Protein AF-A0AAJ8LEI7-F1 (afdb_monomer_lite)

Radius of gyration: 31.05 Å; chains: 1; bounding box: 81×74×88 Å

InterPro domains:
  IPR007484 Peptidase M28 [PF04389] (3-73)

Secondary structure (DSSP, 8-state):
-------SHHHHHHHTTSS----THHHHHHHH----------S-TTSTTSTT-SGGGSPTTHHHHHHHHHHHHHHHHHSTT-GGGS-PPP----EEEEEETTTEEEEEEHHHHHHHHHHHHHHHHHHHHHH--TTTHHHHHHHHHHHHHHHHHHHHHHHHHHHHHHHTT-TT-THHHHHHHHTT--HHHHHHHHHHHHHHHHHHHHHHHHHH---SS--TTHHHHHHHHHHHHHHTTTHHHHHHHHHHHHHHH-HHHHHHHHHHHHHHHHHHHT-TT----BTTBPEEEEEEEEEETTT--EEEEEEE-S-S--TTHHHHHHHHHSTTPPPEEE---TT--TTGGGTTGGGG-EEEEEE----HHHHH------EEEEEEEEEETTEEEEEEEEE-TTEEEEEEEEEEEEEEESSSSPPP-S-EEEEEE----SS--EEEEEEEEE--TT---EEEEEEEEEEEEETTTHHHH-TTSHHHHHHHHHHHHHHHHTTT-EEEEEEEEEEEEEE-

Foldseek 3Di:
DQLDFDDCVVVVCVVVCVDVDDDPVCCCCPVVVDDDDDDDDDDLCLCVPFPNPDPVRDDPCPVVNVVVVVVVVVCQCPDPNHPVVDDDDDDPDQKDWGDDPSHDIDIDGVVVVCVVVVVVVVVVVVVVVVLDDPVCVVVVVCCVVVVVVVVVVVVVVVVVLLVVCLVLLNNPLCCVCVVCVVVVHHPVNVVVLLVVQLVVLVVVQVVVCVVPVDDDDRPCCSNPVSSVVSCCVPVVPPVCVLCVVLVVCCVVVHVVVSVVVVVVVVVVVSCVSSPPPDFPFDLSNFFEKEWEQEQEPAPRFTKIKIKGLGRHPPPCPQVVLCVVFQPPWDKDFDQDDPPDQPCLLVPPSCNRIRMIMHTGDDDPQQSPDDDDDKDKDWDFDDDPPQKTKIKMKIFQAQWAFKKKKWWFQFQDKPDPDGDDRDGDIDIDGDHADNVGRMDIMITITRHDVPDWIKIKMKTFRNQFWPPDRCVPRPCPHPNNVSVVVVVVVVCVVRVNSHRYTYTHMYIYIDID

Organism: NCBI:txid1734106

Sequence (512 aa):
MVSPRGTVIASDVFQSGIIMSDTDFGQFERYLGVSGLDMALVGHSYFYHTRRDTLEHIERGSAQHFGSNIMAIVDYLLSPESPLLKREEWSPPDVVYLALYDRLFFKYSMDRADGVYTALAALAAGITLRNLGTKKWKPFVVALIGTPLGMIGGLATANILAAVLSAVGKGQLCWYMLLLQWLRVRSAYLFAFITGMLLIGAVLNEFGRAASGRKDGMALKSAYYLSAIGFMAFAVEGIPAALDIFTPLAGRMGKRKVILGLILFLAGALTVLAGPWYFPYDKMHPKRVGVQYNYNHTSGDHTAHIAFMDRGPVSDIAPSAHARYGNGSPLEHTSLTDYDSDWDVMYPVSSFFDTYRFPIAVDREARDFQWPNMGHYVQEVKWEYGMRDLKLRFDFRGLVWPVLAFEASVLQWSFNFPPPVEKMRHHIKVATAADEPIFDLNLTLRMEPGETLKIHWSAFDLNQMIPGTASRLGPDMPASKLLLDLDEWATEKWNGDLDMVMSGTVCGVINV

pLDDT: mean 75.58, std 18.66, range [34.81, 97.38]

Structure (mmCIF, N/CA/C/O backbone):
data_AF-A0AAJ8LEI7-F1
#
_entry.id   AF-A0AAJ8LEI7-F1
#
loop_
_atom_site.group_PDB
_atom_site.id
_atom_site.type_symbol
_atom_site.label_atom_id
_atom_site.label_alt_id
_atom_site.label_comp_id
_atom_site.label_asym_id
_atom_site.label_entity_id
_atom_site.label_seq_id
_atom_site.pdbx_PDB_ins_code
_atom_site.Cartn_x
_atom_site.Cartn_y
_atom_site.Cartn_z
_atom_site.occupancy
_atom_site.B_iso_or_equiv
_atom_site.auth_seq_id
_atom_site.auth_comp_id
_atom_site.auth_asym_id
_atom_site.auth_atom_id
_atom_site.pdbx_PDB_model_num
ATOM 1 N N . MET A 1 1 ? 3.117 -16.507 -34.312 1.00 43.47 1 MET A N 1
ATOM 2 C CA . MET A 1 1 ? 4.484 -15.973 -34.487 1.00 43.47 1 MET A CA 1
ATOM 3 C C . MET A 1 1 ? 4.933 -15.550 -33.099 1.00 43.47 1 MET A C 1
ATOM 5 O O . MET A 1 1 ? 4.299 -14.671 -32.535 1.00 43.47 1 MET A O 1
ATOM 9 N N . VAL A 1 2 ? 5.874 -16.276 -32.494 1.00 47.97 2 VAL A N 1
ATOM 10 C CA . VAL A 1 2 ? 6.404 -15.944 -31.161 1.00 47.97 2 VAL A CA 1
ATOM 11 C C . VAL A 1 2 ? 7.221 -14.659 -31.312 1.00 47.97 2 VAL A C 1
ATOM 13 O O . VAL A 1 2 ? 8.028 -14.572 -32.238 1.00 47.97 2 VAL A O 1
ATOM 16 N N . SER A 1 3 ? 7.002 -13.667 -30.450 1.00 59.34 3 SER A N 1
ATOM 17 C CA . SER A 1 3 ? 7.794 -12.429 -30.399 1.00 59.34 3 SER A CA 1
ATOM 18 C C . SER A 1 3 ? 8.668 -12.456 -29.143 1.00 59.34 3 SER A C 1
ATOM 20 O O . SER A 1 3 ? 8.339 -11.804 -28.151 1.00 59.34 3 SER A O 1
ATOM 22 N N . PRO A 1 4 ? 9.757 -13.252 -29.132 1.00 54.34 4 PRO A N 1
ATOM 23 C CA . PRO A 1 4 ? 10.575 -13.404 -27.943 1.00 54.34 4 PRO A CA 1
ATOM 24 C C . PRO A 1 4 ? 11.339 -12.106 -27.683 1.00 54.34 4 PRO A C 1
ATOM 26 O O . PRO A 1 4 ? 12.218 -11.697 -28.445 1.00 54.34 4 PRO A O 1
ATOM 29 N N . ARG A 1 5 ? 11.008 -11.466 -26.567 1.00 59.31 5 ARG A N 1
ATOM 30 C CA . ARG A 1 5 ? 11.760 -10.352 -26.008 1.00 59.31 5 ARG A CA 1
ATOM 31 C C . ARG A 1 5 ? 12.443 -10.847 -24.743 1.00 59.31 5 ARG A C 1
ATOM 33 O O . ARG A 1 5 ? 11.776 -11.091 -23.747 1.00 59.31 5 ARG A O 1
ATOM 40 N N . GLY A 1 6 ? 13.765 -10.957 -24.776 1.00 58.81 6 GLY A N 1
ATOM 41 C CA . GLY A 1 6 ? 14.565 -11.199 -23.577 1.00 58.81 6 GLY A CA 1
ATOM 42 C C . GLY A 1 6 ? 15.324 -9.941 -23.186 1.00 58.81 6 GLY A C 1
ATOM 43 O O . GLY A 1 6 ? 15.958 -9.300 -24.027 1.00 58.81 6 GLY A O 1
ATOM 44 N N . THR A 1 7 ? 15.260 -9.590 -21.906 1.00 59.31 7 THR A N 1
ATOM 45 C CA . THR A 1 7 ? 16.116 -8.572 -21.299 1.00 59.31 7 THR A CA 1
ATOM 46 C C . THR A 1 7 ? 16.419 -8.954 -19.854 1.00 59.31 7 THR A C 1
ATOM 48 O O . THR A 1 7 ? 15.506 -9.314 -19.120 1.00 59.31 7 THR A O 1
ATOM 51 N N . VAL A 1 8 ? 17.690 -8.853 -19.455 1.00 60.31 8 VAL A N 1
ATOM 52 C CA . VAL A 1 8 ? 18.134 -9.076 -18.065 1.00 60.31 8 VAL A CA 1
ATOM 53 C C . VAL A 1 8 ? 17.812 -7.902 -17.144 1.00 60.31 8 VAL A C 1
ATOM 55 O O . VAL A 1 8 ? 17.787 -8.068 -15.936 1.00 60.31 8 VAL A O 1
ATOM 58 N N . ILE A 1 9 ? 17.505 -6.723 -17.701 1.00 58.28 9 ILE A N 1
ATOM 59 C CA . ILE A 1 9 ? 17.441 -5.462 -16.945 1.00 58.28 9 ILE A CA 1
ATOM 60 C C . ILE A 1 9 ? 16.477 -5.548 -15.762 1.00 58.28 9 ILE A C 1
ATOM 62 O O . ILE A 1 9 ? 16.794 -5.047 -14.692 1.00 58.28 9 ILE A O 1
ATOM 66 N N . ALA A 1 10 ? 15.304 -6.159 -15.945 1.00 59.72 10 ALA A N 1
ATOM 67 C CA . ALA A 1 10 ? 14.361 -6.320 -14.843 1.00 59.72 10 ALA A CA 1
ATOM 68 C C . ALA A 1 10 ? 14.973 -7.198 -13.741 1.00 59.72 10 ALA A C 1
ATOM 70 O O . ALA A 1 10 ? 15.084 -6.742 -12.609 1.00 59.72 10 ALA A O 1
ATOM 71 N N . SER A 1 11 ? 15.452 -8.394 -14.097 1.00 61.41 11 SER A N 1
ATOM 72 C CA . SER A 1 11 ? 16.107 -9.326 -13.170 1.00 61.41 11 SER A CA 1
ATOM 73 C C . SER A 1 11 ? 17.266 -8.674 -12.414 1.00 61.41 11 SER A C 1
ATOM 75 O O . SER A 1 11 ? 17.302 -8.746 -11.193 1.00 61.41 11 SER A O 1
ATOM 77 N N . ASP A 1 12 ? 18.164 -7.973 -13.110 1.00 62.91 12 ASP A N 1
ATOM 78 C CA . ASP A 1 12 ? 19.326 -7.315 -12.501 1.00 62.91 12 ASP A CA 1
ATOM 79 C C . ASP A 1 12 ? 18.904 -6.204 -11.529 1.00 62.91 12 ASP A C 1
ATOM 81 O O . ASP A 1 12 ? 19.489 -6.043 -10.459 1.00 62.91 12 ASP A O 1
ATOM 85 N N . VAL A 1 13 ? 17.870 -5.428 -11.876 1.00 59.47 13 VAL A N 1
ATOM 86 C CA . VAL A 1 13 ? 17.357 -4.358 -11.010 1.00 59.47 13 VAL A CA 1
ATOM 87 C C . VAL A 1 13 ? 16.677 -4.934 -9.764 1.00 59.47 13 VAL A C 1
ATOM 89 O O . VAL A 1 13 ? 16.919 -4.417 -8.673 1.00 59.47 13 VAL A O 1
ATOM 92 N N . PHE A 1 14 ? 15.886 -6.004 -9.886 1.00 61.62 14 PHE A N 1
ATOM 93 C CA . PHE A 1 14 ? 15.307 -6.701 -8.730 1.00 61.62 14 PHE A CA 1
ATOM 94 C C . PHE A 1 14 ? 16.404 -7.323 -7.846 1.00 61.62 14 PHE A C 1
ATOM 96 O O . PHE A 1 14 ? 16.437 -7.068 -6.643 1.00 61.62 14 PHE A O 1
ATOM 103 N N . GLN A 1 15 ? 17.378 -8.023 -8.438 1.00 63.69 15 GLN A N 1
ATOM 104 C CA . GLN A 1 15 ? 18.504 -8.631 -7.714 1.00 63.69 15 GLN A CA 1
ATOM 105 C C . GLN A 1 15 ? 19.437 -7.604 -7.057 1.00 63.69 15 GLN A C 1
ATOM 107 O O . GLN A 1 15 ? 20.053 -7.899 -6.036 1.00 63.69 15 GLN A O 1
ATOM 112 N N . SER A 1 16 ? 19.533 -6.385 -7.600 1.00 64.31 16 SER A N 1
ATOM 113 C CA . SER A 1 16 ? 20.346 -5.315 -7.004 1.00 64.31 16 SER A CA 1
ATOM 114 C C . SER A 1 16 ? 19.847 -4.847 -5.631 1.00 64.31 16 SER A C 1
ATOM 116 O O . SER A 1 16 ? 20.582 -4.160 -4.921 1.00 64.31 16 SER A O 1
ATOM 118 N N . GLY A 1 17 ? 18.596 -5.159 -5.271 1.00 61.25 17 GLY A N 1
ATOM 119 C CA . GLY A 1 17 ? 17.947 -4.679 -4.049 1.00 61.25 17 GLY A CA 1
ATOM 120 C C . GLY A 1 17 ? 17.544 -3.200 -4.084 1.00 61.25 17 GLY A C 1
ATOM 121 O O . GLY A 1 17 ? 17.049 -2.683 -3.086 1.00 61.25 17 GLY A O 1
ATOM 122 N N . ILE A 1 18 ? 17.727 -2.502 -5.215 1.00 52.66 18 ILE A N 1
ATOM 123 C CA . ILE A 1 18 ? 17.279 -1.107 -5.382 1.00 52.66 18 ILE A CA 1
ATOM 124 C C . ILE A 1 18 ? 15.746 -1.024 -5.391 1.00 52.66 18 ILE A C 1
ATOM 126 O O . ILE A 1 18 ? 15.174 -0.062 -4.878 1.00 52.66 18 ILE A O 1
ATOM 130 N N . ILE A 1 19 ? 15.074 -2.023 -5.971 1.00 53.47 19 ILE A N 1
ATOM 131 C CA . ILE A 1 19 ? 13.620 -2.168 -5.894 1.00 53.47 19 ILE A CA 1
ATOM 132 C C . ILE A 1 19 ? 13.298 -3.073 -4.703 1.00 53.47 19 ILE A C 1
ATOM 134 O O . ILE A 1 19 ? 13.599 -4.259 -4.726 1.00 53.47 19 ILE A O 1
ATOM 138 N N . MET A 1 20 ? 12.644 -2.521 -3.680 1.00 58.47 20 MET A N 1
ATOM 139 C CA . MET A 1 20 ? 12.185 -3.262 -2.491 1.00 58.47 20 MET A CA 1
ATOM 140 C C . MET A 1 20 ? 10.848 -3.994 -2.730 1.00 58.47 20 MET A C 1
ATOM 142 O O . MET A 1 20 ? 10.007 -4.064 -1.839 1.00 58.47 20 MET A O 1
ATOM 146 N N . SER A 1 21 ? 10.619 -4.474 -3.952 1.00 66.38 21 SER A N 1
ATOM 147 C CA . SER A 1 21 ? 9.428 -5.240 -4.334 1.00 66.38 21 SER A CA 1
ATOM 148 C C . SER A 1 21 ? 9.821 -6.698 -4.515 1.00 66.38 21 SER A C 1
ATOM 150 O O . SER A 1 21 ? 10.918 -6.977 -4.991 1.00 66.38 21 SER A O 1
ATOM 152 N N . ASP A 1 22 ? 8.907 -7.599 -4.178 1.00 72.56 22 ASP A N 1
ATOM 153 C CA . ASP A 1 22 ? 9.102 -9.045 -4.263 1.00 72.56 22 ASP A CA 1
ATOM 154 C C . ASP A 1 22 ? 7.886 -9.695 -4.939 1.00 72.56 22 ASP A C 1
ATOM 156 O O . ASP A 1 22 ? 6.850 -9.046 -5.129 1.00 72.56 22 ASP A O 1
ATOM 160 N N . THR A 1 23 ? 8.015 -10.965 -5.300 1.00 82.69 23 THR A N 1
ATOM 161 C CA . THR A 1 23 ? 6.920 -11.817 -5.774 1.00 82.69 23 THR A CA 1
ATOM 162 C C . THR A 1 23 ? 6.905 -13.107 -4.961 1.00 82.69 23 THR A C 1
ATOM 164 O O . THR A 1 23 ? 7.838 -13.409 -4.214 1.00 82.69 23 THR A O 1
ATOM 167 N N . ASP A 1 24 ? 5.866 -13.922 -5.128 1.00 84.94 24 ASP A N 1
ATOM 168 C CA . ASP A 1 24 ? 5.820 -15.234 -4.476 1.00 84.94 24 ASP A CA 1
ATOM 169 C C . ASP A 1 24 ? 7.013 -16.122 -4.877 1.00 84.94 24 ASP A C 1
ATOM 171 O O . ASP A 1 24 ? 7.415 -17.005 -4.115 1.00 84.94 24 ASP A O 1
ATOM 175 N N . PHE A 1 25 ? 7.632 -15.867 -6.039 1.00 85.69 25 PHE A N 1
ATOM 176 C CA . PHE A 1 25 ? 8.803 -16.607 -6.500 1.00 85.69 25 PHE A CA 1
ATOM 177 C C . PHE A 1 25 ? 10.017 -16.441 -5.570 1.00 85.69 25 PHE A C 1
ATOM 179 O O . PHE A 1 25 ? 10.762 -17.406 -5.370 1.00 85.69 25 PHE A O 1
ATOM 186 N N . GLY A 1 26 ? 10.167 -15.282 -4.916 1.00 83.44 26 GLY A N 1
ATOM 187 C CA . GLY A 1 26 ? 11.248 -15.023 -3.962 1.00 83.44 26 GLY A CA 1
ATOM 188 C C . GLY A 1 26 ? 11.286 -16.029 -2.807 1.00 83.44 26 GLY A C 1
ATOM 189 O O . GLY A 1 26 ? 12.362 -16.369 -2.313 1.00 83.44 26 GLY A O 1
ATOM 190 N N . GLN A 1 27 ? 10.137 -16.602 -2.425 1.00 87.88 27 GLN A N 1
ATOM 191 C CA . GLN A 1 27 ? 10.081 -17.634 -1.386 1.00 87.88 27 GLN A CA 1
ATOM 192 C C . GLN A 1 27 ? 10.778 -18.933 -1.821 1.00 87.88 27 GLN A C 1
ATOM 194 O O . GLN A 1 27 ? 11.495 -19.561 -1.038 1.00 87.88 27 GLN A O 1
ATOM 199 N N . PHE A 1 28 ? 10.615 -19.319 -3.087 1.00 87.88 28 PHE A N 1
ATOM 200 C CA . PHE A 1 28 ? 11.223 -20.524 -3.654 1.00 87.88 28 PHE A CA 1
ATOM 201 C C . PHE A 1 28 ? 12.718 -20.331 -3.907 1.00 87.88 28 PHE A C 1
ATOM 203 O O . PHE A 1 28 ? 13.523 -21.198 -3.560 1.00 87.88 28 PHE A O 1
ATOM 210 N N . GLU A 1 29 ? 13.105 -19.184 -4.464 1.00 84.06 29 GLU A N 1
ATOM 211 C CA . GLU A 1 29 ? 14.511 -18.873 -4.720 1.00 84.06 29 GLU A CA 1
ATOM 212 C C . GLU A 1 29 ? 15.296 -18.779 -3.404 1.00 84.06 29 GLU A C 1
ATOM 214 O O . GLU A 1 29 ? 16.308 -19.459 -3.224 1.00 84.06 29 GLU A O 1
ATOM 219 N N . ARG A 1 30 ? 14.811 -17.978 -2.450 1.00 83.31 30 ARG A N 1
ATOM 220 C CA . ARG A 1 30 ? 15.582 -17.592 -1.263 1.00 83.31 30 ARG A CA 1
ATOM 221 C C . ARG A 1 30 ? 15.643 -18.673 -0.190 1.00 83.31 30 ARG A C 1
ATOM 223 O O . ARG A 1 30 ? 16.678 -18.814 0.458 1.00 83.31 30 ARG A O 1
ATOM 230 N N . TYR A 1 31 ? 14.552 -19.411 0.018 1.00 85.31 31 TYR A N 1
ATOM 231 C CA . TYR A 1 31 ? 14.465 -20.391 1.108 1.00 85.31 31 TYR A CA 1
ATOM 232 C C . TYR A 1 31 ? 14.609 -21.836 0.642 1.00 85.31 31 TYR A C 1
ATOM 234 O O . TYR A 1 31 ? 15.032 -22.679 1.432 1.00 85.31 31 TYR A O 1
ATOM 242 N N . LEU A 1 32 ? 14.287 -22.131 -0.620 1.00 85.69 32 LEU A N 1
ATOM 243 C CA . LEU A 1 32 ? 14.394 -23.484 -1.171 1.00 85.69 32 LEU A CA 1
ATOM 244 C C . LEU A 1 32 ? 15.550 -23.632 -2.169 1.00 85.69 32 LEU A C 1
ATOM 246 O O . LEU A 1 32 ? 15.871 -24.758 -2.547 1.00 85.69 32 LEU A O 1
ATOM 250 N N . GLY A 1 33 ? 16.187 -22.532 -2.589 1.00 80.31 33 GLY A N 1
ATOM 251 C CA . GLY A 1 33 ? 17.277 -22.560 -3.567 1.00 80.31 33 GLY A CA 1
ATOM 252 C C . GLY A 1 33 ? 16.822 -23.028 -4.952 1.00 80.31 33 GLY A C 1
ATOM 253 O O . GLY A 1 33 ? 17.611 -23.610 -5.695 1.00 80.31 33 GLY A O 1
ATOM 254 N N . VAL A 1 34 ? 15.541 -22.838 -5.284 1.00 82.50 34 VAL A N 1
ATOM 255 C CA . VAL A 1 34 ? 14.946 -23.331 -6.531 1.00 82.50 34 VAL A CA 1
ATOM 256 C C . VAL A 1 34 ? 15.072 -22.271 -7.621 1.00 82.50 34 VAL A C 1
ATOM 258 O O . VAL A 1 34 ? 14.586 -21.154 -7.475 1.00 82.50 34 VAL A O 1
ATOM 261 N N . SER A 1 35 ? 15.696 -22.632 -8.744 1.00 79.00 35 SER A N 1
ATOM 262 C CA . SER A 1 35 ? 15.690 -21.808 -9.958 1.00 79.00 35 SER A CA 1
ATOM 263 C C . SER A 1 35 ? 14.367 -21.950 -10.713 1.00 79.00 35 SER A C 1
ATOM 265 O O . SER A 1 35 ? 13.763 -23.023 -10.732 1.00 79.00 35 SER A O 1
ATOM 267 N N . GLY A 1 36 ? 13.927 -20.886 -11.381 1.00 79.75 36 GLY A N 1
ATOM 268 C CA . GLY A 1 36 ? 12.635 -20.857 -12.060 1.00 79.75 36 GLY A CA 1
ATOM 269 C C . GLY A 1 36 ? 12.454 -19.630 -12.947 1.00 79.75 36 GLY A C 1
ATOM 270 O O . GLY A 1 36 ? 13.370 -18.827 -13.118 1.00 79.75 36 GLY A O 1
ATOM 271 N N . LEU A 1 37 ? 11.268 -19.524 -13.545 1.00 81.62 37 LEU A N 1
ATOM 272 C CA . LEU A 1 37 ? 10.863 -18.395 -14.378 1.00 81.62 37 LEU A CA 1
ATOM 273 C C . LEU A 1 37 ? 9.733 -17.641 -13.677 1.00 81.62 37 LEU A C 1
ATOM 275 O O . LEU A 1 37 ? 8.615 -18.149 -13.606 1.00 81.62 37 LEU A O 1
ATOM 279 N N . ASP A 1 38 ? 10.022 -16.428 -13.210 1.00 80.56 38 ASP A N 1
ATOM 280 C CA . ASP A 1 38 ? 9.010 -15.487 -12.733 1.00 80.56 38 ASP A CA 1
ATOM 281 C C . ASP A 1 38 ? 8.517 -14.626 -13.904 1.00 80.56 38 ASP A C 1
ATOM 283 O O . ASP A 1 38 ? 9.300 -13.960 -14.589 1.00 80.56 38 ASP A O 1
ATOM 287 N N . MET A 1 39 ? 7.221 -14.698 -14.197 1.00 80.50 39 MET A N 1
ATOM 288 C CA . MET A 1 39 ? 6.637 -14.115 -15.402 1.00 80.50 39 MET A CA 1
ATOM 289 C C . MET A 1 39 ? 5.433 -13.253 -15.057 1.00 80.50 39 MET A C 1
ATOM 291 O O . MET A 1 39 ? 4.393 -13.755 -14.638 1.00 80.50 39 MET A O 1
ATOM 295 N N . ALA A 1 40 ? 5.540 -11.965 -15.368 1.00 78.88 40 ALA A N 1
ATOM 296 C CA . ALA A 1 40 ? 4.460 -11.001 -15.228 1.00 78.88 40 ALA A CA 1
ATOM 297 C C . ALA A 1 40 ? 4.205 -10.261 -16.546 1.00 78.88 40 ALA A C 1
ATOM 299 O O . ALA A 1 40 ? 5.122 -9.987 -17.329 1.00 78.88 40 ALA A O 1
ATOM 300 N N . LEU A 1 41 ? 2.946 -9.893 -16.785 1.00 76.44 41 LEU A N 1
ATOM 301 C CA . LEU A 1 41 ? 2.604 -8.904 -17.802 1.00 76.44 41 LEU A CA 1
ATOM 302 C C . LEU A 1 41 ? 2.836 -7.511 -17.217 1.00 76.44 41 LEU A C 1
ATOM 304 O O . LEU A 1 41 ? 2.221 -7.141 -16.224 1.00 76.44 41 LEU A O 1
ATOM 308 N N . VAL A 1 42 ? 3.716 -6.735 -17.849 1.00 71.81 42 VAL A N 1
ATOM 309 C CA . VAL A 1 42 ? 4.020 -5.366 -17.417 1.00 71.81 42 VAL A CA 1
ATOM 310 C C . VAL A 1 42 ? 3.516 -4.378 -18.462 1.00 71.81 42 VAL A C 1
ATOM 312 O O . VAL A 1 42 ? 4.066 -4.273 -19.560 1.00 71.81 42 VAL A O 1
ATOM 315 N N . GLY A 1 43 ? 2.488 -3.623 -18.092 1.00 71.56 43 GLY A N 1
ATOM 316 C CA . GLY A 1 43 ? 1.905 -2.525 -18.856 1.00 71.56 43 GLY A CA 1
ATOM 317 C C . GLY A 1 43 ? 1.143 -1.604 -17.907 1.00 71.56 43 GLY A C 1
ATOM 318 O O . GLY A 1 43 ? 0.726 -2.053 -16.848 1.00 71.56 43 GLY A O 1
ATOM 319 N N . HIS A 1 44 ? 1.020 -0.317 -18.251 1.00 70.38 44 HIS A N 1
ATOM 320 C CA . HIS A 1 44 ? 0.253 0.665 -17.465 1.00 70.38 44 HIS A CA 1
ATOM 321 C C . HIS A 1 44 ? 0.487 0.586 -15.941 1.00 70.38 44 HIS A C 1
ATOM 323 O O . HIS A 1 44 ? -0.454 0.649 -15.161 1.00 70.38 44 HIS A O 1
ATOM 329 N N . SER A 1 45 ? 1.744 0.460 -15.498 1.00 72.31 45 SER A N 1
ATOM 330 C CA . SER A 1 45 ? 2.090 0.181 -14.090 1.00 72.31 45 SER A CA 1
ATOM 331 C C . SER A 1 45 ? 1.602 1.233 -13.084 1.00 72.31 45 SER A C 1
ATOM 333 O O . SER A 1 45 ? 1.619 0.984 -11.888 1.00 72.31 45 SER A O 1
ATOM 335 N N . TYR A 1 46 ? 1.177 2.408 -13.546 1.00 71.44 46 TYR A N 1
ATOM 336 C CA . TYR A 1 46 ? 0.525 3.436 -12.730 1.00 71.44 46 TYR A CA 1
ATOM 337 C C . TYR A 1 46 ? -0.911 3.071 -12.319 1.00 71.44 46 TYR A C 1
ATOM 339 O O . TYR A 1 46 ? -1.402 3.609 -11.333 1.00 71.44 46 TYR A O 1
ATOM 347 N N . PHE A 1 47 ? -1.569 2.147 -13.027 1.00 76.88 47 PHE A N 1
ATOM 348 C CA . PHE A 1 47 ? -2.856 1.583 -12.617 1.00 76.88 47 PHE A CA 1
ATOM 349 C C . PHE A 1 47 ? -2.714 0.436 -11.616 1.00 76.88 47 PHE A C 1
ATOM 351 O O . PHE A 1 47 ? -3.690 0.108 -10.947 1.00 76.88 47 PHE A O 1
ATOM 358 N N . TYR A 1 48 ? -1.519 -0.140 -11.467 1.00 79.69 48 TYR A N 1
ATOM 359 C CA . TYR A 1 48 ? -1.270 -1.213 -10.508 1.00 79.69 48 TYR A CA 1
ATOM 360 C C . TYR A 1 48 ? -1.647 -0.786 -9.082 1.00 79.69 48 TYR A C 1
ATOM 362 O O . TYR A 1 48 ? -1.260 0.299 -8.632 1.00 79.69 48 TYR A O 1
ATOM 370 N N . HIS A 1 49 ? -2.386 -1.648 -8.376 1.00 82.00 49 HIS A N 1
ATOM 371 C CA . HIS A 1 49 ? -2.957 -1.377 -7.047 1.00 82.00 49 HIS A CA 1
ATOM 372 C C . HIS A 1 49 ? -3.888 -0.148 -6.992 1.00 82.00 49 HIS A C 1
ATOM 374 O O . HIS A 1 49 ? -3.990 0.501 -5.953 1.00 82.00 49 HIS A O 1
ATOM 380 N N . THR A 1 50 ? -4.570 0.174 -8.093 1.00 79.94 50 THR A N 1
ATOM 381 C CA . THR A 1 50 ? -5.602 1.223 -8.138 1.00 79.94 50 THR A CA 1
ATOM 382 C C . THR A 1 50 ? -6.922 0.649 -8.637 1.00 79.94 50 THR A C 1
ATOM 384 O O . THR A 1 50 ? -6.955 -0.409 -9.270 1.00 79.94 50 THR A O 1
ATOM 387 N N . ARG A 1 51 ? -8.020 1.389 -8.464 1.00 81.56 51 ARG A N 1
ATOM 388 C CA . ARG A 1 51 ? -9.336 1.019 -9.028 1.00 81.56 51 ARG A CA 1
ATOM 389 C C . ARG A 1 51 ? -9.362 0.932 -10.555 1.00 81.56 51 ARG A C 1
ATOM 391 O O . ARG A 1 51 ? -10.328 0.443 -11.132 1.00 81.56 51 ARG A O 1
ATOM 398 N N . ARG A 1 52 ? -8.323 1.449 -11.210 1.00 81.50 52 ARG A N 1
ATOM 399 C CA . ARG A 1 52 ? -8.184 1.500 -12.669 1.00 81.50 52 ARG A CA 1
ATOM 400 C C . ARG A 1 52 ? -7.506 0.258 -13.228 1.00 81.50 52 ARG A C 1
ATOM 402 O O . ARG A 1 52 ? -7.403 0.149 -14.447 1.00 81.50 52 ARG A O 1
ATOM 409 N N . ASP A 1 53 ? -7.066 -0.670 -12.381 1.00 86.19 53 ASP A N 1
ATOM 410 C CA . ASP A 1 53 ? -6.580 -1.978 -12.816 1.00 86.19 53 ASP A CA 1
ATOM 411 C C . ASP A 1 53 ? -7.756 -2.846 -13.301 1.00 86.19 53 ASP A C 1
ATOM 413 O O . ASP A 1 53 ? -8.277 -3.717 -12.606 1.00 86.19 53 ASP A O 1
ATOM 417 N N . THR A 1 54 ? -8.266 -2.506 -14.485 1.00 87.06 54 THR A N 1
ATOM 418 C CA . THR A 1 54 ? -9.475 -3.073 -15.081 1.00 87.06 54 THR A CA 1
ATOM 419 C C . THR A 1 54 ? -9.182 -3.654 -16.458 1.00 87.06 54 THR A C 1
ATOM 421 O O . THR A 1 54 ? -8.200 -3.313 -17.123 1.00 87.06 54 THR A O 1
ATOM 424 N N . LEU A 1 55 ? -10.089 -4.515 -16.928 1.00 88.00 55 LEU A N 1
ATOM 425 C CA . LEU A 1 55 ? -9.980 -5.176 -18.233 1.00 88.00 55 LEU A CA 1
ATOM 426 C C . LEU A 1 55 ? -9.875 -4.194 -19.412 1.00 88.00 55 LEU A C 1
ATOM 428 O O . LEU A 1 55 ? -9.312 -4.550 -20.443 1.00 88.00 55 LEU A O 1
ATOM 432 N N . GLU A 1 56 ? -10.395 -2.973 -19.270 1.00 88.19 56 GLU A N 1
ATOM 433 C CA . GLU A 1 56 ? -10.358 -1.937 -20.311 1.00 88.19 56 GLU A CA 1
ATOM 434 C C . GLU A 1 56 ? -8.933 -1.474 -20.640 1.00 88.19 56 GLU A C 1
ATOM 436 O O . GLU A 1 56 ? -8.658 -1.072 -21.771 1.00 88.19 56 GLU A O 1
ATOM 441 N N . HIS A 1 57 ? -8.016 -1.569 -19.674 1.00 84.44 57 HIS A N 1
ATOM 442 C CA . HIS A 1 57 ? -6.620 -1.156 -19.825 1.00 84.44 57 HIS A CA 1
ATOM 443 C C . HIS A 1 57 ? -5.684 -2.310 -20.210 1.00 84.44 57 HIS A C 1
ATOM 445 O O . HIS A 1 57 ? -4.480 -2.104 -20.382 1.00 84.44 57 HIS A O 1
ATOM 451 N N . ILE A 1 58 ? -6.217 -3.523 -20.383 1.00 86.50 58 ILE A N 1
ATOM 452 C CA . ILE A 1 58 ? -5.443 -4.667 -20.863 1.00 86.50 58 ILE A CA 1
ATOM 453 C C . ILE A 1 58 ? -5.319 -4.582 -22.385 1.00 86.50 58 ILE A C 1
ATOM 455 O O . ILE A 1 58 ? -6.309 -4.600 -23.118 1.00 86.50 58 ILE A O 1
ATOM 459 N N . GLU A 1 59 ? -4.083 -4.555 -22.891 1.00 86.12 59 GLU A N 1
ATOM 460 C CA . GLU A 1 59 ? -3.835 -4.569 -24.333 1.00 86.12 59 GLU A CA 1
ATOM 461 C C . GLU A 1 59 ? -4.414 -5.847 -24.966 1.00 86.12 59 GLU A C 1
ATOM 463 O O . GLU A 1 59 ? -4.103 -6.977 -24.563 1.00 86.12 59 GLU A O 1
ATOM 468 N N . ARG A 1 60 ? -5.261 -5.674 -25.989 1.00 89.81 60 ARG A N 1
ATOM 469 C CA . ARG A 1 60 ? -5.914 -6.787 -26.686 1.00 89.81 60 ARG A CA 1
ATOM 470 C C . ARG A 1 60 ? -4.869 -7.754 -27.243 1.00 89.81 60 ARG A C 1
ATOM 472 O O . ARG A 1 60 ? -3.988 -7.371 -28.000 1.00 89.81 60 ARG A O 1
ATOM 479 N N . GLY A 1 61 ? -5.027 -9.036 -26.921 1.00 89.25 61 GLY A N 1
ATOM 480 C CA . GLY A 1 61 ? -4.104 -10.090 -27.344 1.00 89.25 61 GLY A CA 1
ATOM 481 C C . GLY A 1 61 ? -3.000 -10.407 -26.334 1.00 89.25 61 GLY A C 1
ATOM 482 O O . GLY A 1 61 ? -2.336 -11.423 -26.513 1.00 89.25 61 GLY A O 1
ATOM 483 N N . SER A 1 62 ? -2.857 -9.640 -25.244 1.00 87.75 62 SER A N 1
ATOM 484 C CA . SER A 1 62 ? -1.863 -9.911 -24.189 1.00 87.75 62 SER A CA 1
ATOM 485 C C . SER A 1 62 ? -1.992 -11.316 -23.606 1.00 87.75 62 SER A C 1
ATOM 487 O O . SER A 1 62 ? -0.999 -12.032 -23.525 1.00 87.75 62 SER A O 1
ATOM 489 N N . ALA A 1 63 ? -3.215 -11.755 -23.287 1.00 88.88 63 ALA A N 1
ATOM 490 C CA . ALA A 1 63 ? -3.467 -13.102 -22.769 1.00 88.88 63 ALA A CA 1
ATOM 491 C C . ALA A 1 63 ? -3.090 -14.200 -23.781 1.00 88.88 63 ALA A C 1
ATOM 493 O O . ALA A 1 63 ? -2.434 -15.174 -23.422 1.00 88.88 63 ALA A O 1
ATOM 494 N N . GLN A 1 64 ? -3.438 -14.023 -25.063 1.00 91.06 64 GLN A N 1
ATOM 495 C CA . GLN A 1 64 ? -3.073 -14.972 -26.120 1.00 91.06 64 GLN A CA 1
ATOM 496 C C . GLN A 1 64 ? -1.556 -15.021 -26.325 1.00 91.06 64 GLN A C 1
ATOM 498 O O . GLN A 1 64 ? -0.992 -16.100 -26.499 1.00 91.06 64 GLN A O 1
ATOM 503 N N . HIS A 1 65 ? -0.892 -13.865 -26.311 1.00 85.00 65 HIS A N 1
ATOM 504 C CA . HIS A 1 65 ? 0.557 -13.767 -26.435 1.00 85.00 65 HIS A CA 1
ATOM 505 C C . HIS A 1 65 ? 1.259 -14.437 -25.248 1.00 85.00 65 HIS A C 1
ATOM 507 O O . HIS A 1 65 ? 2.138 -15.270 -25.459 1.00 85.00 65 HIS A O 1
ATOM 513 N N . PHE A 1 66 ? 0.820 -14.142 -24.020 1.00 87.38 66 PHE A N 1
ATOM 514 C CA . PHE A 1 66 ? 1.334 -14.770 -22.806 1.00 87.38 66 PHE A CA 1
ATOM 515 C C . PHE A 1 66 ? 1.152 -16.288 -22.867 1.00 87.38 66 PHE A C 1
ATOM 517 O O . PHE A 1 66 ? 2.136 -17.015 -22.802 1.00 87.38 66 PHE A O 1
ATOM 524 N N . GLY A 1 67 ? -0.065 -16.771 -23.134 1.00 90.62 67 GLY A N 1
ATOM 525 C CA . GLY A 1 67 ? -0.347 -18.202 -23.261 1.00 90.62 67 GLY A CA 1
ATOM 526 C C . GLY A 1 67 ? 0.462 -18.894 -24.363 1.00 90.62 67 GLY A C 1
ATOM 527 O O . GLY A 1 67 ? 0.938 -20.006 -24.164 1.00 90.62 67 GLY A O 1
ATOM 528 N N . SER A 1 68 ? 0.692 -18.228 -25.499 1.00 89.19 68 SER A N 1
ATOM 529 C CA . SER A 1 68 ? 1.527 -18.776 -26.580 1.00 89.19 68 SER A CA 1
ATOM 530 C C . SER A 1 68 ? 2.994 -18.912 -26.160 1.00 89.19 68 SER A C 1
ATOM 532 O O . SER A 1 68 ? 3.645 -19.884 -26.537 1.00 89.19 68 SER A O 1
ATOM 534 N N . ASN A 1 69 ? 3.510 -17.966 -25.365 1.00 85.44 69 ASN A N 1
ATOM 535 C CA . ASN A 1 69 ? 4.863 -18.044 -24.811 1.00 85.44 69 ASN A CA 1
ATOM 536 C C . ASN A 1 69 ? 4.973 -19.159 -23.766 1.00 85.44 69 ASN A C 1
ATOM 538 O O . ASN A 1 69 ? 5.918 -19.940 -23.827 1.00 85.44 69 ASN A O 1
ATOM 542 N N . ILE A 1 70 ? 3.995 -19.271 -22.859 1.00 90.25 70 ILE A N 1
ATOM 543 C CA . ILE A 1 70 ? 3.939 -20.359 -21.872 1.00 90.25 70 ILE A CA 1
ATOM 544 C C . ILE A 1 70 ? 3.916 -21.715 -22.571 1.00 90.25 70 ILE A C 1
ATOM 546 O O . ILE A 1 70 ? 4.708 -22.583 -22.222 1.00 90.25 70 ILE A O 1
ATOM 550 N N . MET A 1 71 ? 3.063 -21.885 -23.584 1.00 93.19 71 MET A N 1
ATOM 551 C CA . MET A 1 71 ? 2.968 -23.145 -24.320 1.00 93.19 71 MET A CA 1
ATOM 552 C C . MET A 1 71 ? 4.302 -23.514 -24.973 1.00 93.19 71 MET A C 1
ATOM 554 O O . MET A 1 71 ? 4.776 -24.627 -24.793 1.00 93.19 71 MET A O 1
ATOM 558 N N . ALA A 1 72 ? 4.962 -22.565 -25.643 1.00 89.44 72 ALA A N 1
ATOM 559 C CA . ALA A 1 72 ? 6.266 -22.815 -26.256 1.00 89.44 72 ALA A CA 1
ATOM 560 C C . ALA A 1 72 ? 7.351 -23.195 -25.227 1.00 89.44 72 ALA A C 1
ATOM 562 O O . ALA A 1 72 ? 8.205 -24.032 -25.518 1.00 89.44 72 ALA A O 1
ATOM 563 N N . ILE A 1 73 ? 7.322 -22.598 -24.028 1.00 88.94 73 ILE A N 1
ATOM 564 C CA . ILE A 1 73 ? 8.226 -22.959 -22.926 1.00 88.94 73 ILE A CA 1
ATOM 565 C C . ILE A 1 73 ? 7.925 -24.378 -22.440 1.00 88.94 73 ILE A C 1
ATOM 567 O O . ILE A 1 73 ? 8.847 -25.178 -22.311 1.00 88.94 73 ILE A O 1
ATOM 571 N N . VAL A 1 74 ? 6.656 -24.702 -22.195 1.00 92.81 74 VAL A N 1
ATOM 572 C CA . VAL A 1 74 ? 6.237 -26.032 -21.733 1.00 92.81 74 VAL A CA 1
ATOM 573 C C . VAL A 1 74 ? 6.603 -27.103 -22.760 1.00 92.81 74 VAL A C 1
ATOM 575 O O . VAL A 1 74 ? 7.230 -28.090 -22.388 1.00 92.81 74 VAL A O 1
ATOM 578 N N . ASP A 1 75 ? 6.315 -26.884 -24.044 1.00 94.12 75 ASP A N 1
ATOM 579 C CA . ASP A 1 75 ? 6.677 -27.805 -25.127 1.00 94.12 75 ASP A CA 1
ATOM 580 C C . ASP A 1 75 ? 8.192 -28.064 -25.161 1.00 94.12 75 ASP A C 1
ATOM 582 O O . ASP A 1 75 ? 8.627 -29.210 -25.270 1.00 94.12 75 ASP A O 1
ATOM 586 N N . TYR A 1 76 ? 9.012 -27.017 -25.004 1.00 91.06 76 TYR A N 1
ATOM 587 C CA . TYR A 1 76 ? 10.466 -27.161 -24.918 1.00 91.06 76 TYR A CA 1
ATOM 588 C C . TYR A 1 76 ? 10.905 -27.927 -23.661 1.00 91.06 76 TYR A C 1
ATOM 590 O O . TYR A 1 76 ? 11.739 -28.827 -23.748 1.00 91.06 76 TYR A O 1
ATOM 598 N N . LEU A 1 77 ? 10.332 -27.623 -22.495 1.00 90.94 77 LEU A N 1
ATOM 599 C CA . LEU A 1 77 ? 10.665 -28.302 -21.238 1.00 90.94 77 LEU A CA 1
ATOM 600 C C . LEU A 1 77 ? 10.197 -29.765 -21.195 1.00 90.94 77 LEU A C 1
ATOM 602 O O . LEU A 1 77 ? 10.747 -30.546 -20.418 1.00 90.94 77 LEU A O 1
ATOM 606 N N . LEU A 1 78 ? 9.221 -30.146 -22.021 1.00 93.06 78 LEU A N 1
ATOM 607 C CA . LEU A 1 78 ? 8.767 -31.529 -22.195 1.00 93.06 78 LEU A CA 1
ATOM 608 C C . LEU A 1 78 ? 9.484 -32.264 -23.341 1.00 93.06 78 LEU A C 1
ATOM 610 O O . LEU A 1 78 ? 9.341 -33.480 -23.470 1.00 93.06 78 LEU A O 1
ATOM 614 N N . SER A 1 79 ? 10.244 -31.550 -24.173 1.00 94.69 79 SER A N 1
ATOM 615 C CA . SER A 1 79 ? 10.984 -32.138 -25.291 1.00 94.69 79 SER A CA 1
ATOM 616 C C . SER A 1 79 ? 12.194 -32.968 -24.824 1.00 94.69 79 SER A C 1
ATOM 618 O O . SER A 1 79 ? 12.710 -32.751 -23.723 1.00 94.69 79 SER A O 1
ATOM 620 N N . PRO A 1 80 ? 12.707 -33.896 -25.654 1.00 92.50 80 PRO A N 1
ATOM 621 C CA . PRO A 1 80 ? 13.960 -34.606 -25.378 1.00 92.50 80 PRO A CA 1
ATOM 622 C C . PRO A 1 80 ? 15.175 -33.686 -25.168 1.00 92.50 80 PRO A C 1
ATOM 624 O O . PRO A 1 80 ? 16.147 -34.083 -24.528 1.00 92.50 80 PRO A O 1
ATOM 627 N N . GLU A 1 81 ? 15.130 -32.459 -25.690 1.00 88.38 81 GLU A N 1
ATOM 628 C CA . GLU A 1 81 ? 16.160 -31.431 -25.529 1.00 88.38 81 GLU A CA 1
ATOM 629 C C . GLU A 1 81 ? 16.082 -30.698 -24.178 1.00 88.38 81 GLU A C 1
ATOM 631 O O . GLU A 1 81 ? 16.931 -29.851 -23.888 1.00 88.38 81 GLU A O 1
ATOM 636 N N . SER A 1 82 ? 15.082 -31.013 -23.349 1.00 88.12 82 SER A N 1
ATOM 637 C CA . SER A 1 82 ? 14.834 -30.334 -22.084 1.00 88.12 82 SER A CA 1
ATOM 638 C C . SER A 1 82 ? 16.038 -30.394 -21.136 1.00 88.12 82 SER A C 1
ATOM 640 O O . SER A 1 82 ? 16.577 -31.478 -20.877 1.00 88.12 82 SER A O 1
ATOM 642 N N . PRO A 1 83 ? 16.425 -29.255 -20.530 1.00 78.50 83 PRO A N 1
ATOM 643 C CA . PRO A 1 83 ? 17.463 -29.242 -19.506 1.00 78.50 83 PRO A CA 1
ATOM 644 C C . PRO A 1 83 ? 17.027 -29.998 -18.243 1.00 78.50 83 PRO A C 1
ATOM 646 O O . PRO A 1 83 ? 17.880 -30.482 -17.512 1.00 78.50 83 PRO A O 1
ATOM 649 N N . LEU A 1 84 ? 15.717 -30.174 -18.008 1.00 82.12 84 LEU A N 1
ATOM 650 C CA . LEU A 1 84 ? 15.191 -30.854 -16.816 1.00 82.12 84 LEU A CA 1
ATOM 651 C C . LEU A 1 84 ? 15.520 -32.352 -16.777 1.00 82.12 84 LEU A C 1
ATOM 653 O O . LEU A 1 84 ? 15.484 -32.964 -15.713 1.00 82.12 84 LEU A O 1
ATOM 657 N N . LEU A 1 85 ? 15.852 -32.952 -17.924 1.00 81.94 85 LEU A N 1
ATOM 658 C CA . LEU A 1 85 ? 16.269 -34.354 -18.003 1.00 81.94 85 LEU A CA 1
ATOM 659 C C . LEU A 1 85 ? 17.698 -34.572 -17.486 1.00 81.94 85 LEU A C 1
ATOM 661 O O . LEU A 1 85 ? 18.116 -35.714 -17.290 1.00 81.94 85 LEU A O 1
ATOM 665 N N . LYS A 1 86 ? 18.456 -33.492 -17.268 1.00 80.44 86 LYS A N 1
ATOM 666 C CA . LYS A 1 86 ? 19.832 -33.525 -16.781 1.00 80.44 86 LYS A CA 1
ATOM 667 C C . LYS A 1 86 ? 19.899 -32.852 -15.418 1.00 80.44 86 LYS A C 1
ATOM 669 O O . LYS A 1 86 ? 19.428 -31.737 -15.230 1.00 80.44 86 LYS A O 1
ATOM 674 N N . ARG A 1 87 ? 20.524 -33.525 -14.454 1.00 72.12 87 ARG A N 1
ATOM 675 C CA . ARG A 1 87 ? 20.881 -32.901 -13.181 1.00 72.12 87 ARG A CA 1
ATOM 676 C C . ARG A 1 87 ? 22.224 -32.208 -13.358 1.00 72.12 87 ARG A C 1
ATOM 678 O O . ARG A 1 87 ? 23.263 -32.851 -13.240 1.00 72.12 87 ARG A O 1
ATOM 685 N N . GLU A 1 88 ? 22.183 -30.928 -13.688 1.00 71.62 88 GLU A N 1
ATOM 686 C CA . GLU A 1 88 ? 23.371 -30.079 -13.724 1.00 71.62 88 GLU A CA 1
ATOM 687 C C . GLU A 1 88 ? 23.555 -29.421 -12.350 1.00 71.62 88 GLU A C 1
ATOM 689 O O . GLU A 1 88 ? 22.582 -29.075 -11.675 1.00 71.62 88 GLU A O 1
ATOM 694 N N . GLU A 1 89 ? 24.803 -29.320 -11.892 1.00 76.00 89 GLU A N 1
ATOM 695 C CA . GLU A 1 89 ? 25.112 -28.484 -10.734 1.00 76.00 89 GLU A CA 1
ATOM 696 C C . GLU A 1 89 ? 24.882 -27.019 -11.102 1.00 76.00 89 GLU A C 1
ATOM 698 O O . GLU A 1 89 ? 25.038 -26.624 -12.258 1.00 76.00 89 GLU A O 1
ATOM 703 N N . TRP A 1 90 ? 24.498 -26.211 -10.117 1.00 73.00 90 TRP A N 1
ATOM 704 C CA . TRP A 1 90 ? 24.312 -24.786 -10.344 1.00 73.00 90 TRP A CA 1
ATOM 705 C C . TRP A 1 90 ? 25.619 -24.154 -10.841 1.00 73.00 90 TRP A C 1
ATOM 707 O O . TRP A 1 90 ? 26.670 -24.306 -10.216 1.00 73.00 90 TRP A O 1
ATOM 717 N N . SER A 1 91 ? 25.534 -23.406 -11.938 1.00 70.88 91 SER A N 1
ATOM 718 C CA . SER A 1 91 ? 26.607 -22.553 -12.437 1.00 70.88 91 SER A CA 1
ATOM 719 C C . SER A 1 91 ? 26.082 -21.132 -12.652 1.00 70.88 91 SER A C 1
ATOM 721 O O . SER A 1 91 ? 24.925 -20.967 -13.051 1.00 70.88 91 SER A O 1
ATOM 723 N N . PRO A 1 92 ? 26.909 -20.093 -12.437 1.00 69.50 92 PRO A N 1
ATOM 724 C CA . PRO A 1 92 ? 26.539 -18.726 -12.783 1.00 69.50 92 PRO A CA 1
ATOM 725 C C . PRO A 1 92 ? 26.118 -18.601 -14.259 1.00 69.50 92 PRO A C 1
ATOM 727 O O . PRO A 1 92 ? 26.616 -19.365 -15.090 1.00 69.50 92 PRO A O 1
ATOM 730 N N . PRO A 1 93 ? 25.248 -17.634 -14.609 1.00 70.31 93 PRO A N 1
ATOM 731 C CA . PRO A 1 93 ? 24.872 -17.392 -15.999 1.00 70.31 93 PRO A CA 1
ATOM 732 C C . PRO A 1 93 ? 26.104 -17.157 -16.883 1.00 70.31 93 PRO A C 1
ATOM 734 O O . PRO A 1 93 ? 26.898 -16.261 -16.613 1.00 70.31 93 PRO A O 1
ATOM 737 N N . ASP A 1 94 ? 26.235 -17.927 -17.962 1.00 74.44 94 ASP A N 1
ATOM 738 C CA . ASP A 1 94 ? 27.382 -17.917 -18.885 1.00 74.44 94 ASP A CA 1
ATOM 739 C C . ASP A 1 94 ? 26.998 -17.461 -20.306 1.00 74.44 94 ASP A C 1
ATOM 741 O O . ASP A 1 94 ? 27.775 -17.563 -21.261 1.00 74.44 94 ASP A O 1
ATOM 745 N N . VAL A 1 95 ? 25.785 -16.929 -20.461 1.00 75.75 95 VAL A N 1
ATOM 746 C CA . VAL A 1 95 ? 25.220 -16.492 -21.738 1.00 75.75 95 VAL A CA 1
ATOM 747 C C . VAL A 1 95 ? 24.888 -15.009 -21.729 1.00 75.75 95 VAL A C 1
ATOM 749 O O . VAL A 1 95 ? 24.294 -14.477 -20.795 1.00 75.75 95 VAL A O 1
ATOM 752 N N . VAL A 1 96 ? 25.202 -14.348 -22.838 1.00 73.62 96 VAL A N 1
ATOM 753 C CA . VAL A 1 96 ? 24.740 -13.000 -23.154 1.00 73.62 96 VAL A CA 1
ATOM 754 C C . VAL A 1 96 ? 23.622 -13.110 -24.178 1.00 73.62 96 VAL A C 1
ATOM 756 O O . VAL A 1 96 ? 23.755 -13.796 -25.197 1.00 73.62 96 VAL A O 1
ATOM 759 N N . TYR A 1 97 ? 22.513 -12.422 -23.922 1.00 72.12 97 TYR A N 1
ATOM 760 C CA . TYR A 1 97 ? 21.403 -12.348 -24.858 1.00 72.12 97 TYR A CA 1
ATOM 761 C C . TYR A 1 97 ? 20.837 -10.935 -24.957 1.00 72.12 97 TYR A C 1
ATOM 763 O O . TYR A 1 97 ? 20.851 -10.165 -23.997 1.00 72.12 97 TYR A O 1
ATOM 771 N N . LEU A 1 98 ? 20.334 -10.587 -26.139 1.00 65.81 98 LEU A N 1
ATOM 772 C CA . LEU A 1 98 ? 19.669 -9.312 -26.385 1.00 65.81 98 LEU A CA 1
ATOM 773 C C . LEU A 1 98 ? 18.636 -9.443 -27.503 1.00 65.81 98 LEU A C 1
ATOM 775 O O . LEU A 1 98 ? 18.838 -10.161 -28.484 1.00 65.81 98 LEU A O 1
ATOM 779 N N . ALA A 1 99 ? 17.545 -8.694 -27.372 1.00 64.25 99 ALA A N 1
ATOM 780 C CA . ALA A 1 99 ? 16.547 -8.529 -28.419 1.00 64.25 99 ALA A CA 1
ATOM 781 C C . ALA A 1 99 ? 16.702 -7.152 -29.086 1.00 64.25 99 ALA A C 1
ATOM 783 O O . ALA A 1 99 ? 16.695 -6.119 -28.411 1.00 64.25 99 ALA A O 1
ATOM 784 N N . LEU A 1 100 ? 16.816 -7.128 -30.416 1.00 60.72 100 LEU A N 1
ATOM 785 C CA . LEU A 1 100 ? 16.887 -5.914 -31.225 1.00 60.72 100 LEU A CA 1
ATOM 786 C C . LEU A 1 100 ? 15.566 -5.704 -31.983 1.00 60.72 100 LEU A C 1
ATOM 788 O O . LEU A 1 100 ? 15.106 -6.585 -32.716 1.00 60.72 100 LEU A O 1
ATOM 792 N N . TYR A 1 101 ? 14.961 -4.526 -31.791 1.00 60.00 101 TYR A N 1
ATOM 793 C CA . TYR A 1 101 ? 13.664 -4.119 -32.362 1.00 60.00 101 TYR A CA 1
ATOM 794 C C . TYR A 1 101 ? 12.507 -5.100 -32.113 1.00 60.00 101 TYR A C 1
ATOM 796 O O . TYR A 1 101 ? 11.571 -5.141 -32.908 1.00 60.00 101 TYR A O 1
ATOM 804 N N . ASP A 1 102 ? 12.591 -5.919 -31.060 1.00 58.97 102 ASP A N 1
ATOM 805 C CA . ASP A 1 102 ? 11.631 -6.994 -30.770 1.00 58.97 102 ASP A CA 1
ATOM 806 C C . ASP A 1 102 ? 11.422 -7.965 -31.965 1.00 58.97 102 ASP A C 1
ATOM 808 O O . ASP A 1 102 ? 10.373 -8.592 -32.107 1.00 58.97 102 ASP A O 1
ATOM 812 N N . ARG A 1 103 ? 12.429 -8.081 -32.852 1.00 61.00 103 ARG A N 1
ATOM 813 C CA . ARG A 1 103 ? 12.401 -8.927 -34.064 1.00 61.00 103 ARG A CA 1
ATOM 814 C C . ARG A 1 103 ? 13.591 -9.865 -34.189 1.00 61.00 103 ARG A C 1
ATOM 816 O O . ARG A 1 103 ? 13.444 -10.957 -34.727 1.00 61.00 103 ARG A O 1
ATOM 823 N N . LEU A 1 104 ? 14.768 -9.432 -33.743 1.00 64.88 104 LEU A N 1
ATOM 824 C CA . LEU A 1 104 ? 15.994 -10.221 -33.813 1.00 64.88 104 LEU A CA 1
ATOM 825 C C . LEU A 1 104 ? 16.448 -10.558 -32.399 1.00 64.88 104 LEU A C 1
ATOM 827 O O . LEU A 1 104 ? 16.672 -9.654 -31.598 1.00 64.88 104 LEU A O 1
ATOM 831 N N . PHE A 1 105 ? 16.592 -11.846 -32.102 1.00 70.44 105 PHE A N 1
ATOM 832 C CA . PHE A 1 105 ? 17.094 -12.326 -30.820 1.00 70.44 105 PHE A CA 1
ATOM 833 C C . PHE A 1 105 ? 18.508 -12.874 -31.003 1.00 70.44 105 PHE A C 1
ATOM 835 O O . PHE A 1 105 ? 18.716 -13.818 -31.765 1.00 70.44 105 PHE A O 1
ATOM 842 N N . PHE A 1 106 ? 19.480 -12.278 -30.319 1.00 72.44 106 PHE A N 1
ATOM 843 C CA . PHE A 1 106 ? 20.865 -12.737 -30.318 1.00 72.44 106 PHE A CA 1
ATOM 844 C C . PHE A 1 106 ? 21.169 -13.410 -28.984 1.00 72.44 106 PHE A C 1
ATOM 846 O O . PHE A 1 106 ? 20.822 -12.878 -27.932 1.00 72.44 106 PHE A O 1
ATOM 853 N N . LYS A 1 107 ? 21.844 -14.560 -29.037 1.00 79.38 107 LYS A N 1
ATOM 854 C CA . LYS A 1 107 ? 22.355 -15.301 -27.879 1.00 79.38 107 LYS A CA 1
ATOM 855 C C . LYS A 1 107 ? 23.759 -15.810 -28.197 1.00 79.38 107 LYS A C 1
ATOM 857 O O . LYS A 1 107 ? 23.968 -16.401 -29.256 1.00 79.38 107 LYS A O 1
ATOM 862 N N . TYR A 1 108 ? 24.710 -15.592 -27.299 1.00 79.62 108 TYR A N 1
ATOM 863 C CA . TYR A 1 108 ? 26.091 -16.074 -27.407 1.00 79.62 108 TYR A CA 1
ATOM 864 C C . TYR A 1 108 ? 26.696 -16.298 -26.012 1.00 79.62 108 TYR A C 1
ATOM 866 O O . TYR A 1 108 ? 26.138 -15.834 -25.025 1.00 79.62 108 TYR A O 1
ATOM 874 N N . SER A 1 109 ? 27.803 -17.041 -25.912 1.00 81.94 109 SER A N 1
ATOM 875 C CA . SER A 1 109 ? 28.478 -17.287 -24.627 1.00 81.94 109 SER A CA 1
ATOM 876 C C . SER A 1 109 ? 29.247 -16.057 -24.137 1.00 81.94 109 SER A C 1
ATOM 878 O O . SER A 1 109 ? 29.699 -15.243 -24.951 1.00 81.94 109 SER A O 1
ATOM 880 N N . MET A 1 110 ? 29.436 -15.943 -22.820 1.00 77.19 110 MET A N 1
ATOM 881 C CA . MET A 1 110 ? 30.254 -14.893 -22.205 1.00 77.19 110 MET A CA 1
ATOM 882 C C . MET A 1 110 ? 31.694 -14.901 -22.727 1.00 77.19 110 MET A C 1
ATOM 884 O O . MET A 1 110 ? 32.191 -13.838 -23.071 1.00 77.19 110 MET A O 1
ATOM 888 N N . ASP A 1 111 ? 32.310 -16.063 -22.964 1.00 78.31 111 ASP A N 1
ATOM 889 C CA . ASP A 1 111 ? 33.661 -16.134 -23.555 1.00 78.31 111 ASP A CA 1
ATOM 890 C C . ASP A 1 111 ? 33.767 -15.392 -24.899 1.00 78.31 111 ASP A C 1
ATOM 892 O O . ASP A 1 111 ? 34.741 -14.694 -25.194 1.00 78.31 111 ASP A O 1
ATOM 896 N N . ARG A 1 112 ? 32.737 -15.526 -25.749 1.00 78.81 112 ARG A N 1
ATOM 897 C CA . ARG A 1 112 ? 32.674 -14.794 -27.023 1.00 78.81 112 ARG A CA 1
ATOM 898 C C . ARG A 1 112 ? 32.418 -13.311 -26.786 1.00 78.81 112 ARG A C 1
ATOM 900 O O . ARG A 1 112 ? 32.959 -12.487 -27.522 1.00 78.81 112 ARG A O 1
ATOM 907 N N . ALA A 1 113 ? 31.599 -12.981 -25.789 1.00 74.31 113 ALA A N 1
ATOM 908 C CA . ALA A 1 113 ? 31.327 -11.607 -25.392 1.00 74.31 113 ALA A CA 1
ATOM 909 C C . ALA A 1 113 ? 32.613 -10.894 -24.966 1.00 74.31 113 ALA A C 1
ATOM 911 O O . ALA A 1 113 ? 32.905 -9.825 -25.493 1.00 74.31 113 ALA A O 1
ATOM 912 N N . ASP A 1 114 ? 33.419 -11.521 -24.111 1.00 73.50 114 ASP A N 1
ATOM 913 C CA . ASP A 1 114 ? 34.687 -10.984 -23.621 1.00 73.50 114 ASP A CA 1
ATOM 914 C C . ASP A 1 114 ? 35.661 -10.715 -24.761 1.00 73.50 114 ASP A C 1
ATOM 916 O O . ASP A 1 114 ? 36.264 -9.641 -24.827 1.00 73.50 114 ASP A O 1
ATOM 920 N N . GLY A 1 115 ? 35.762 -11.643 -25.717 1.00 77.25 115 GLY A N 1
ATOM 921 C CA . GLY A 1 115 ? 36.552 -11.441 -26.929 1.00 77.25 115 GLY A CA 1
ATOM 922 C C . GLY A 1 115 ? 36.080 -10.229 -27.741 1.00 77.25 115 GLY A C 1
ATOM 923 O O . GLY A 1 115 ? 36.892 -9.386 -28.131 1.00 77.25 115 GLY A O 1
ATOM 924 N N . VAL A 1 116 ? 34.767 -10.099 -27.961 1.00 70.38 116 VAL A N 1
ATOM 925 C CA . VAL A 1 116 ? 34.173 -8.971 -28.698 1.00 70.38 116 VAL A CA 1
ATOM 926 C C . VAL A 1 116 ? 34.367 -7.648 -27.950 1.00 70.38 116 VAL A C 1
ATOM 928 O O . VAL A 1 116 ? 34.804 -6.668 -28.554 1.00 70.38 116 VAL A O 1
ATOM 931 N N . TYR A 1 117 ? 34.094 -7.601 -26.647 1.00 71.69 117 TYR A N 1
ATOM 932 C CA . TYR A 1 117 ? 34.238 -6.399 -25.825 1.00 71.69 117 TYR A CA 1
ATOM 933 C C . TYR A 1 117 ? 35.695 -5.964 -25.713 1.00 71.69 117 TYR A C 1
ATOM 935 O O . TYR A 1 117 ? 35.991 -4.780 -25.874 1.00 71.69 117 TYR A O 1
ATOM 943 N N . THR A 1 118 ? 36.617 -6.912 -25.542 1.00 77.50 118 THR A N 1
ATOM 944 C CA . THR A 1 118 ? 38.059 -6.641 -25.530 1.00 77.50 118 THR A CA 1
ATOM 945 C C . THR A 1 118 ? 38.525 -6.100 -26.876 1.00 77.50 118 THR A C 1
ATOM 947 O O . THR A 1 118 ? 39.250 -5.108 -26.917 1.00 77.50 118 THR A O 1
ATOM 950 N N . ALA A 1 119 ? 38.075 -6.684 -27.991 1.00 72.12 119 ALA A N 1
ATOM 951 C CA . ALA A 1 119 ? 38.414 -6.199 -29.326 1.00 72.12 119 ALA A CA 1
ATOM 952 C C . ALA A 1 119 ? 37.874 -4.782 -29.582 1.00 72.12 119 ALA A C 1
ATOM 954 O O . ALA A 1 119 ? 38.599 -3.934 -30.104 1.00 72.12 119 ALA A O 1
ATOM 955 N N . LEU A 1 120 ? 36.632 -4.495 -29.178 1.00 61.97 120 LEU A N 1
ATOM 956 C CA . LEU A 1 120 ? 36.036 -3.160 -29.281 1.00 61.97 120 LEU A CA 1
ATOM 957 C C . LEU A 1 120 ? 36.771 -2.139 -28.405 1.00 61.97 120 LEU A C 1
ATOM 959 O O . LEU A 1 120 ? 37.067 -1.038 -28.873 1.00 61.97 120 LEU A O 1
ATOM 963 N N . ALA A 1 121 ? 37.116 -2.504 -27.169 1.00 63.44 121 ALA A N 1
ATOM 964 C CA . ALA A 1 121 ? 37.882 -1.657 -26.260 1.00 63.44 121 ALA A CA 1
ATOM 965 C C . ALA A 1 121 ? 39.295 -1.385 -26.797 1.00 63.44 121 ALA A C 1
ATOM 967 O O . ALA A 1 121 ? 39.736 -0.236 -26.817 1.00 63.44 121 ALA A O 1
ATOM 968 N N . ALA A 1 122 ? 39.984 -2.412 -27.302 1.00 72.56 122 ALA A N 1
ATOM 969 C CA . ALA A 1 122 ? 41.304 -2.288 -27.912 1.00 72.56 122 ALA A CA 1
ATOM 970 C C . ALA A 1 122 ? 41.268 -1.442 -29.191 1.00 72.56 122 ALA A C 1
ATOM 972 O O . ALA A 1 122 ? 42.151 -0.613 -29.405 1.00 72.56 122 ALA A O 1
ATOM 973 N N . LEU A 1 123 ? 40.231 -1.593 -30.020 1.00 65.06 123 LEU A N 1
ATOM 974 C CA . LEU A 1 123 ? 40.018 -0.765 -31.205 1.00 65.06 123 LEU A CA 1
ATOM 975 C C . LEU A 1 123 ? 39.781 0.700 -30.817 1.00 65.06 123 LEU A C 1
ATOM 977 O O . LEU A 1 123 ? 40.429 1.590 -31.367 1.00 65.06 123 LEU A O 1
ATOM 981 N N . ALA A 1 124 ? 38.902 0.960 -29.847 1.00 62.44 124 ALA A N 1
ATOM 982 C CA . ALA A 1 124 ? 38.635 2.305 -29.344 1.00 62.44 124 ALA A CA 1
ATOM 983 C C . ALA A 1 124 ? 39.899 2.943 -28.744 1.00 62.44 124 ALA A C 1
ATOM 985 O O . ALA A 1 124 ? 40.221 4.093 -29.058 1.00 62.44 124 ALA A O 1
ATOM 986 N N . ALA A 1 125 ? 40.659 2.189 -27.946 1.00 66.56 125 ALA A N 1
ATOM 987 C CA . ALA A 1 125 ? 41.935 2.618 -27.386 1.00 66.56 125 ALA A CA 1
ATOM 988 C C . ALA A 1 125 ? 42.973 2.883 -28.485 1.00 66.56 125 ALA A C 1
ATOM 990 O O . ALA A 1 125 ? 43.623 3.924 -28.472 1.00 66.56 125 ALA A O 1
ATOM 991 N N . GLY A 1 126 ? 43.086 2.003 -29.481 1.00 69.31 126 GLY A N 1
ATOM 992 C CA . GLY A 1 126 ? 44.002 2.148 -30.611 1.00 69.31 126 GLY A CA 1
ATOM 993 C C . GLY A 1 126 ? 43.689 3.372 -31.474 1.00 69.31 126 GLY A C 1
ATOM 994 O O . GLY A 1 126 ? 44.591 4.144 -31.799 1.00 69.31 126 GLY A O 1
ATOM 995 N N . ILE A 1 127 ? 42.411 3.609 -31.789 1.00 65.94 127 ILE A N 1
ATOM 996 C CA . ILE A 1 127 ? 41.952 4.815 -32.499 1.00 65.94 127 ILE A CA 1
ATOM 997 C C . ILE A 1 127 ? 42.252 6.069 -31.671 1.00 65.94 127 ILE A C 1
ATOM 999 O O . ILE A 1 127 ? 42.722 7.072 -32.215 1.00 65.94 127 ILE A O 1
ATOM 1003 N N . THR A 1 128 ? 42.013 6.012 -30.361 1.00 62.91 128 THR A N 1
ATOM 1004 C CA . THR A 1 128 ? 42.262 7.119 -29.432 1.00 62.91 128 THR A CA 1
ATOM 1005 C C . THR A 1 128 ? 43.752 7.451 -29.371 1.00 62.91 128 THR A C 1
ATOM 1007 O O . THR A 1 128 ? 44.136 8.581 -29.667 1.00 62.91 128 THR A O 1
ATOM 1010 N N . LEU A 1 129 ? 44.607 6.461 -29.101 1.00 69.75 129 LEU A N 1
ATOM 1011 C CA . LEU A 1 129 ? 46.064 6.601 -29.026 1.00 69.75 129 LEU A CA 1
ATOM 1012 C C . LEU A 1 129 ? 46.670 7.072 -30.352 1.00 69.75 129 LEU A C 1
ATOM 1014 O O . LEU A 1 129 ? 47.499 7.978 -30.355 1.00 69.75 129 LEU A O 1
ATOM 1018 N N . ARG A 1 130 ? 46.210 6.539 -31.491 1.00 70.12 130 ARG A N 1
ATOM 1019 C CA . ARG A 1 130 ? 46.644 6.988 -32.826 1.00 70.12 130 ARG A CA 1
ATOM 1020 C C . ARG A 1 130 ? 46.324 8.463 -33.077 1.00 70.12 130 ARG A C 1
ATOM 1022 O O . ARG A 1 130 ? 47.073 9.153 -33.766 1.00 70.12 130 ARG A O 1
ATOM 1029 N N . ASN A 1 131 ? 45.197 8.945 -32.560 1.00 63.34 131 ASN A N 1
ATOM 1030 C CA . ASN A 1 131 ? 44.745 10.323 -32.745 1.00 63.34 131 ASN A CA 1
ATOM 1031 C C . ASN A 1 131 ? 45.266 11.293 -31.668 1.00 63.34 131 ASN A C 1
ATOM 1033 O O . ASN A 1 131 ? 45.099 12.515 -31.805 1.00 63.34 131 ASN A O 1
ATOM 1037 N N . LEU A 1 132 ? 45.926 10.773 -30.632 1.00 64.38 132 LEU A N 1
ATOM 1038 C CA . LEU A 1 132 ? 46.527 11.532 -29.547 1.00 64.38 132 LEU A CA 1
ATOM 1039 C C . LEU A 1 132 ? 47.907 12.071 -29.954 1.00 64.38 132 LEU A C 1
ATOM 1041 O O . LEU A 1 132 ? 48.920 11.385 -29.918 1.00 64.38 132 LEU A O 1
ATOM 1045 N N . GLY A 1 133 ? 47.947 13.345 -30.346 1.00 67.31 133 GLY A N 1
ATOM 1046 C CA . GLY A 1 133 ? 49.194 14.096 -30.533 1.00 67.31 133 GLY A CA 1
ATOM 1047 C C . GLY A 1 133 ? 49.567 14.927 -29.300 1.00 67.31 133 GLY A C 1
ATOM 1048 O O . GLY A 1 133 ? 48.722 15.197 -28.444 1.00 67.31 133 GLY A O 1
ATOM 1049 N N . THR A 1 134 ? 50.799 15.445 -29.255 1.00 64.06 134 THR A N 1
ATOM 1050 C CA . THR A 1 134 ? 51.317 16.300 -28.159 1.00 64.06 134 THR A CA 1
ATOM 1051 C C . THR A 1 134 ? 50.430 17.514 -27.847 1.00 64.06 134 THR A C 1
ATOM 1053 O O . THR A 1 134 ? 50.314 17.926 -26.696 1.00 64.06 134 THR A O 1
ATOM 1056 N N . LYS A 1 135 ? 49.731 18.058 -28.853 1.00 61.53 135 LYS A N 1
ATOM 1057 C CA . LYS A 1 135 ? 48.791 19.186 -28.701 1.00 61.53 135 LYS A CA 1
ATOM 1058 C C . LYS A 1 135 ? 47.380 18.788 -28.231 1.00 61.53 135 LYS A C 1
ATOM 1060 O O . LYS A 1 135 ? 46.609 19.665 -27.858 1.00 61.53 135 LYS A O 1
ATOM 1065 N N . LYS A 1 136 ? 47.024 17.496 -28.250 1.00 61.66 136 LYS A N 1
ATOM 1066 C CA . LYS A 1 136 ? 45.671 16.982 -27.938 1.00 61.66 136 LYS A CA 1
ATOM 1067 C C . LYS A 1 136 ? 45.576 16.242 -26.594 1.00 61.66 136 LYS A C 1
ATOM 1069 O O . LYS A 1 136 ? 44.469 15.934 -26.165 1.00 61.66 136 LYS A O 1
ATOM 1074 N N . TRP A 1 137 ? 46.700 16.031 -25.901 1.00 68.06 137 TRP A N 1
ATOM 1075 C CA . TRP A 1 137 ? 46.744 15.371 -24.586 1.00 68.06 137 TRP A CA 1
ATOM 1076 C C . TRP A 1 137 ? 45.938 16.117 -23.509 1.00 68.06 137 TRP A C 1
ATOM 1078 O O . TRP A 1 137 ? 45.164 15.505 -22.785 1.00 68.06 137 TRP A O 1
ATOM 1088 N N . LYS A 1 138 ? 46.046 17.453 -23.435 1.00 64.88 138 LYS A N 1
ATOM 1089 C CA . LYS A 1 138 ? 45.308 18.253 -22.437 1.00 64.88 138 LYS A CA 1
ATOM 1090 C C . LYS A 1 138 ? 43.776 18.138 -22.597 1.00 64.88 138 LYS A C 1
ATOM 1092 O O . LYS A 1 138 ? 43.130 17.795 -21.613 1.00 64.88 138 LYS A O 1
ATOM 1097 N N . PRO A 1 139 ? 43.178 18.350 -23.792 1.00 60.59 139 PRO A N 1
ATOM 1098 C CA . PRO A 1 139 ? 41.752 18.087 -24.010 1.00 60.59 139 PRO A CA 1
ATOM 1099 C C . PRO A 1 139 ? 41.332 16.645 -23.718 1.00 60.59 139 PRO A C 1
ATOM 1101 O O . PRO A 1 139 ? 40.247 16.434 -23.190 1.00 60.59 139 PRO A O 1
ATOM 1104 N N . PHE A 1 140 ? 42.183 15.664 -24.034 1.00 60.97 140 PHE A N 1
ATOM 1105 C CA . PHE A 1 140 ? 41.907 14.258 -23.745 1.00 60.97 140 PHE A CA 1
ATOM 1106 C C . PHE A 1 140 ? 41.825 13.982 -22.240 1.00 60.97 140 PHE A C 1
ATOM 1108 O O . PHE A 1 140 ? 40.850 13.391 -21.799 1.00 60.97 140 PHE A O 1
ATOM 1115 N N . VAL A 1 141 ? 42.781 14.469 -21.441 1.00 66.25 141 VAL A N 1
ATOM 1116 C CA . VAL A 1 141 ? 42.745 14.339 -19.971 1.00 66.25 141 VAL A CA 1
ATOM 1117 C C . VAL A 1 141 ? 41.528 15.056 -19.383 1.00 66.25 141 VAL A C 1
ATOM 1119 O O . VAL A 1 141 ? 40.858 14.519 -18.505 1.00 66.25 141 VAL A O 1
ATOM 1122 N N . VAL A 1 142 ? 41.198 16.243 -19.901 1.00 61.84 142 VAL A N 1
ATOM 1123 C CA . VAL A 1 142 ? 39.994 16.977 -19.490 1.00 61.84 142 VAL A CA 1
ATOM 1124 C C . VAL A 1 142 ? 38.721 16.203 -19.836 1.00 61.84 142 VAL A C 1
ATOM 1126 O O . VAL A 1 142 ? 37.807 16.203 -19.027 1.00 61.84 142 VAL A O 1
ATOM 1129 N N . ALA A 1 143 ? 38.643 15.520 -20.980 1.00 53.56 143 ALA A N 1
ATOM 1130 C CA . ALA A 1 143 ? 37.496 14.675 -21.322 1.00 53.56 143 ALA A CA 1
ATOM 1131 C C . ALA A 1 143 ? 37.451 13.393 -20.474 1.00 53.56 143 ALA A C 1
ATOM 1133 O O . ALA A 1 143 ? 36.405 13.042 -19.943 1.00 53.56 143 ALA A O 1
ATOM 1134 N N . LEU A 1 144 ? 38.594 12.733 -20.279 1.00 57.38 144 LEU A N 1
ATOM 1135 C CA . LEU A 1 144 ? 38.714 11.495 -19.508 1.00 57.38 144 LEU A CA 1
ATOM 1136 C C . LEU A 1 144 ? 38.284 11.673 -18.046 1.00 57.38 144 LEU A C 1
ATOM 1138 O O . LEU A 1 144 ? 37.662 10.781 -17.485 1.00 57.38 144 LEU A O 1
ATOM 1142 N N . ILE A 1 145 ? 38.600 12.821 -17.442 1.00 55.03 145 ILE A N 1
ATOM 1143 C CA . ILE A 1 145 ? 38.215 13.157 -16.062 1.00 55.03 145 ILE A CA 1
ATOM 1144 C C . ILE A 1 145 ? 36.864 13.885 -16.035 1.00 55.03 145 ILE A C 1
ATOM 1146 O O . ILE A 1 145 ? 36.006 13.611 -15.199 1.00 55.03 145 ILE A O 1
ATOM 1150 N N . GLY A 1 146 ? 36.656 14.816 -16.964 1.00 47.50 146 GLY A N 1
ATOM 1151 C CA . GLY A 1 146 ? 35.475 15.670 -17.017 1.00 47.50 146 GLY A CA 1
ATOM 1152 C C . GLY A 1 146 ? 34.198 14.929 -17.393 1.00 47.50 146 GLY A C 1
ATOM 1153 O O . GLY A 1 146 ? 33.143 15.304 -16.899 1.00 47.50 146 GLY A O 1
ATOM 1154 N N . THR A 1 147 ? 34.261 13.870 -18.208 1.00 48.91 147 THR A N 1
ATOM 1155 C CA . THR A 1 147 ? 33.078 13.065 -18.547 1.00 48.91 147 THR A CA 1
ATOM 1156 C C . THR A 1 147 ? 32.552 12.294 -17.328 1.00 48.91 147 THR A C 1
ATOM 1158 O O . THR A 1 147 ? 31.382 12.492 -17.000 1.00 48.91 147 THR A O 1
ATOM 1161 N N . PRO A 1 148 ? 33.365 11.515 -16.582 1.00 47.75 148 PRO A N 1
ATOM 1162 C CA . PRO A 1 148 ? 32.925 10.911 -15.323 1.00 47.75 148 PRO A CA 1
ATOM 1163 C C . PRO A 1 148 ? 32.453 11.939 -14.290 1.00 47.75 148 PRO A C 1
ATOM 1165 O O . PRO A 1 148 ? 31.387 11.766 -13.706 1.00 47.75 148 PRO A O 1
ATOM 1168 N N . LEU A 1 149 ? 33.185 13.047 -14.098 1.00 50.31 149 LEU A N 1
ATOM 1169 C CA . LEU A 1 149 ? 32.762 14.112 -13.177 1.00 50.31 149 LEU A CA 1
ATOM 1170 C C . LEU A 1 149 ? 31.455 14.779 -13.614 1.00 50.31 149 LEU A C 1
ATOM 1172 O O . LEU A 1 149 ? 30.637 15.130 -12.771 1.00 50.31 149 LEU A O 1
ATOM 1176 N N . GLY A 1 150 ? 31.236 14.936 -14.918 1.00 47.12 150 GLY A N 1
ATOM 1177 C CA . GLY A 1 150 ? 29.988 15.436 -15.482 1.00 47.12 150 GLY A CA 1
ATOM 1178 C C . GLY A 1 150 ? 28.825 14.472 -15.262 1.00 47.12 150 GLY A C 1
ATOM 1179 O O . GLY A 1 150 ? 27.735 14.919 -14.924 1.00 47.12 150 GLY A O 1
ATOM 1180 N N . MET A 1 151 ? 29.053 13.159 -15.377 1.00 46.50 151 MET A N 1
ATOM 1181 C CA . MET A 1 151 ? 28.049 12.139 -15.047 1.00 46.50 151 MET A CA 1
ATOM 1182 C C . MET A 1 151 ? 27.698 12.169 -13.557 1.00 46.50 151 MET A C 1
ATOM 1184 O O . MET A 1 151 ? 26.520 12.212 -13.213 1.00 46.50 151 MET A O 1
ATOM 1188 N N . ILE A 1 152 ? 28.703 12.236 -12.677 1.00 50.66 152 ILE A N 1
ATOM 1189 C CA . ILE A 1 152 ? 28.507 12.375 -11.226 1.00 50.66 152 ILE A CA 1
ATOM 1190 C C . ILE A 1 152 ? 27.772 13.683 -10.904 1.00 50.66 152 ILE A C 1
ATOM 1192 O O . ILE A 1 152 ? 26.814 13.677 -10.138 1.00 50.66 152 ILE A O 1
ATOM 1196 N N . GLY A 1 153 ? 28.170 14.800 -11.515 1.00 49.34 153 GLY A N 1
ATOM 1197 C CA . GLY A 1 153 ? 27.522 16.099 -11.335 1.00 49.34 153 GLY A CA 1
ATOM 1198 C C . GLY A 1 153 ? 26.079 16.116 -11.841 1.00 49.34 153 GLY A C 1
ATOM 1199 O O . GLY A 1 153 ? 25.212 16.702 -11.195 1.00 49.34 153 GLY A O 1
ATOM 1200 N N . GLY A 1 154 ? 25.801 15.431 -12.953 1.00 47.31 154 GLY A N 1
ATOM 1201 C CA . GLY A 1 154 ? 24.453 15.233 -13.482 1.00 47.31 154 GLY A CA 1
ATOM 1202 C C . GLY A 1 154 ? 23.583 14.413 -12.532 1.00 47.31 154 GLY A C 1
ATOM 1203 O O . GLY A 1 154 ? 22.484 14.846 -12.194 1.00 47.31 154 GLY A O 1
ATOM 1204 N N . LEU A 1 155 ? 24.102 13.286 -12.032 1.00 47.78 155 LEU A N 1
ATOM 1205 C CA . LEU A 1 155 ? 23.431 12.467 -11.019 1.00 47.78 155 LEU A CA 1
ATOM 1206 C C . LEU A 1 155 ? 23.162 13.268 -9.741 1.00 47.78 155 LEU A C 1
ATOM 1208 O O . LEU A 1 155 ? 22.041 13.254 -9.237 1.00 47.78 155 LEU A O 1
ATOM 1212 N N . ALA A 1 156 ? 24.151 14.010 -9.241 1.00 49.91 156 ALA A N 1
ATOM 1213 C CA . ALA A 1 156 ? 23.999 14.845 -8.055 1.00 49.91 156 ALA A CA 1
ATOM 1214 C C . ALA A 1 156 ? 22.946 15.940 -8.269 1.00 49.91 156 ALA A C 1
ATOM 1216 O O . ALA A 1 156 ? 22.068 16.117 -7.432 1.00 49.91 156 ALA A O 1
ATOM 1217 N N . THR A 1 157 ? 22.977 16.633 -9.410 1.00 52.44 157 THR A N 1
ATOM 1218 C CA . THR A 1 157 ? 22.016 17.703 -9.724 1.00 52.44 157 THR A CA 1
ATOM 1219 C C . THR A 1 157 ? 20.596 17.158 -9.867 1.00 52.44 157 THR A C 1
ATOM 1221 O O . THR A 1 157 ? 19.665 17.759 -9.338 1.00 52.44 157 THR A O 1
ATOM 1224 N N . ALA A 1 158 ? 20.421 16.005 -10.520 1.00 52.09 158 ALA A N 1
ATOM 1225 C CA . ALA A 1 158 ? 19.122 15.347 -10.643 1.00 52.09 158 ALA A CA 1
ATOM 1226 C C . ALA A 1 158 ? 18.552 14.950 -9.271 1.00 52.09 158 ALA A C 1
ATOM 1228 O O . ALA A 1 158 ? 17.377 15.192 -9.005 1.00 52.09 158 ALA A O 1
ATOM 1229 N N . ASN A 1 159 ? 19.390 14.415 -8.377 1.00 53.97 159 ASN A N 1
ATOM 1230 C CA . ASN A 1 159 ? 18.976 14.051 -7.021 1.00 53.97 159 ASN A CA 1
ATOM 1231 C C . ASN A 1 159 ? 18.712 15.275 -6.133 1.00 53.97 159 ASN A C 1
ATOM 1233 O O . ASN A 1 159 ? 17.747 15.269 -5.377 1.00 53.97 159 ASN A O 1
ATOM 1237 N N . ILE A 1 160 ? 19.503 16.348 -6.247 1.00 61.94 160 ILE A N 1
ATOM 1238 C CA . ILE A 1 160 ? 19.245 17.616 -5.543 1.00 61.94 160 ILE A CA 1
ATOM 1239 C C . ILE A 1 160 ? 17.913 18.207 -6.006 1.00 61.94 160 ILE A C 1
ATOM 1241 O O . ILE A 1 160 ? 17.102 18.610 -5.178 1.00 61.94 160 ILE A O 1
ATOM 1245 N N . LEU A 1 161 ? 17.656 18.224 -7.316 1.00 59.06 161 LEU A N 1
ATOM 1246 C CA . LEU A 1 161 ? 16.383 18.684 -7.858 1.00 59.06 161 LEU A CA 1
ATOM 1247 C C . LEU A 1 161 ? 15.223 17.820 -7.351 1.00 59.06 161 LEU A C 1
ATOM 1249 O O . LEU A 1 161 ? 14.230 18.363 -6.876 1.00 59.06 161 LEU A O 1
ATOM 1253 N N . ALA A 1 162 ? 15.358 16.494 -7.393 1.00 56.00 162 ALA A N 1
ATOM 1254 C CA . ALA A 1 162 ? 14.354 15.579 -6.860 1.00 56.00 162 ALA A CA 1
ATOM 1255 C C . ALA A 1 162 ? 14.110 15.805 -5.359 1.00 56.00 162 ALA A C 1
ATOM 1257 O O . ALA A 1 162 ? 12.961 15.821 -4.927 1.00 56.00 162 ALA A O 1
ATOM 1258 N N . ALA A 1 163 ? 15.161 16.048 -4.572 1.00 61.00 163 ALA A N 1
ATOM 1259 C CA . ALA A 1 163 ? 15.056 16.354 -3.149 1.00 61.00 163 ALA A CA 1
ATOM 1260 C C . ALA A 1 163 ? 14.331 17.684 -2.900 1.00 61.00 163 ALA A C 1
ATOM 1262 O O . ALA A 1 163 ? 13.433 17.730 -2.064 1.00 61.00 163 ALA A O 1
ATOM 1263 N N . VAL A 1 164 ? 14.657 18.742 -3.654 1.00 65.81 164 VAL A N 1
ATOM 1264 C CA . VAL A 1 164 ? 13.968 20.042 -3.574 1.00 65.81 164 VAL A CA 1
ATOM 1265 C C . VAL A 1 164 ? 12.496 19.889 -3.941 1.00 65.81 164 VAL A C 1
ATOM 1267 O O . VAL A 1 164 ? 11.636 20.325 -3.181 1.00 65.81 164 VAL A O 1
ATOM 1270 N N . LEU A 1 165 ? 12.194 19.225 -5.061 1.00 62.59 165 LEU A N 1
ATOM 1271 C CA . LEU A 1 165 ? 10.821 18.971 -5.498 1.00 62.59 165 LEU A CA 1
ATOM 1272 C C . LEU A 1 165 ? 10.058 18.115 -4.480 1.00 62.59 165 LEU A C 1
ATOM 1274 O O . LEU A 1 165 ? 8.904 18.402 -4.186 1.00 62.59 165 LEU A O 1
ATOM 1278 N N . SER A 1 166 ? 10.697 17.107 -3.889 1.00 62.22 166 SER A N 1
ATOM 1279 C CA . SER A 1 166 ? 10.108 16.283 -2.830 1.00 62.22 166 SER A CA 1
ATOM 1280 C C . SER A 1 166 ? 9.827 17.092 -1.560 1.00 62.22 166 SER A C 1
ATOM 1282 O O . SER A 1 166 ? 8.749 16.954 -0.985 1.00 62.22 166 SER A O 1
ATOM 1284 N N . ALA A 1 167 ? 10.743 17.982 -1.162 1.00 67.69 167 ALA A N 1
ATOM 1285 C CA . ALA A 1 167 ? 10.585 18.851 0.004 1.00 67.69 167 ALA A CA 1
ATOM 1286 C C . ALA A 1 167 ? 9.434 19.858 -0.150 1.00 67.69 167 ALA A C 1
ATOM 1288 O O . ALA A 1 167 ? 8.799 20.206 0.840 1.00 67.69 167 ALA A O 1
ATOM 1289 N N . VAL A 1 168 ? 9.121 20.289 -1.377 1.00 66.44 168 VAL A N 1
ATOM 1290 C CA . VAL A 1 168 ? 7.968 21.168 -1.663 1.00 66.44 168 VAL A CA 1
ATOM 1291 C C . VAL A 1 168 ? 6.693 20.399 -2.038 1.00 66.44 168 VAL A C 1
ATOM 1293 O O . VAL A 1 168 ? 5.747 20.985 -2.561 1.00 66.44 168 VAL A O 1
ATOM 1296 N N . GLY A 1 169 ? 6.650 19.081 -1.807 1.00 61.69 169 GLY A N 1
ATOM 1297 C CA . GLY A 1 169 ? 5.465 18.259 -2.075 1.00 61.69 169 GLY A CA 1
ATOM 1298 C C . GLY A 1 169 ? 5.168 18.058 -3.566 1.00 61.69 169 GLY A C 1
ATOM 1299 O O . GLY A 1 169 ? 4.018 17.893 -3.949 1.00 61.69 169 GLY A O 1
ATOM 1300 N N . LYS A 1 170 ? 6.184 18.101 -4.432 1.00 63.59 170 LYS A N 1
ATOM 1301 C CA . LYS A 1 170 ? 6.092 17.897 -5.892 1.00 63.59 170 LYS A CA 1
ATOM 1302 C C . LYS A 1 170 ? 6.998 16.762 -6.389 1.00 63.59 170 LYS A C 1
ATOM 1304 O O . LYS A 1 170 ? 7.377 16.724 -7.557 1.00 63.59 170 LYS A O 1
ATOM 1309 N N . GLY A 1 171 ? 7.366 15.827 -5.511 1.00 56.41 171 GLY A N 1
ATOM 1310 C CA . GLY A 1 171 ? 8.317 14.746 -5.815 1.00 56.41 171 GLY A CA 1
ATOM 1311 C C . GLY A 1 171 ? 7.896 13.808 -6.957 1.00 56.41 171 GLY A C 1
ATOM 1312 O O . GLY A 1 171 ? 8.739 13.100 -7.493 1.00 56.41 171 GLY A O 1
ATOM 1313 N N . GLN A 1 172 ? 6.623 13.829 -7.361 1.00 54.25 172 GLN A N 1
ATOM 1314 C CA . GLN A 1 172 ? 6.056 12.975 -8.409 1.00 54.25 172 GLN A CA 1
ATOM 1315 C C . GLN A 1 172 ? 6.090 13.579 -9.823 1.00 54.25 172 GLN A C 1
ATOM 1317 O O . GLN A 1 172 ? 5.492 13.010 -10.729 1.00 54.25 172 GLN A O 1
ATOM 1322 N N . LEU A 1 173 ? 6.829 14.676 -10.053 1.00 50.91 173 LEU A N 1
ATOM 1323 C CA . LEU A 1 173 ? 7.020 15.333 -11.365 1.00 50.91 173 LEU A CA 1
ATOM 1324 C C . LEU A 1 173 ? 7.746 14.470 -12.443 1.00 50.91 173 LEU A C 1
ATOM 1326 O O . LEU A 1 173 ? 8.373 14.983 -13.372 1.00 50.91 173 LEU A O 1
ATOM 1330 N N . CYS A 1 174 ? 7.663 13.143 -12.350 1.00 49.75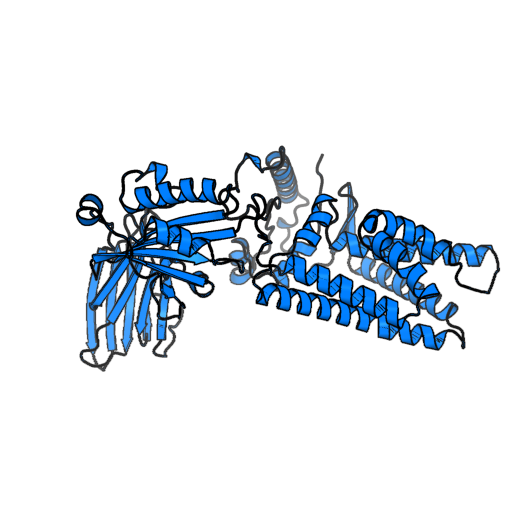 174 CYS A N 1
ATOM 1331 C CA . CYS A 1 174 ? 8.323 12.134 -13.175 1.00 49.75 174 CYS A CA 1
ATOM 1332 C C . CYS A 1 174 ? 7.788 12.036 -14.619 1.00 49.75 174 CYS A C 1
ATOM 1334 O O . CYS A 1 174 ? 8.295 11.226 -15.393 1.00 49.75 174 CYS A O 1
ATOM 1336 N N . TRP A 1 175 ? 6.812 12.853 -15.033 1.00 42.50 175 TRP A N 1
ATOM 1337 C CA . TRP A 1 175 ? 6.224 12.821 -16.387 1.00 42.50 175 TRP A CA 1
ATOM 1338 C C . TRP A 1 175 ? 7.225 13.051 -17.515 1.00 42.50 175 TRP A C 1
ATOM 1340 O O . TRP A 1 175 ? 6.981 12.615 -18.638 1.00 42.50 175 TRP A O 1
ATOM 1350 N N . TYR A 1 176 ? 8.376 13.670 -17.244 1.00 42.75 176 TYR A N 1
ATOM 1351 C CA . TYR A 1 176 ? 9.431 13.774 -18.252 1.00 42.75 176 TYR A CA 1
ATOM 1352 C C . TYR A 1 176 ? 9.939 12.389 -18.692 1.00 42.75 176 TYR A C 1
ATOM 1354 O O . TYR A 1 176 ? 10.292 12.229 -19.853 1.00 42.75 176 TYR A O 1
ATOM 1362 N N . MET A 1 177 ? 9.912 11.374 -17.817 1.00 41.75 177 MET A N 1
ATOM 1363 C CA . MET A 1 177 ? 10.199 9.978 -18.178 1.00 41.75 177 MET A CA 1
ATOM 1364 C C . MET A 1 177 ? 9.046 9.349 -18.982 1.00 41.75 177 MET A C 1
ATOM 1366 O O . MET A 1 177 ? 9.278 8.482 -19.823 1.00 41.75 177 MET A O 1
ATOM 1370 N N . LEU A 1 178 ? 7.808 9.814 -18.778 1.00 41.91 178 LEU A N 1
ATOM 1371 C CA . LEU A 1 178 ? 6.603 9.302 -19.437 1.00 41.91 178 LEU A CA 1
ATOM 1372 C C . LEU A 1 178 ? 6.391 9.867 -20.845 1.00 41.91 178 LEU A C 1
ATOM 1374 O O . LEU A 1 178 ? 5.928 9.130 -21.708 1.00 41.91 178 LEU A O 1
ATOM 1378 N N . LEU A 1 179 ? 6.804 11.108 -21.128 1.00 40.31 179 LEU A N 1
ATOM 1379 C CA . LEU A 1 179 ? 6.883 11.627 -22.502 1.00 40.31 179 LEU A CA 1
ATOM 1380 C C . LEU A 1 179 ? 7.791 10.727 -23.363 1.00 40.31 179 LEU A C 1
ATOM 1382 O O . LEU A 1 179 ? 7.453 10.375 -24.493 1.00 40.31 179 LEU A O 1
ATOM 1386 N N . LEU A 1 180 ? 8.916 10.283 -22.794 1.00 40.38 180 LEU A N 1
ATOM 1387 C CA . LEU A 1 180 ? 9.847 9.359 -23.449 1.00 40.38 180 LEU A CA 1
ATOM 1388 C C . LEU A 1 180 ? 9.240 7.960 -23.622 1.00 40.38 180 LEU A C 1
ATOM 1390 O O . LEU A 1 180 ? 9.456 7.309 -24.644 1.00 40.38 180 LEU A O 1
ATOM 1394 N N . GLN A 1 181 ? 8.425 7.520 -22.663 1.00 38.69 181 GLN A N 1
ATOM 1395 C CA . GLN A 1 181 ? 7.715 6.245 -22.718 1.00 38.69 181 GLN A CA 1
ATOM 1396 C C . GLN A 1 181 ? 6.532 6.252 -23.703 1.00 38.69 181 GLN A C 1
ATOM 1398 O O . GLN A 1 181 ? 6.320 5.250 -24.386 1.00 38.69 181 GLN A O 1
ATOM 1403 N N . TRP A 1 182 ? 5.819 7.374 -23.849 1.00 38.94 182 TRP A N 1
ATOM 1404 C CA . TRP A 1 182 ? 4.786 7.594 -24.871 1.00 38.94 182 TRP A CA 1
ATOM 1405 C C . TRP A 1 182 ? 5.378 7.529 -26.286 1.00 38.94 182 TRP A C 1
ATOM 1407 O O . TRP A 1 182 ? 4.808 6.898 -27.174 1.00 38.94 182 TRP A O 1
ATOM 1417 N N . LEU A 1 183 ? 6.604 8.035 -26.460 1.00 41.88 183 LEU A N 1
ATOM 1418 C CA . LEU A 1 183 ? 7.416 7.858 -27.671 1.00 41.88 183 LEU A CA 1
ATOM 1419 C C . LEU A 1 183 ? 8.028 6.445 -27.810 1.00 41.88 183 LEU A C 1
ATOM 1421 O O . LEU A 1 183 ? 8.822 6.198 -28.717 1.00 41.88 183 LEU A O 1
ATOM 1425 N N . ARG A 1 184 ? 7.658 5.499 -26.931 1.00 41.47 184 ARG A N 1
ATOM 1426 C CA . ARG A 1 184 ? 8.152 4.108 -26.850 1.00 41.47 184 ARG A CA 1
ATOM 1427 C C . ARG A 1 184 ? 9.657 3.970 -26.626 1.00 41.47 184 ARG A C 1
ATOM 1429 O O . ARG A 1 184 ? 10.239 2.921 -26.913 1.00 41.47 184 ARG A O 1
ATOM 1436 N N . VAL A 1 185 ? 10.301 4.983 -26.064 1.00 38.56 185 VAL A N 1
ATOM 1437 C CA . VAL A 1 185 ? 11.748 4.982 -25.856 1.00 38.56 185 VAL A CA 1
ATOM 1438 C C . VAL A 1 185 ? 12.040 4.658 -24.404 1.00 38.56 185 VAL A C 1
ATOM 1440 O O . VAL A 1 185 ? 11.995 5.508 -23.520 1.00 38.56 185 VAL A O 1
ATOM 1443 N N . ARG A 1 186 ? 12.321 3.376 -24.147 1.00 39.50 186 ARG A N 1
ATOM 1444 C CA . ARG A 1 186 ? 12.706 2.916 -22.806 1.00 39.50 186 ARG A CA 1
ATOM 1445 C C . ARG A 1 186 ? 14.111 3.434 -22.477 1.00 39.50 186 ARG A C 1
ATOM 1447 O O . ARG A 1 186 ? 14.982 3.452 -23.346 1.00 39.50 186 ARG A O 1
ATOM 1454 N N . SER A 1 187 ? 14.333 3.822 -21.225 1.00 38.41 187 SER A N 1
ATOM 1455 C CA . SER A 1 187 ? 15.531 4.532 -20.742 1.00 38.41 187 SER A CA 1
ATOM 1456 C C . SER A 1 187 ? 16.868 3.898 -21.160 1.00 38.41 187 SER A C 1
ATOM 1458 O O . SER A 1 187 ? 17.784 4.612 -21.560 1.00 38.41 187 SER A O 1
ATOM 1460 N N . ALA A 1 188 ? 16.979 2.567 -21.174 1.00 34.81 188 ALA A N 1
ATOM 1461 C CA . ALA A 1 188 ? 18.190 1.866 -21.617 1.00 34.81 188 ALA A CA 1
ATOM 1462 C C . ALA A 1 188 ? 18.444 1.958 -23.137 1.00 34.81 188 ALA A C 1
ATOM 1464 O O . ALA A 1 188 ? 19.596 2.051 -23.567 1.00 34.81 188 ALA A O 1
ATOM 1465 N N . TYR A 1 189 ? 17.389 1.999 -23.962 1.00 37.28 189 TYR A N 1
ATOM 1466 C CA . TYR A 1 189 ? 17.533 2.213 -25.405 1.00 37.28 189 TYR A CA 1
ATOM 1467 C C . TYR A 1 189 ? 18.022 3.617 -25.713 1.00 37.28 189 TYR A C 1
ATOM 1469 O O . TYR A 1 189 ? 18.728 3.788 -26.695 1.00 37.28 189 TYR A O 1
ATOM 1477 N N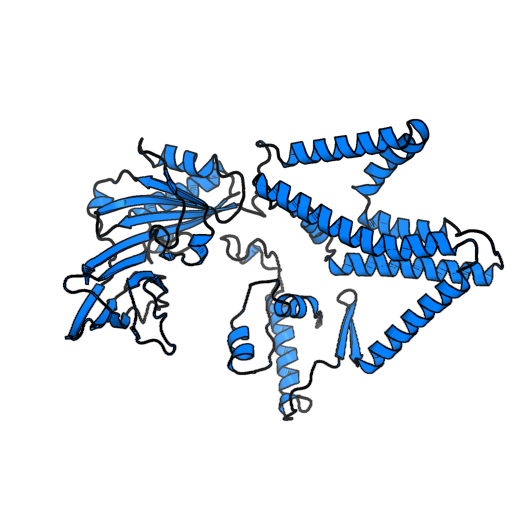 . LEU A 1 190 ? 17.700 4.601 -24.873 1.00 39.34 190 LEU A N 1
ATOM 1478 C CA . LEU A 1 190 ? 18.151 5.971 -25.060 1.00 39.34 190 LEU A CA 1
ATOM 1479 C C . LEU A 1 190 ? 19.676 6.069 -24.931 1.00 39.34 190 LEU A C 1
ATOM 1481 O O . LEU A 1 190 ? 20.339 6.576 -25.831 1.00 39.34 190 LEU A O 1
ATOM 1485 N N . PHE A 1 191 ? 20.252 5.498 -23.870 1.00 40.72 191 PHE A N 1
ATOM 1486 C CA . PHE A 1 191 ? 21.705 5.481 -23.681 1.00 40.72 191 PHE A CA 1
ATOM 1487 C C . PHE A 1 191 ? 22.425 4.606 -24.715 1.00 40.72 191 PHE A C 1
ATOM 1489 O O . PHE A 1 191 ? 23.466 5.015 -25.233 1.00 40.72 191 PHE A O 1
ATOM 1496 N N . ALA A 1 192 ? 21.866 3.446 -25.074 1.00 39.12 192 ALA A N 1
ATOM 1497 C CA . ALA A 1 192 ? 22.433 2.569 -26.100 1.00 39.12 192 ALA A CA 1
ATOM 1498 C C . ALA A 1 192 ? 22.357 3.184 -27.510 1.00 39.12 192 ALA A C 1
ATOM 1500 O O . ALA A 1 192 ? 23.318 3.100 -28.273 1.00 39.12 192 ALA A O 1
ATOM 1501 N N . PHE A 1 193 ? 21.254 3.858 -27.847 1.00 44.12 193 PHE A N 1
ATOM 1502 C CA . PHE A 1 193 ? 21.072 4.568 -29.113 1.00 44.12 193 PHE A CA 1
ATOM 1503 C C . PHE A 1 193 ? 21.993 5.787 -29.209 1.00 44.12 193 PHE A C 1
ATOM 1505 O O . PHE A 1 193 ? 22.675 5.950 -30.218 1.00 44.12 193 PHE A O 1
ATOM 1512 N N . ILE A 1 194 ? 22.093 6.595 -28.145 1.00 45.97 194 ILE A N 1
ATOM 1513 C CA . ILE A 1 194 ? 23.011 7.746 -28.077 1.00 45.97 194 ILE A CA 1
ATOM 1514 C C . ILE A 1 194 ? 24.462 7.279 -28.236 1.00 45.97 194 ILE A C 1
ATOM 1516 O O . ILE A 1 194 ? 25.195 7.803 -29.073 1.00 45.97 194 ILE A O 1
ATOM 1520 N N . THR A 1 195 ? 24.869 6.256 -27.483 1.00 44.78 195 THR A N 1
ATOM 1521 C CA . THR A 1 195 ? 26.235 5.714 -27.545 1.00 44.78 195 THR A CA 1
ATOM 1522 C C . THR A 1 195 ? 26.520 5.077 -28.908 1.00 44.78 195 THR A C 1
ATOM 1524 O O . THR A 1 195 ? 27.588 5.293 -29.478 1.00 44.78 195 THR A O 1
ATOM 1527 N N . GLY A 1 196 ? 25.552 4.358 -29.484 1.00 45.88 196 GLY A N 1
ATOM 1528 C CA . GLY A 1 196 ? 25.662 3.736 -30.804 1.00 45.88 196 GLY A CA 1
ATOM 1529 C C . GLY A 1 196 ? 25.772 4.750 -31.945 1.00 45.88 196 GLY A C 1
ATOM 1530 O O . GLY A 1 196 ? 26.608 4.585 -32.831 1.00 45.88 196 GLY A O 1
ATOM 1531 N N . MET A 1 197 ? 24.997 5.837 -31.910 1.00 48.12 197 MET A N 1
ATOM 1532 C CA . MET A 1 197 ? 25.074 6.900 -32.920 1.00 48.12 197 MET A CA 1
ATOM 1533 C C . MET A 1 197 ? 26.383 7.690 -32.824 1.00 48.12 197 MET A C 1
ATOM 1535 O O . MET A 1 197 ? 26.993 7.989 -33.853 1.00 48.12 197 MET A O 1
ATOM 1539 N N . LEU A 1 198 ? 26.865 7.961 -31.605 1.00 47.75 198 LEU A N 1
ATOM 1540 C CA . LEU A 1 198 ? 28.183 8.566 -31.384 1.00 47.75 198 LEU A CA 1
ATOM 1541 C C . LEU A 1 198 ? 29.311 7.668 -31.908 1.00 47.75 198 LEU A C 1
ATOM 1543 O O . LEU A 1 198 ? 30.240 8.159 -32.552 1.00 47.75 198 LEU A O 1
ATOM 1547 N N . LEU A 1 199 ? 29.208 6.354 -31.689 1.00 49.47 199 LEU A N 1
ATOM 1548 C CA . LEU A 1 199 ? 30.176 5.377 -32.179 1.00 49.47 199 LEU A CA 1
ATOM 1549 C C . LEU A 1 199 ? 30.177 5.304 -33.713 1.00 49.47 199 LEU A C 1
ATOM 1551 O O . LEU A 1 199 ? 31.241 5.371 -34.322 1.00 49.47 199 LEU A O 1
ATOM 1555 N N . ILE A 1 200 ? 29.005 5.241 -34.352 1.00 53.19 200 ILE A N 1
ATOM 1556 C CA . ILE A 1 200 ? 28.881 5.222 -35.819 1.00 53.19 200 ILE A CA 1
ATOM 1557 C C . ILE A 1 200 ? 29.422 6.522 -36.427 1.00 53.19 200 ILE A C 1
ATOM 1559 O O . ILE A 1 200 ? 30.192 6.479 -37.387 1.00 53.19 200 ILE A O 1
ATOM 1563 N N . GLY A 1 201 ? 29.085 7.677 -35.845 1.00 51.47 201 GLY A N 1
ATOM 1564 C CA . GLY A 1 201 ? 29.610 8.973 -36.273 1.00 51.47 201 GLY A CA 1
ATOM 1565 C C . GLY A 1 201 ? 31.134 9.061 -36.151 1.00 51.47 201 GLY A C 1
ATOM 1566 O O . GLY A 1 201 ? 31.799 9.556 -37.065 1.00 51.47 201 GLY A O 1
ATOM 1567 N N . ALA A 1 202 ? 31.704 8.530 -35.065 1.00 51.31 202 ALA A N 1
ATOM 1568 C CA . ALA A 1 202 ? 33.150 8.461 -34.868 1.00 51.31 202 ALA A CA 1
ATOM 1569 C C . ALA A 1 202 ? 33.829 7.524 -35.883 1.00 51.31 202 ALA A C 1
ATOM 1571 O O . ALA A 1 202 ? 34.830 7.904 -36.492 1.00 51.31 202 ALA A O 1
ATOM 1572 N N . VAL A 1 203 ? 33.259 6.339 -36.124 1.00 54.38 203 VAL A N 1
ATOM 1573 C CA . VAL A 1 203 ? 33.788 5.340 -37.065 1.00 54.38 203 VAL A CA 1
ATOM 1574 C C . VAL A 1 203 ? 33.745 5.854 -38.506 1.00 54.38 203 VAL A C 1
ATOM 1576 O O . VAL A 1 203 ? 34.763 5.821 -39.197 1.00 54.38 203 VAL A O 1
ATOM 1579 N N . LEU A 1 204 ? 32.611 6.395 -38.960 1.00 55.22 204 LEU A N 1
ATOM 1580 C CA . LEU A 1 204 ? 32.473 6.944 -40.314 1.00 55.22 204 LEU A CA 1
ATOM 1581 C C . LEU A 1 204 ? 33.396 8.146 -40.546 1.00 55.22 204 LEU A C 1
ATOM 1583 O O . LEU A 1 204 ? 33.948 8.308 -41.635 1.00 55.22 204 LEU A O 1
ATOM 1587 N N . ASN A 1 205 ? 33.610 8.971 -39.518 1.00 54.31 205 ASN A N 1
ATOM 1588 C CA . ASN A 1 205 ? 34.567 10.068 -39.581 1.00 54.31 205 ASN A CA 1
ATOM 1589 C C . ASN A 1 205 ? 36.013 9.564 -39.746 1.00 54.31 205 ASN A C 1
ATOM 1591 O O . ASN A 1 205 ? 36.755 10.110 -40.561 1.00 54.31 205 ASN A O 1
ATOM 1595 N N . GLU A 1 206 ? 36.416 8.511 -39.033 1.00 57.06 206 GLU A N 1
ATOM 1596 C CA . GLU A 1 206 ? 37.754 7.925 -39.186 1.00 57.06 206 GLU A CA 1
ATOM 1597 C C . GLU A 1 206 ? 37.940 7.225 -40.541 1.00 57.06 206 GLU A C 1
ATOM 1599 O O . GLU A 1 206 ? 38.988 7.396 -41.167 1.00 57.06 206 GLU A O 1
ATOM 1604 N N . PHE A 1 207 ? 36.920 6.529 -41.057 1.00 59.56 207 PHE A N 1
ATOM 1605 C CA . PHE A 1 207 ? 36.946 5.968 -42.416 1.00 59.56 207 PHE A CA 1
ATOM 1606 C C . PHE A 1 207 ? 37.073 7.058 -43.487 1.00 59.56 207 PHE A C 1
ATOM 1608 O O . PHE A 1 207 ? 37.906 6.947 -44.387 1.00 59.56 207 PHE A O 1
ATOM 1615 N N . GLY A 1 208 ? 36.313 8.150 -43.361 1.00 57.22 208 GLY A N 1
ATOM 1616 C CA . GLY A 1 208 ? 36.423 9.301 -44.258 1.00 57.22 208 GLY A CA 1
ATOM 1617 C C . GLY A 1 208 ? 37.816 9.940 -44.229 1.00 57.22 208 GLY A C 1
ATOM 1618 O O . GLY A 1 208 ? 38.359 10.281 -45.278 1.00 57.22 208 GLY A O 1
ATOM 1619 N N . ARG A 1 209 ? 38.442 10.038 -43.049 1.00 56.88 209 ARG A N 1
ATOM 1620 C CA . ARG A 1 209 ? 39.819 10.545 -42.898 1.00 56.88 209 ARG A CA 1
ATOM 1621 C C . ARG A 1 209 ? 40.860 9.607 -43.505 1.00 56.88 209 ARG A C 1
ATOM 1623 O O . ARG A 1 209 ? 41.804 10.085 -44.135 1.00 56.88 209 ARG A O 1
ATOM 1630 N N . ALA A 1 210 ? 40.690 8.296 -43.332 1.00 56.75 210 ALA A N 1
ATOM 1631 C CA . ALA A 1 210 ? 41.559 7.286 -43.928 1.00 56.75 210 ALA A CA 1
ATOM 1632 C C . ALA A 1 210 ? 41.488 7.311 -45.464 1.00 56.75 210 ALA A C 1
ATOM 1634 O O . ALA A 1 210 ? 42.522 7.201 -46.117 1.00 56.75 210 ALA A O 1
ATOM 1635 N N . ALA A 1 211 ? 40.298 7.535 -46.030 1.00 57.59 211 ALA A N 1
ATOM 1636 C CA . ALA A 1 211 ? 40.091 7.637 -47.472 1.00 57.59 211 ALA A CA 1
ATOM 1637 C C . ALA A 1 211 ? 40.559 8.978 -48.073 1.00 57.59 211 ALA A C 1
ATOM 1639 O O . ALA A 1 211 ? 41.015 9.009 -49.211 1.00 57.59 211 ALA A O 1
ATOM 1640 N N . SER A 1 212 ? 40.464 10.095 -47.336 1.00 58.12 212 SER A N 1
ATOM 1641 C CA . SER A 1 212 ? 40.719 11.440 -47.882 1.00 58.12 212 SER A CA 1
ATOM 1642 C C . SER A 1 212 ? 42.120 12.010 -47.603 1.00 58.12 212 SER A C 1
ATOM 1644 O O . SER A 1 212 ? 42.407 13.133 -48.019 1.00 58.12 212 SER A O 1
ATOM 1646 N N . GLY A 1 213 ? 42.964 11.321 -46.825 1.00 57.03 213 GLY A N 1
ATOM 1647 C CA . GLY A 1 213 ? 44.363 11.702 -46.558 1.00 57.03 213 GLY A CA 1
ATOM 1648 C C . GLY A 1 213 ? 44.599 13.018 -45.787 1.00 57.03 213 GLY A C 1
ATOM 1649 O O . GLY A 1 213 ? 45.747 13.430 -45.621 1.00 57.03 213 GLY A O 1
ATOM 1650 N N . ARG A 1 214 ? 43.554 13.701 -45.292 1.00 53.59 214 ARG A N 1
ATOM 1651 C CA . ARG A 1 214 ? 43.668 14.996 -44.586 1.00 53.59 214 ARG A CA 1
ATOM 1652 C C . ARG A 1 214 ? 44.006 14.812 -43.100 1.00 53.59 214 ARG A C 1
ATOM 1654 O O . ARG A 1 214 ? 43.363 14.031 -42.400 1.00 53.59 214 ARG A O 1
ATOM 1661 N N . LYS A 1 215 ? 44.996 15.571 -42.604 1.00 52.88 215 LYS A N 1
ATOM 1662 C CA . LYS A 1 215 ? 45.515 15.476 -41.222 1.00 52.88 215 LYS A CA 1
ATOM 1663 C C . LYS A 1 215 ? 44.964 16.509 -40.226 1.00 52.88 215 LYS A C 1
ATOM 1665 O O . LYS A 1 215 ? 45.132 16.290 -39.027 1.00 52.88 215 LYS A O 1
ATOM 1670 N N . ASP A 1 216 ? 44.254 17.550 -40.668 1.00 43.06 216 ASP A N 1
ATOM 1671 C CA . ASP A 1 216 ? 43.812 18.636 -39.779 1.00 43.06 216 ASP A CA 1
ATOM 1672 C C . ASP A 1 216 ? 42.298 18.691 -39.528 1.00 43.06 216 ASP A C 1
ATOM 1674 O O . ASP A 1 216 ? 41.494 18.687 -40.457 1.00 43.06 216 ASP A O 1
ATOM 1678 N N . GLY A 1 217 ? 41.961 18.816 -38.235 1.00 49.34 217 GLY A N 1
ATOM 1679 C CA . GLY A 1 217 ? 40.640 19.159 -37.692 1.00 49.34 217 GLY A CA 1
ATOM 1680 C C . GLY A 1 217 ? 39.620 18.015 -37.648 1.00 49.34 217 GLY A C 1
ATOM 1681 O O . GLY A 1 217 ? 39.451 17.282 -38.615 1.00 49.34 217 GLY A O 1
ATOM 1682 N N . MET A 1 218 ? 38.890 17.871 -36.531 1.00 41.47 218 MET A N 1
ATOM 1683 C CA . MET A 1 218 ? 37.620 17.128 -36.555 1.00 41.47 218 MET A CA 1
ATOM 1684 C C . MET A 1 218 ? 36.727 17.790 -37.605 1.00 41.47 218 MET A C 1
ATOM 1686 O O . MET A 1 218 ? 36.432 18.981 -37.487 1.00 41.47 218 MET A O 1
ATOM 1690 N N . ALA A 1 219 ? 36.289 17.042 -38.617 1.00 44.19 219 ALA A N 1
ATOM 1691 C CA . ALA A 1 219 ? 35.240 17.522 -39.496 1.00 44.19 219 ALA A CA 1
ATOM 1692 C C . ALA A 1 219 ? 33.959 17.609 -38.657 1.00 44.19 219 ALA A C 1
ATOM 1694 O O . ALA A 1 219 ? 33.250 16.625 -38.470 1.00 44.19 219 ALA A O 1
ATOM 1695 N N . LEU A 1 220 ? 33.662 18.813 -38.164 1.00 43.53 220 LEU A N 1
ATOM 1696 C CA . LEU A 1 220 ? 32.466 19.204 -37.402 1.00 43.53 220 LEU A CA 1
ATOM 1697 C C . LEU A 1 220 ? 31.137 18.826 -38.100 1.00 43.53 220 LEU A C 1
ATOM 1699 O O . LEU A 1 220 ? 30.067 19.107 -37.588 1.00 43.53 220 LEU A O 1
ATOM 1703 N N . LYS A 1 221 ? 31.186 18.229 -39.296 1.00 43.69 221 LYS A N 1
ATOM 1704 C CA . LYS A 1 221 ? 30.031 17.891 -40.118 1.00 43.69 221 LYS A CA 1
ATOM 1705 C C . LYS A 1 221 ? 29.625 16.419 -39.990 1.00 43.69 221 LYS A C 1
ATOM 1707 O O . LYS A 1 221 ? 28.449 16.143 -39.847 1.00 43.69 221 LYS A O 1
ATOM 1712 N N . SER A 1 222 ? 30.549 15.464 -39.972 1.00 44.81 222 SER A N 1
ATOM 1713 C CA . SER A 1 222 ? 30.210 14.027 -39.927 1.00 44.81 222 SER A CA 1
ATOM 1714 C C . SER A 1 222 ? 29.929 13.534 -38.504 1.00 44.81 222 SER A C 1
ATOM 1716 O O . SER A 1 222 ? 28.898 12.916 -38.264 1.00 44.81 222 SER A O 1
ATOM 1718 N N . ALA A 1 223 ? 30.796 13.874 -37.545 1.00 43.69 223 ALA A N 1
ATOM 1719 C CA . ALA A 1 223 ? 30.638 13.487 -36.138 1.00 43.69 223 ALA A CA 1
ATOM 1720 C C . ALA A 1 223 ? 29.514 14.253 -35.420 1.00 43.69 223 ALA A C 1
ATOM 1722 O O . ALA A 1 223 ? 29.011 13.789 -34.403 1.00 43.69 223 ALA A O 1
ATOM 1723 N N . TYR A 1 224 ? 29.125 15.419 -35.945 1.00 45.91 224 TYR A N 1
ATOM 1724 C CA . TYR A 1 224 ? 28.110 16.280 -35.344 1.00 45.91 224 TYR A CA 1
ATOM 1725 C C . TYR A 1 224 ? 26.803 16.320 -36.133 1.00 45.91 224 TYR A C 1
ATOM 1727 O O . TYR A 1 224 ? 25.794 16.317 -35.462 1.00 45.91 224 TYR A O 1
ATOM 1735 N N . TYR A 1 225 ? 26.737 16.288 -37.478 1.00 43.28 225 TYR A N 1
ATOM 1736 C CA . TYR A 1 225 ? 25.423 16.298 -38.159 1.00 43.28 225 TYR A CA 1
ATOM 1737 C C . TYR A 1 225 ? 24.696 14.957 -38.095 1.00 43.28 225 TYR A C 1
ATOM 1739 O O . TYR A 1 225 ? 23.490 14.963 -37.898 1.00 43.28 225 TYR A O 1
ATOM 1747 N N . LEU A 1 226 ? 25.382 13.813 -38.208 1.00 45.94 226 LEU A N 1
ATOM 1748 C CA . LEU A 1 226 ? 24.715 12.510 -38.051 1.00 45.94 226 LEU A CA 1
ATOM 1749 C C . LEU A 1 226 ? 24.273 12.285 -36.602 1.00 45.94 226 LEU A C 1
ATOM 1751 O O . LEU A 1 226 ? 23.133 11.897 -36.354 1.00 45.94 226 LEU A O 1
ATOM 1755 N N . SER A 1 227 ? 25.143 12.632 -35.651 1.00 41.44 227 SER A N 1
ATOM 1756 C CA . SER A 1 227 ? 24.794 12.678 -34.233 1.00 41.44 227 SER A CA 1
ATOM 1757 C C . SER A 1 227 ? 23.674 13.690 -33.988 1.00 41.44 227 SER A C 1
ATOM 1759 O O . SER A 1 227 ? 22.747 13.368 -33.268 1.00 41.44 227 SER A O 1
ATOM 1761 N N . ALA A 1 228 ? 23.683 14.863 -34.635 1.00 39.94 228 ALA A N 1
ATOM 1762 C CA . ALA A 1 228 ? 22.639 15.887 -34.538 1.00 39.94 228 ALA A CA 1
ATOM 1763 C C . ALA A 1 228 ? 21.326 15.489 -35.211 1.00 39.94 228 ALA A C 1
ATOM 1765 O O . ALA A 1 228 ? 20.309 16.028 -34.819 1.00 39.94 228 ALA A O 1
ATOM 1766 N N . ILE A 1 229 ? 21.306 14.570 -36.178 1.00 47.12 229 ILE A N 1
ATOM 1767 C CA . ILE A 1 229 ? 20.071 14.012 -36.754 1.00 47.12 229 ILE A CA 1
ATOM 1768 C C . ILE A 1 229 ? 19.465 12.982 -35.788 1.00 47.12 229 ILE A C 1
ATOM 1770 O O . ILE A 1 229 ? 18.259 13.006 -35.552 1.00 47.12 229 ILE A O 1
ATOM 1774 N N . GLY A 1 230 ? 20.300 12.149 -35.151 1.00 43.91 230 GLY A N 1
ATOM 1775 C CA . GLY A 1 230 ? 19.881 11.254 -34.062 1.00 43.91 230 GLY A CA 1
ATOM 1776 C C . GLY A 1 230 ? 19.465 12.001 -32.786 1.00 43.91 230 GLY A C 1
ATOM 1777 O O . GLY A 1 230 ? 18.474 11.640 -32.159 1.00 43.91 230 GLY A O 1
ATOM 1778 N N . PHE A 1 231 ? 20.167 13.088 -32.446 1.00 43.91 231 PHE A N 1
ATOM 1779 C CA . PHE A 1 231 ? 19.763 14.050 -31.422 1.00 43.91 231 PHE A CA 1
ATOM 1780 C C . PHE A 1 231 ? 18.512 14.808 -31.863 1.00 43.91 231 PHE A C 1
ATOM 1782 O O . PHE A 1 231 ? 17.627 14.928 -31.043 1.00 43.91 231 PHE A O 1
ATOM 1789 N N . MET A 1 232 ? 18.367 15.277 -33.109 1.00 38.75 232 MET A N 1
ATOM 1790 C CA . MET A 1 232 ? 17.167 15.993 -33.578 1.00 38.75 232 MET A CA 1
ATOM 1791 C C . MET A 1 232 ? 15.926 15.117 -33.434 1.00 38.75 232 MET A C 1
ATOM 1793 O O . MET A 1 232 ? 14.939 15.586 -32.898 1.00 38.75 232 MET A O 1
ATOM 1797 N N . ALA A 1 233 ? 15.979 13.828 -33.767 1.00 42.88 233 ALA A N 1
ATOM 1798 C CA . ALA A 1 233 ? 14.829 12.939 -33.580 1.00 42.88 233 ALA A CA 1
ATOM 1799 C C . ALA A 1 233 ? 14.347 12.817 -32.113 1.00 42.88 233 ALA A C 1
ATOM 1801 O O . ALA A 1 233 ? 13.207 12.421 -31.890 1.00 42.88 233 ALA A O 1
ATOM 1802 N N . PHE A 1 234 ? 15.181 13.166 -31.124 1.00 40.62 234 PHE A N 1
ATOM 1803 C CA . PHE A 1 234 ? 14.870 13.039 -29.692 1.00 40.62 234 PHE A CA 1
ATOM 1804 C C . PHE A 1 234 ? 14.816 14.362 -28.921 1.00 40.62 234 PHE A C 1
ATOM 1806 O O . PHE A 1 234 ? 14.125 14.512 -27.921 1.00 40.62 234 PHE A O 1
ATOM 1813 N N . ALA A 1 235 ? 15.587 15.328 -29.387 1.00 42.84 235 ALA A N 1
ATOM 1814 C CA . ALA A 1 235 ? 15.753 16.640 -28.812 1.00 42.84 235 ALA A CA 1
ATOM 1815 C C . ALA A 1 235 ? 14.789 17.650 -29.430 1.00 42.84 235 ALA A C 1
ATOM 1817 O O . ALA A 1 235 ? 14.728 18.739 -28.883 1.00 42.84 235 ALA A O 1
ATOM 1818 N N . VAL A 1 236 ? 14.060 17.319 -30.510 1.00 41.22 236 VAL A N 1
ATOM 1819 C CA . VAL A 1 236 ? 13.286 18.251 -31.361 1.00 41.22 236 VAL A CA 1
ATOM 1820 C C . VAL A 1 236 ? 12.333 19.211 -30.643 1.00 41.22 236 VAL A C 1
ATOM 1822 O O . VAL A 1 236 ? 11.955 20.193 -31.266 1.00 41.22 236 VAL A O 1
ATOM 1825 N N . GLU A 1 237 ? 12.045 19.068 -29.347 1.00 39.31 237 GLU A N 1
ATOM 1826 C CA . GLU A 1 237 ? 11.326 20.124 -28.616 1.00 39.31 237 GLU A CA 1
ATOM 1827 C C . GLU A 1 237 ? 12.112 20.863 -27.518 1.00 39.31 237 GLU A C 1
ATOM 1829 O O . GLU A 1 237 ? 11.996 22.081 -27.416 1.00 39.31 237 GLU A O 1
ATOM 1834 N N . GLY A 1 238 ? 12.949 20.213 -26.705 1.00 37.72 238 GLY A N 1
ATOM 1835 C CA . GLY A 1 238 ? 13.507 20.879 -25.511 1.00 37.72 238 GLY A CA 1
ATOM 1836 C C . GLY A 1 238 ? 14.842 21.603 -25.718 1.00 37.72 238 GLY A C 1
ATOM 1837 O O . GLY A 1 238 ? 15.064 22.708 -25.222 1.00 37.72 238 GLY A O 1
ATOM 1838 N N . ILE A 1 239 ? 15.770 20.969 -26.432 1.00 38.66 239 ILE A N 1
ATOM 1839 C CA . ILE A 1 239 ? 17.179 21.393 -26.466 1.00 38.66 239 ILE A CA 1
ATOM 1840 C C . ILE A 1 239 ? 17.496 22.309 -27.665 1.00 38.66 239 ILE A C 1
ATOM 1842 O O . ILE A 1 239 ? 18.228 23.268 -27.450 1.00 38.66 239 ILE A O 1
ATOM 1846 N N . PRO A 1 240 ? 16.947 22.125 -28.884 1.00 38.06 240 PRO A N 1
ATOM 1847 C CA . PRO A 1 240 ? 17.040 23.084 -29.980 1.00 38.06 240 PRO A CA 1
ATOM 1848 C C . PRO A 1 240 ? 16.337 24.393 -29.643 1.00 38.06 240 PRO A C 1
ATOM 1850 O O . PRO A 1 240 ? 16.919 25.428 -29.890 1.00 38.06 240 PRO A O 1
ATOM 1853 N N . ALA A 1 241 ? 15.184 24.393 -28.963 1.00 38.19 241 ALA A N 1
ATOM 1854 C CA . ALA A 1 241 ? 14.559 25.641 -28.510 1.00 38.19 241 ALA A CA 1
ATOM 1855 C C . ALA A 1 241 ? 15.469 26.419 -27.537 1.00 38.19 241 ALA A C 1
ATOM 1857 O O . ALA A 1 241 ? 15.667 27.624 -27.684 1.00 38.19 241 ALA A O 1
ATOM 1858 N N . ALA A 1 242 ? 16.105 25.728 -26.583 1.00 37.59 242 ALA A N 1
ATOM 1859 C CA . ALA A 1 242 ? 17.080 26.346 -25.688 1.00 37.59 242 ALA A CA 1
ATOM 1860 C C . ALA A 1 242 ? 18.369 26.768 -26.427 1.00 37.59 242 ALA A C 1
ATOM 1862 O O . ALA A 1 242 ? 18.861 27.877 -26.240 1.00 37.59 242 ALA A O 1
ATOM 1863 N N . LEU A 1 243 ? 18.930 25.931 -27.299 1.00 39.75 243 LEU A N 1
ATOM 1864 C CA . LEU A 1 243 ? 20.162 26.243 -28.026 1.00 39.75 243 LEU A CA 1
ATOM 1865 C C . LEU A 1 243 ? 19.947 27.304 -29.121 1.00 39.75 243 LEU A C 1
ATOM 1867 O O . LEU A 1 243 ? 20.823 28.149 -29.285 1.00 39.75 243 LEU A O 1
ATOM 1871 N N . ASP A 1 244 ? 18.805 27.352 -29.799 1.00 41.69 244 ASP A N 1
ATOM 1872 C CA . ASP A 1 244 ? 18.461 28.365 -30.809 1.00 41.69 244 ASP A CA 1
ATOM 1873 C C . ASP A 1 244 ? 18.200 29.732 -30.174 1.00 41.69 244 ASP A C 1
ATOM 1875 O O . ASP A 1 244 ? 18.543 30.760 -30.759 1.00 41.69 244 ASP A O 1
ATOM 1879 N N . ILE A 1 245 ? 17.679 29.768 -28.944 1.00 45.25 245 ILE A N 1
ATOM 1880 C CA . ILE A 1 245 ? 17.538 31.010 -28.177 1.00 45.25 245 ILE A CA 1
ATOM 1881 C C . ILE A 1 245 ? 18.899 31.433 -27.602 1.00 45.25 245 ILE A C 1
ATOM 1883 O O . ILE A 1 245 ? 19.338 32.568 -27.799 1.00 45.25 245 ILE A O 1
ATOM 1887 N N . PHE A 1 246 ? 19.613 30.538 -26.913 1.00 44.16 246 PHE A N 1
ATOM 1888 C CA . PHE A 1 246 ? 20.756 30.915 -26.074 1.00 44.16 246 PHE A CA 1
ATOM 1889 C C . PHE A 1 246 ? 22.117 30.915 -26.792 1.00 44.16 246 PHE A C 1
ATOM 1891 O O . PHE A 1 246 ? 23.007 31.669 -26.387 1.00 44.16 246 PHE A O 1
ATOM 1898 N N . THR A 1 247 ? 22.302 30.160 -27.881 1.00 46.03 247 THR A N 1
ATOM 1899 C CA . THR A 1 247 ? 23.575 30.133 -28.637 1.00 46.03 247 THR A CA 1
ATOM 1900 C C . THR A 1 247 ? 23.847 31.453 -29.378 1.00 46.03 247 THR A C 1
ATOM 1902 O O . THR A 1 247 ? 24.963 31.976 -29.256 1.00 46.03 247 THR A O 1
ATOM 1905 N N . PRO A 1 248 ? 22.866 32.090 -30.056 1.00 46.66 248 PRO A N 1
ATOM 1906 C CA . PRO A 1 248 ? 23.051 33.428 -30.624 1.00 46.66 248 PRO A CA 1
ATOM 1907 C C . PRO A 1 248 ? 23.250 34.506 -29.546 1.00 46.66 248 PRO A C 1
ATOM 1909 O O . PRO A 1 248 ? 24.064 35.417 -29.722 1.00 46.66 248 PRO A O 1
ATOM 1912 N N . LEU A 1 249 ? 22.556 34.390 -28.405 1.00 42.81 249 LEU A N 1
ATOM 1913 C CA . LEU A 1 249 ? 22.700 35.302 -27.262 1.00 42.81 249 LEU A CA 1
ATOM 1914 C C . LEU A 1 249 ? 24.091 35.189 -26.614 1.00 42.81 249 LEU A C 1
ATOM 1916 O O . LEU A 1 249 ? 24.643 36.200 -26.182 1.00 42.81 249 LEU A O 1
ATOM 1920 N N . ALA A 1 250 ? 24.713 34.005 -26.598 1.00 47.25 250 ALA A N 1
ATOM 1921 C CA . ALA A 1 250 ? 26.029 33.795 -25.980 1.00 47.25 250 ALA A CA 1
ATOM 1922 C C . ALA A 1 250 ? 27.150 34.477 -26.766 1.00 47.25 250 ALA A C 1
ATOM 1924 O O . ALA A 1 250 ? 28.083 35.020 -26.167 1.00 47.25 250 ALA A O 1
ATOM 1925 N N . GLY A 1 251 ? 27.021 34.493 -28.096 1.00 48.38 251 GLY A N 1
ATOM 1926 C CA . GLY A 1 251 ? 27.912 35.224 -28.993 1.00 48.38 251 GLY A CA 1
ATOM 1927 C C . GLY A 1 251 ? 27.723 36.745 -28.951 1.00 48.38 251 GLY A C 1
ATOM 1928 O O . GLY A 1 251 ? 28.695 37.469 -29.136 1.00 48.38 251 GLY A O 1
ATOM 1929 N N . ARG A 1 252 ? 26.504 37.243 -28.678 1.00 55.25 252 ARG A N 1
ATOM 1930 C CA . ARG A 1 252 ? 26.169 38.684 -28.728 1.00 55.25 252 ARG A CA 1
ATOM 1931 C C . ARG A 1 252 ? 26.183 39.403 -27.372 1.00 55.25 252 ARG A C 1
ATOM 1933 O O . ARG A 1 252 ? 26.492 40.586 -27.319 1.00 55.25 252 ARG A O 1
ATOM 1940 N N . MET A 1 253 ? 25.854 38.718 -26.275 1.00 53.53 253 MET A N 1
ATOM 1941 C CA . MET A 1 253 ? 25.667 39.313 -24.936 1.00 53.53 253 MET A CA 1
ATOM 1942 C C . MET A 1 253 ? 26.735 38.893 -23.913 1.00 53.53 253 MET A C 1
ATOM 1944 O O . MET A 1 253 ? 26.772 39.429 -22.803 1.00 53.53 253 MET A O 1
ATOM 1948 N N . GLY A 1 254 ? 27.624 37.967 -24.286 1.00 55.66 254 GLY A N 1
ATOM 1949 C CA . GLY A 1 254 ? 28.693 37.444 -23.439 1.00 55.66 254 GLY A CA 1
ATOM 1950 C C . GLY A 1 254 ? 28.240 36.300 -22.522 1.00 55.66 254 GLY A C 1
ATOM 1951 O O . GLY A 1 254 ? 27.135 36.299 -21.978 1.00 55.66 254 GLY A O 1
ATOM 1952 N N . LYS A 1 255 ? 29.138 35.325 -22.309 1.00 53.94 255 LYS A N 1
ATOM 1953 C CA . LYS A 1 255 ? 28.870 34.056 -21.597 1.00 53.94 255 LYS A CA 1
ATOM 1954 C C . LYS A 1 255 ? 28.195 34.235 -20.229 1.00 53.94 255 LYS A C 1
ATOM 1956 O O . LYS A 1 255 ? 27.302 33.470 -19.892 1.00 53.94 255 LYS A O 1
ATOM 1961 N N . ARG A 1 256 ? 28.569 35.269 -19.461 1.00 56.25 256 ARG A N 1
ATOM 1962 C CA . ARG A 1 256 ? 27.988 35.551 -18.132 1.00 56.25 256 ARG A CA 1
ATOM 1963 C C . ARG A 1 256 ? 26.495 35.898 -18.187 1.00 56.25 256 ARG A C 1
ATOM 1965 O O . ARG A 1 256 ? 25.753 35.449 -17.323 1.00 56.25 256 ARG A O 1
ATOM 1972 N N . LYS A 1 257 ? 26.045 36.653 -19.197 1.00 59.09 257 LYS A N 1
ATOM 1973 C CA . LYS A 1 257 ? 24.632 37.052 -19.323 1.00 59.09 257 LYS A CA 1
ATOM 1974 C C . LYS A 1 257 ? 23.748 35.891 -19.775 1.00 59.09 257 LYS A C 1
ATOM 1976 O O . LYS A 1 257 ? 22.614 35.794 -19.329 1.00 59.09 257 LYS A O 1
ATOM 1981 N N . VAL A 1 258 ? 24.280 34.985 -20.597 1.00 54.66 258 VAL A N 1
ATOM 1982 C CA . VAL A 1 258 ? 23.562 33.761 -20.988 1.00 54.66 258 VAL A CA 1
ATOM 1983 C C . VAL A 1 258 ? 23.472 32.759 -19.852 1.00 54.66 258 VAL A C 1
ATOM 1985 O O . VAL A 1 258 ? 22.403 32.203 -19.638 1.00 54.66 258 VAL A O 1
ATOM 1988 N N . ILE A 1 259 ? 24.545 32.578 -19.077 1.00 55.78 259 ILE A N 1
ATOM 1989 C CA . ILE A 1 259 ? 24.490 31.756 -17.861 1.00 55.78 259 ILE A CA 1
ATOM 1990 C C . ILE A 1 259 ? 23.440 32.316 -16.895 1.00 55.78 259 ILE A C 1
ATOM 1992 O O . ILE A 1 259 ? 22.616 31.561 -16.394 1.00 55.78 259 ILE A O 1
ATOM 1996 N N . LEU A 1 260 ? 23.410 33.637 -16.688 1.00 65.62 260 LEU A N 1
ATOM 1997 C CA . LEU A 1 260 ? 22.388 34.275 -15.857 1.00 65.62 260 LEU A CA 1
ATOM 1998 C C . LEU A 1 260 ? 20.970 34.063 -16.415 1.00 65.62 260 LEU A C 1
ATOM 2000 O O . LEU A 1 260 ? 20.068 33.733 -15.656 1.00 65.62 260 LEU A O 1
ATOM 2004 N N . GLY A 1 261 ? 20.774 34.200 -17.729 1.00 63.09 261 GLY A N 1
ATOM 2005 C CA . GLY A 1 261 ? 19.485 33.943 -18.380 1.00 63.09 261 GLY A CA 1
ATOM 2006 C C . GLY A 1 261 ? 19.015 32.494 -18.236 1.00 63.09 261 GLY A C 1
ATOM 2007 O O . GLY A 1 261 ? 17.844 32.263 -17.956 1.00 63.09 261 GLY A O 1
ATOM 2008 N N . LEU A 1 262 ? 19.927 31.525 -18.348 1.00 55.09 262 LEU A N 1
ATOM 2009 C CA . LEU A 1 262 ? 19.636 30.110 -18.107 1.00 55.09 262 LEU A CA 1
ATOM 2010 C C . LEU A 1 262 ? 19.255 29.855 -16.649 1.00 55.09 262 LEU A C 1
ATOM 2012 O O . LEU A 1 262 ? 18.270 29.170 -16.400 1.00 55.09 262 LEU A O 1
ATOM 2016 N N . ILE A 1 263 ? 19.990 30.437 -15.696 1.00 60.94 263 ILE A N 1
ATOM 2017 C CA . ILE A 1 263 ? 19.667 30.339 -14.266 1.00 60.94 263 ILE A CA 1
ATOM 2018 C C . ILE A 1 263 ? 18.278 30.923 -13.991 1.00 60.94 263 ILE A C 1
ATOM 2020 O O . ILE A 1 263 ? 17.492 30.295 -13.293 1.00 60.94 263 ILE A O 1
ATOM 2024 N N . LEU A 1 264 ? 17.949 32.085 -14.564 1.00 68.81 264 LEU A N 1
ATOM 2025 C CA . LEU A 1 264 ? 16.639 32.721 -14.396 1.00 68.81 264 LEU A CA 1
ATOM 2026 C C . LEU A 1 264 ? 15.510 31.919 -15.054 1.00 68.81 264 LEU A C 1
ATOM 2028 O O . LEU A 1 264 ? 14.434 31.808 -14.476 1.00 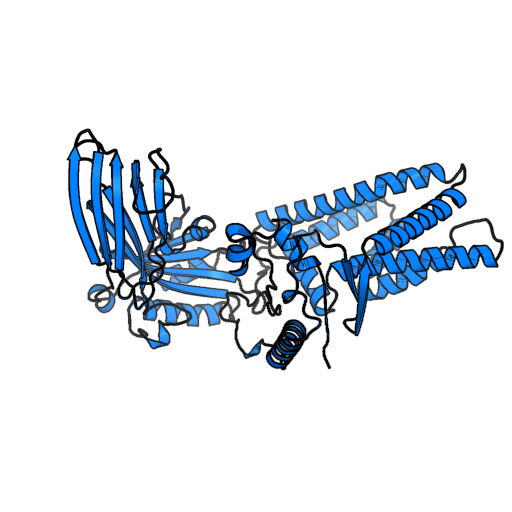68.81 264 LEU A O 1
ATOM 2032 N N . PHE A 1 265 ? 15.749 31.327 -16.226 1.00 64.25 265 PHE A N 1
ATOM 2033 C CA . PHE A 1 265 ? 14.783 30.452 -16.891 1.00 64.25 265 PHE A CA 1
ATOM 2034 C C . PHE A 1 265 ? 14.525 29.178 -16.081 1.00 64.25 265 PHE A C 1
ATOM 2036 O O . PHE A 1 265 ? 13.372 28.845 -15.820 1.00 64.25 265 PHE A O 1
ATOM 2043 N N . LEU A 1 266 ? 15.588 28.506 -15.622 1.00 55.84 266 LEU A N 1
ATOM 2044 C CA . LEU A 1 266 ? 15.490 27.357 -14.719 1.00 55.84 266 LEU A CA 1
ATOM 2045 C C . LEU A 1 266 ? 14.765 27.737 -13.423 1.00 55.84 266 LEU A C 1
ATOM 2047 O O . LEU A 1 266 ? 13.848 27.032 -13.022 1.00 55.84 266 LEU A O 1
ATOM 2051 N N . ALA A 1 267 ? 15.107 28.868 -12.804 1.00 65.81 267 ALA A N 1
ATOM 2052 C CA . ALA A 1 267 ? 14.432 29.361 -11.605 1.00 65.81 267 ALA A CA 1
ATOM 2053 C C . ALA A 1 267 ? 12.939 29.648 -11.849 1.00 65.81 267 ALA A C 1
ATOM 2055 O O . ALA A 1 267 ? 12.104 29.311 -11.011 1.00 65.81 267 ALA A O 1
ATOM 2056 N N . GLY A 1 268 ? 12.588 30.222 -13.002 1.00 69.44 268 GLY A N 1
ATOM 2057 C CA . GLY A 1 268 ? 11.204 30.469 -13.406 1.00 69.44 268 GLY A CA 1
ATOM 2058 C C . GLY A 1 268 ? 10.419 29.178 -13.634 1.00 69.44 268 GLY A C 1
ATOM 2059 O O . GLY A 1 268 ? 9.336 29.022 -13.076 1.00 69.44 268 GLY A O 1
ATOM 2060 N N . ALA A 1 269 ? 10.984 28.219 -14.373 1.00 58.53 269 ALA A N 1
ATOM 2061 C CA . ALA A 1 269 ? 10.380 26.901 -14.568 1.00 58.53 269 ALA A CA 1
ATOM 2062 C C . ALA A 1 269 ? 10.180 26.172 -13.229 1.00 58.53 269 ALA A C 1
ATOM 2064 O O . ALA A 1 269 ? 9.100 25.646 -12.968 1.00 58.53 269 ALA A O 1
ATOM 2065 N N . LEU A 1 270 ? 11.180 26.215 -12.342 1.00 62.09 270 LEU A N 1
ATOM 2066 C CA . LEU A 1 270 ? 11.075 25.662 -10.992 1.00 62.09 270 LEU A CA 1
ATOM 2067 C C . LEU A 1 270 ? 9.991 26.356 -10.170 1.00 62.09 270 LEU A C 1
ATOM 2069 O O . LEU A 1 270 ? 9.250 25.678 -9.475 1.00 62.09 270 LEU A O 1
ATOM 2073 N N . THR A 1 271 ? 9.849 27.676 -10.280 1.00 68.50 271 THR A N 1
ATOM 2074 C CA . THR A 1 271 ? 8.811 28.436 -9.566 1.00 68.50 271 THR A CA 1
ATOM 2075 C C . THR A 1 271 ? 7.411 28.075 -10.058 1.00 68.50 271 THR A C 1
ATOM 2077 O O . THR A 1 271 ? 6.500 27.929 -9.250 1.00 68.50 271 THR A O 1
ATOM 2080 N N . VAL A 1 272 ? 7.229 27.879 -11.367 1.00 66.75 272 VAL A N 1
ATOM 2081 C CA . VAL A 1 272 ? 5.946 27.435 -11.934 1.00 66.75 272 VAL A CA 1
ATOM 2082 C C . VAL A 1 272 ? 5.595 26.021 -11.467 1.00 66.75 272 VAL A C 1
ATOM 2084 O O . VAL A 1 272 ? 4.470 25.797 -11.028 1.00 66.75 272 VAL A O 1
ATOM 2087 N N . LEU A 1 273 ? 6.552 25.087 -11.511 1.00 58.56 273 LEU A N 1
ATOM 2088 C CA . LEU A 1 273 ? 6.345 23.688 -11.106 1.00 58.56 273 LEU A CA 1
ATOM 2089 C C . LEU A 1 273 ? 6.197 23.517 -9.584 1.00 58.56 273 LEU A C 1
ATOM 2091 O O . LEU A 1 273 ? 5.452 22.651 -9.125 1.00 58.56 273 LEU A O 1
ATOM 2095 N N . ALA A 1 274 ? 6.876 24.353 -8.797 1.00 64.00 274 ALA A N 1
ATOM 2096 C CA . ALA A 1 274 ? 6.748 24.408 -7.341 1.00 64.00 274 ALA A CA 1
ATOM 2097 C C . ALA A 1 274 ? 5.546 25.247 -6.877 1.00 64.00 274 ALA A C 1
ATOM 2099 O O . ALA A 1 274 ? 5.255 25.293 -5.683 1.00 64.00 274 ALA A O 1
ATOM 2100 N N . GLY A 1 275 ? 4.840 25.903 -7.802 1.00 66.75 275 GLY A N 1
ATOM 2101 C CA . GLY A 1 275 ? 3.724 26.779 -7.487 1.00 66.75 275 GLY A CA 1
ATOM 2102 C C . GLY A 1 275 ? 2.569 26.042 -6.790 1.00 66.75 275 GLY A C 1
ATOM 2103 O O . GLY A 1 275 ? 2.254 24.894 -7.138 1.00 66.75 275 GLY A O 1
ATOM 2104 N N . PRO A 1 276 ? 1.883 26.687 -5.827 1.00 65.94 276 PRO A N 1
ATOM 2105 C CA . PRO A 1 276 ? 0.735 26.097 -5.136 1.00 65.94 276 PRO A CA 1
ATOM 2106 C C . PRO A 1 276 ? -0.464 25.850 -6.067 1.00 65.94 276 PRO A C 1
ATOM 2108 O O . PRO A 1 276 ? -1.271 24.973 -5.791 1.00 65.94 276 PRO A O 1
ATOM 2111 N N . TRP A 1 277 ? -0.553 26.568 -7.191 1.00 68.06 277 TRP A N 1
ATOM 2112 C CA . TRP A 1 277 ? -1.605 26.415 -8.208 1.00 68.06 277 TRP A CA 1
ATOM 2113 C C . TRP A 1 277 ? -1.477 25.148 -9.062 1.00 68.06 277 TRP A C 1
ATOM 2115 O O . TRP A 1 277 ? -2.428 24.765 -9.736 1.00 68.06 277 TRP A O 1
ATOM 2125 N N . TYR A 1 278 ? -0.303 24.518 -9.095 1.00 69.12 278 TYR A N 1
ATOM 2126 C CA . TYR A 1 278 ? -0.063 23.363 -9.950 1.00 69.12 278 TYR A CA 1
ATOM 2127 C C . TYR A 1 278 ? -0.452 22.077 -9.215 1.00 69.12 278 TYR A C 1
ATOM 2129 O O . TYR A 1 278 ? 0.273 21.638 -8.321 1.00 69.12 278 TYR A O 1
ATOM 2137 N N . PHE A 1 279 ? -1.582 21.465 -9.563 1.00 74.19 279 PHE A N 1
ATOM 2138 C CA . PHE A 1 279 ? -1.941 20.138 -9.064 1.00 74.19 279 PHE A CA 1
ATOM 2139 C C . PHE A 1 279 ? -1.280 19.084 -9.963 1.00 74.19 279 PHE A C 1
ATOM 2141 O O . PHE A 1 279 ? -1.576 19.047 -11.154 1.00 74.19 279 PHE A O 1
ATOM 2148 N N . PRO A 1 280 ? -0.328 18.289 -9.443 1.00 71.19 280 PRO A N 1
ATOM 2149 C CA . PRO A 1 280 ? 0.450 17.385 -10.280 1.00 71.19 280 PRO A CA 1
ATOM 2150 C C . PRO A 1 280 ? -0.336 16.116 -10.655 1.00 71.19 280 PRO A C 1
ATOM 2152 O O . PRO A 1 280 ? 0.057 15.417 -11.574 1.00 71.19 280 PRO A O 1
ATOM 2155 N N . TYR A 1 281 ? -1.431 15.803 -9.965 1.00 77.62 281 TYR A N 1
ATOM 2156 C CA . TYR A 1 281 ? -2.182 14.570 -10.193 1.00 77.62 281 TYR A CA 1
ATOM 2157 C C . TYR A 1 281 ? -3.237 14.738 -11.278 1.00 77.62 281 TYR A C 1
ATOM 2159 O O . TYR A 1 281 ? -3.789 15.823 -11.457 1.00 77.62 281 TYR A O 1
ATOM 2167 N N . ASP A 1 282 ? -3.519 13.641 -11.968 1.00 76.94 282 ASP A N 1
ATOM 2168 C CA . ASP A 1 282 ? -4.555 13.557 -12.988 1.00 76.94 282 ASP A CA 1
ATOM 2169 C C . ASP A 1 282 ? -5.180 12.156 -12.995 1.00 76.94 282 ASP A C 1
ATOM 2171 O O . ASP A 1 282 ? -4.764 11.258 -12.259 1.00 76.94 282 ASP A O 1
ATOM 2175 N N . LYS A 1 283 ? -6.157 11.927 -13.874 1.00 76.38 283 LYS A N 1
ATOM 2176 C CA . LYS A 1 283 ? -6.757 10.601 -14.037 1.00 76.38 283 LYS A CA 1
ATOM 2177 C C . LYS A 1 283 ? -5.719 9.510 -14.338 1.00 76.38 283 LYS A C 1
ATOM 2179 O O . LYS A 1 283 ? -5.895 8.376 -13.925 1.00 76.38 283 LYS A O 1
ATOM 2184 N N . MET A 1 284 ? -4.662 9.768 -15.088 1.00 71.69 284 MET A N 1
ATOM 2185 C CA . MET A 1 284 ? -3.685 8.717 -15.401 1.00 71.69 284 MET A CA 1
ATOM 2186 C C . MET A 1 284 ? -2.727 8.456 -14.227 1.00 71.69 284 MET A C 1
ATOM 2188 O O . MET A 1 284 ? -2.183 7.360 -14.114 1.00 71.69 284 MET A O 1
ATOM 2192 N N . HIS A 1 285 ? -2.571 9.436 -13.336 1.00 76.62 285 HIS A N 1
ATOM 2193 C CA . HIS A 1 285 ? -1.651 9.444 -12.202 1.00 76.62 285 HIS A CA 1
ATOM 2194 C C . HIS A 1 285 ? -2.371 9.977 -10.958 1.00 76.62 285 HIS A C 1
ATOM 2196 O O . HIS A 1 285 ? -2.082 11.088 -10.496 1.00 76.62 285 HIS A O 1
ATOM 2202 N N . PRO A 1 286 ? -3.350 9.221 -10.436 1.00 81.12 286 PRO A N 1
ATOM 2203 C CA . PRO A 1 286 ? -4.194 9.722 -9.369 1.00 81.12 286 PRO A CA 1
ATOM 2204 C C . PRO A 1 286 ? -3.423 9.824 -8.052 1.00 81.12 286 PRO A C 1
ATOM 2206 O O . PRO A 1 286 ? -2.481 9.069 -7.795 1.00 81.12 286 PRO A O 1
ATOM 2209 N N . LYS A 1 287 ? -3.850 10.743 -7.185 1.00 85.56 287 LYS A N 1
ATOM 2210 C CA . LYS A 1 287 ? -3.335 10.833 -5.817 1.00 85.56 287 LYS A CA 1
ATOM 2211 C C . LYS A 1 287 ? -3.931 9.723 -4.964 1.00 85.56 287 LYS A C 1
ATOM 2213 O O . LYS A 1 287 ? -5.153 9.638 -4.859 1.00 85.56 287 LYS A O 1
ATOM 2218 N N . ARG A 1 288 ? -3.089 8.937 -4.289 1.00 87.69 288 ARG A N 1
ATOM 2219 C CA . ARG A 1 288 ? -3.556 7.876 -3.387 1.00 87.69 288 ARG A CA 1
ATOM 2220 C C . ARG A 1 288 ? -4.009 8.454 -2.054 1.00 87.69 288 ARG A C 1
ATOM 2222 O O . ARG A 1 288 ? -3.238 9.140 -1.372 1.00 87.69 288 ARG A O 1
ATOM 2229 N N . VAL A 1 289 ? -5.252 8.160 -1.686 1.00 91.88 289 VAL A N 1
ATOM 2230 C CA . VAL A 1 289 ? -5.872 8.605 -0.435 1.00 91.88 289 VAL A CA 1
ATOM 2231 C C . VAL A 1 289 ? -6.476 7.400 0.278 1.00 91.88 289 VAL A C 1
ATOM 2233 O O . VAL A 1 289 ? -7.328 6.705 -0.268 1.00 91.88 289 VAL A O 1
ATOM 2236 N N . GLY A 1 290 ? -6.029 7.147 1.504 1.00 93.44 290 GLY A N 1
ATOM 2237 C CA . GLY A 1 290 ? -6.651 6.184 2.405 1.00 93.44 290 GLY A CA 1
ATOM 2238 C C . GLY A 1 290 ? -7.731 6.868 3.236 1.00 93.44 290 GLY A C 1
ATOM 2239 O O . GLY A 1 290 ? -7.476 7.948 3.763 1.00 93.44 290 GLY A O 1
ATOM 2240 N N . VAL A 1 291 ? -8.907 6.262 3.401 1.00 96.00 291 VAL A N 1
ATOM 2241 C CA . VAL A 1 291 ? -9.924 6.757 4.346 1.00 96.00 291 VAL A CA 1
ATOM 2242 C C . VAL A 1 291 ? -10.437 5.626 5.225 1.00 96.00 291 VAL A C 1
ATOM 2244 O O . VAL A 1 291 ? -10.796 4.566 4.726 1.00 96.00 291 VAL A O 1
ATOM 2247 N N . GLN A 1 292 ? -10.514 5.843 6.533 1.00 96.44 292 GLN A N 1
ATOM 2248 C CA . GLN A 1 292 ? -11.197 4.919 7.433 1.00 96.44 292 GLN A CA 1
ATOM 2249 C C . GLN A 1 292 ? -12.379 5.595 8.097 1.00 96.44 292 GLN A C 1
ATOM 2251 O O . GLN A 1 292 ? -12.254 6.688 8.647 1.00 96.44 292 GLN A O 1
ATOM 2256 N N . TYR A 1 293 ? -13.508 4.900 8.100 1.00 97.31 293 TYR A N 1
ATOM 2257 C CA . TYR A 1 293 ? -14.507 5.087 9.136 1.00 97.31 293 TYR A CA 1
ATOM 2258 C C . TYR A 1 293 ? -14.137 4.128 10.261 1.00 97.31 293 TYR A C 1
ATOM 2260 O O . TYR A 1 293 ? -14.277 2.921 10.092 1.00 97.31 293 TYR A O 1
ATOM 2268 N N . ASN A 1 294 ? -13.658 4.636 11.387 1.00 97.12 294 ASN A N 1
ATOM 2269 C CA . ASN A 1 294 ? -13.211 3.810 12.497 1.00 97.12 294 ASN A CA 1
ATOM 2270 C C . ASN A 1 294 ? -14.220 3.835 13.653 1.00 97.12 294 ASN A C 1
ATOM 2272 O O . ASN A 1 294 ? -14.522 4.907 14.186 1.00 97.12 294 ASN A O 1
ATOM 2276 N N . TYR A 1 295 ? -14.701 2.654 14.046 1.00 97.38 295 TYR A N 1
ATOM 2277 C CA . TYR A 1 295 ? -15.495 2.439 15.254 1.00 97.38 295 TYR A CA 1
ATOM 2278 C C . TYR A 1 295 ? -14.652 1.766 16.341 1.00 97.38 295 TYR A C 1
ATOM 2280 O O . TYR A 1 295 ? -14.109 0.678 16.136 1.00 97.38 295 TYR A O 1
ATOM 2288 N N . ASN A 1 296 ? -14.563 2.396 17.512 1.00 96.75 296 ASN A N 1
ATOM 2289 C CA . ASN A 1 296 ? -13.792 1.876 18.637 1.00 96.75 296 ASN A CA 1
ATOM 2290 C C . ASN A 1 296 ? -14.705 1.172 19.652 1.00 96.75 296 ASN A C 1
ATOM 2292 O O . ASN A 1 296 ? -15.457 1.824 20.370 1.00 96.75 296 ASN A O 1
ATOM 2296 N N . HIS A 1 297 ? -14.594 -0.152 19.778 1.00 96.44 297 HIS A N 1
ATOM 2297 C CA . HIS A 1 297 ? -15.368 -0.970 20.724 1.00 96.44 297 HIS A CA 1
ATOM 2298 C C . HIS A 1 297 ? -15.088 -0.648 22.199 1.00 96.44 297 HIS A C 1
ATOM 2300 O O . HIS A 1 297 ? -15.906 -0.967 23.059 1.00 96.44 297 HIS A O 1
ATOM 2306 N N . THR A 1 298 ? -13.944 -0.041 22.523 1.00 95.19 298 THR A N 1
ATOM 2307 C CA . THR A 1 298 ? -13.582 0.308 23.905 1.00 95.19 298 THR A CA 1
ATOM 2308 C C . THR A 1 298 ? -14.184 1.639 24.343 1.00 95.19 298 THR A C 1
ATOM 2310 O O . THR A 1 298 ? -14.637 1.738 25.482 1.00 95.19 298 THR A O 1
ATOM 2313 N N . SER A 1 299 ? -14.186 2.659 23.479 1.00 94.56 299 SER A N 1
ATOM 2314 C CA . SER A 1 299 ? -14.738 3.981 23.816 1.00 94.56 299 SER A CA 1
ATOM 2315 C C . SER A 1 299 ? -16.161 4.214 23.300 1.00 94.56 299 SER A C 1
ATOM 2317 O O . SER A 1 299 ? -16.877 5.047 23.848 1.00 94.56 299 SER A O 1
ATOM 2319 N N . GLY A 1 300 ? -16.589 3.468 22.281 1.00 94.25 300 GLY A N 1
ATOM 2320 C CA . GLY A 1 300 ? -17.831 3.699 21.544 1.00 94.25 300 GLY A CA 1
ATOM 2321 C C . GLY A 1 300 ? -17.748 4.852 20.537 1.00 94.25 300 GLY A C 1
ATOM 2322 O O . GLY A 1 300 ? -18.778 5.265 20.007 1.00 94.25 300 GLY A O 1
ATOM 2323 N N . ASP A 1 301 ? -16.552 5.391 20.281 1.00 94.62 301 ASP A N 1
ATOM 2324 C CA . ASP A 1 301 ? -16.370 6.544 19.399 1.00 94.62 301 ASP A CA 1
ATOM 2325 C C . ASP A 1 301 ? -16.369 6.158 17.918 1.00 94.62 301 ASP A C 1
ATOM 2327 O O . ASP A 1 301 ? -15.867 5.105 17.517 1.00 94.62 301 ASP A O 1
ATOM 2331 N N . HIS A 1 302 ? -16.863 7.085 17.097 1.00 96.06 302 HIS A N 1
ATOM 2332 C CA . HIS A 1 302 ? -16.837 7.011 15.642 1.00 96.06 302 HIS A CA 1
ATOM 2333 C C . HIS A 1 302 ? -15.960 8.138 15.096 1.00 96.06 302 HIS A C 1
ATOM 2335 O O . HIS A 1 302 ? -16.210 9.322 15.342 1.00 96.06 302 HIS A O 1
ATOM 2341 N N . THR A 1 303 ? -14.919 7.780 14.351 1.00 96.50 303 THR A N 1
ATOM 2342 C CA . THR A 1 303 ? -13.904 8.727 13.872 1.00 96.50 303 THR A CA 1
ATOM 2343 C C . THR A 1 303 ? -13.605 8.501 12.398 1.00 96.50 303 THR A C 1
ATOM 2345 O O . THR A 1 303 ? -13.512 7.365 11.944 1.00 96.50 303 THR A O 1
ATOM 2348 N N . ALA A 1 304 ? -13.461 9.582 11.640 1.00 96.94 304 ALA A N 1
ATOM 2349 C CA . ALA A 1 304 ? -12.972 9.539 10.273 1.00 96.94 304 ALA A CA 1
ATOM 2350 C C . ALA A 1 304 ? -11.465 9.745 10.306 1.00 96.94 304 ALA A C 1
ATOM 2352 O O . ALA A 1 304 ? -10.988 10.678 10.951 1.00 96.94 304 ALA A O 1
ATOM 2353 N N . HIS A 1 305 ? -10.733 8.914 9.576 1.00 96.38 305 HIS A N 1
ATOM 2354 C CA . HIS A 1 305 ? -9.296 9.052 9.380 1.00 96.38 305 HIS A CA 1
ATOM 2355 C C . HIS A 1 305 ? -9.008 9.189 7.896 1.00 96.38 305 HIS A C 1
ATOM 2357 O O . HIS A 1 305 ? -9.582 8.467 7.087 1.00 96.38 305 HIS A O 1
ATOM 2363 N N . ILE A 1 306 ? -8.108 10.093 7.535 1.00 95.50 306 ILE A N 1
ATOM 2364 C CA . ILE A 1 306 ? -7.665 10.328 6.162 1.00 95.50 306 ILE A CA 1
ATOM 2365 C C . ILE A 1 306 ? -6.146 10.224 6.147 1.00 95.50 306 ILE A C 1
ATOM 2367 O O . ILE A 1 306 ? -5.477 10.889 6.932 1.00 95.50 306 ILE A O 1
ATOM 2371 N N . ALA A 1 307 ? -5.608 9.403 5.254 1.00 93.62 307 ALA A N 1
ATOM 2372 C CA . ALA A 1 307 ? -4.184 9.142 5.121 1.00 93.62 307 ALA A CA 1
ATOM 2373 C C . ALA A 1 307 ? -3.695 9.400 3.697 1.00 93.62 307 ALA A C 1
ATOM 2375 O O . ALA A 1 307 ? -4.379 9.101 2.715 1.00 93.62 307 ALA A O 1
ATOM 2376 N N . PHE A 1 308 ? -2.467 9.893 3.582 1.00 90.25 308 PHE A N 1
ATOM 2377 C CA . PHE A 1 308 ? -1.787 10.111 2.314 1.00 90.25 308 PHE A CA 1
ATOM 2378 C C . PHE A 1 308 ? -0.463 9.348 2.298 1.00 90.25 308 PHE A C 1
ATOM 2380 O O . PHE A 1 308 ? 0.395 9.562 3.150 1.00 90.25 308 PHE A O 1
ATOM 2387 N N . MET A 1 309 ? -0.292 8.476 1.301 1.00 77.31 309 MET A N 1
ATOM 2388 C CA . MET A 1 309 ? 0.987 7.800 1.027 1.00 77.31 309 MET A CA 1
ATOM 2389 C C . MET A 1 309 ? 1.905 8.654 0.148 1.00 77.31 309 MET A C 1
ATOM 2391 O O . MET A 1 309 ? 3.128 8.618 0.265 1.00 77.31 309 MET A O 1
ATOM 2395 N N . ASP A 1 310 ? 1.306 9.430 -0.755 1.00 74.94 310 ASP A N 1
ATOM 2396 C CA . ASP A 1 310 ? 2.030 10.227 -1.735 1.00 74.94 310 ASP A CA 1
ATOM 2397 C C . ASP A 1 310 ? 2.278 11.650 -1.227 1.00 74.94 310 ASP A C 1
ATOM 2399 O O . ASP A 1 310 ? 1.342 12.363 -0.841 1.00 74.94 310 ASP A O 1
ATOM 2403 N N . ARG A 1 311 ? 3.530 12.112 -1.329 1.00 66.69 311 ARG A N 1
ATOM 2404 C CA . ARG A 1 311 ? 3.885 13.521 -1.100 1.00 66.69 311 ARG A CA 1
ATOM 2405 C C . ARG A 1 311 ? 3.261 14.392 -2.185 1.00 66.69 311 ARG A C 1
ATOM 2407 O O . ARG A 1 311 ? 3.415 14.112 -3.368 1.00 66.69 311 ARG A O 1
ATOM 2414 N N . GLY A 1 312 ? 2.580 15.456 -1.784 1.00 66.56 312 GLY A N 1
ATOM 2415 C CA . GLY A 1 312 ? 1.706 16.214 -2.674 1.00 66.56 312 GLY A CA 1
ATOM 2416 C C . GLY A 1 312 ? 1.028 17.365 -1.945 1.00 66.56 312 GLY A C 1
ATOM 2417 O O . GLY A 1 312 ? 1.004 17.355 -0.715 1.00 66.56 312 GLY A O 1
ATOM 2418 N N . PRO A 1 313 ? 0.403 18.321 -2.648 1.00 67.62 313 PRO A N 1
ATOM 2419 C CA . PRO A 1 313 ? -0.597 19.169 -2.014 1.00 67.62 313 PRO A CA 1
ATOM 2420 C C . PRO A 1 313 ? -1.725 18.291 -1.438 1.00 67.62 313 PRO A C 1
ATOM 2422 O O . PRO A 1 313 ? -2.459 17.639 -2.177 1.00 67.62 313 PRO A O 1
ATOM 2425 N N . VAL A 1 314 ? -1.828 18.256 -0.108 1.00 72.75 314 VAL A N 1
ATOM 2426 C CA . VAL A 1 314 ? -2.888 17.572 0.666 1.00 72.75 314 VAL A CA 1
ATOM 2427 C C . VAL A 1 314 ? -3.865 18.562 1.308 1.00 72.75 314 VAL A C 1
ATOM 2429 O O . VAL A 1 314 ? -4.922 18.174 1.796 1.00 72.75 314 VAL A O 1
ATOM 2432 N N . SER A 1 315 ? -3.529 19.856 1.268 1.00 72.56 315 SER A N 1
ATOM 2433 C CA . SER A 1 315 ? -4.146 20.914 2.072 1.00 72.56 315 SER A CA 1
ATOM 2434 C C . SER A 1 315 ? -5.623 21.174 1.788 1.00 72.56 315 SER A C 1
ATOM 2436 O O . SER A 1 315 ? -6.265 21.816 2.605 1.00 72.56 315 SER A O 1
ATOM 2438 N N . ASP A 1 316 ? -6.166 20.722 0.656 1.00 87.12 316 ASP A N 1
ATOM 2439 C CA . ASP A 1 316 ? -7.599 20.866 0.357 1.00 87.12 316 ASP A CA 1
ATOM 2440 C C . ASP A 1 316 ? -8.395 19.580 0.622 1.00 87.12 316 ASP A C 1
ATOM 2442 O O . ASP A 1 316 ? -9.604 19.644 0.811 1.00 87.12 316 ASP A O 1
ATOM 2446 N N . ILE A 1 317 ? -7.753 18.407 0.676 1.00 91.44 317 ILE A N 1
ATOM 2447 C CA . ILE A 1 317 ? -8.466 17.119 0.689 1.00 91.44 317 ILE A CA 1
ATOM 2448 C C . ILE A 1 317 ? -9.073 16.848 2.067 1.00 91.44 317 ILE A C 1
ATOM 2450 O O . ILE A 1 317 ? -10.296 16.776 2.195 1.00 91.44 317 ILE A O 1
ATOM 2454 N N . ALA A 1 318 ? -8.236 16.748 3.106 1.00 93.25 318 ALA A N 1
ATOM 2455 C CA . ALA A 1 318 ? -8.719 16.485 4.460 1.00 93.25 318 ALA A CA 1
ATOM 2456 C C . ALA A 1 318 ? -9.628 17.615 4.988 1.00 93.25 318 ALA A C 1
ATOM 2458 O O . ALA A 1 318 ? -10.706 17.298 5.496 1.00 93.25 318 ALA A O 1
ATOM 2459 N N . PRO A 1 319 ? -9.306 18.914 4.795 1.00 93.75 319 PRO A N 1
ATOM 2460 C CA . PRO A 1 319 ? -10.209 19.998 5.186 1.00 93.75 319 PRO A CA 1
ATOM 2461 C C . PRO A 1 319 ? -11.545 20.004 4.441 1.00 93.75 319 PRO A C 1
ATOM 2463 O O . PRO A 1 319 ? -12.568 20.299 5.050 1.00 93.75 319 PRO A O 1
ATOM 2466 N N . SER A 1 320 ? -11.579 19.644 3.154 1.00 94.56 320 SER A N 1
ATOM 2467 C CA . SER A 1 320 ? -12.848 19.565 2.417 1.00 94.56 320 SER A CA 1
ATOM 2468 C C . SER A 1 320 ? -13.734 18.423 2.901 1.00 94.56 320 SER A C 1
ATOM 2470 O O . SER A 1 320 ? -14.944 18.604 3.022 1.00 94.56 320 SER A O 1
ATOM 2472 N N . ALA A 1 321 ? -13.148 17.259 3.196 1.00 94.44 321 ALA A N 1
ATOM 2473 C CA . ALA A 1 321 ? -13.887 16.148 3.786 1.00 94.44 321 ALA A CA 1
ATOM 2474 C C . ALA A 1 321 ? -14.386 16.514 5.196 1.00 94.44 321 ALA A C 1
ATOM 2476 O O . ALA A 1 321 ? -15.555 16.314 5.515 1.00 94.44 321 ALA A O 1
ATOM 2477 N N . HIS A 1 322 ? -13.540 17.137 6.017 1.00 95.75 322 HIS A N 1
ATOM 2478 C CA . HIS A 1 322 ? -13.913 17.621 7.348 1.00 95.75 322 HIS A CA 1
ATOM 2479 C C . HIS A 1 322 ? -15.038 18.661 7.313 1.00 95.75 322 HIS A C 1
ATOM 2481 O O . HIS A 1 322 ? -15.987 18.558 8.085 1.00 95.75 322 HIS A O 1
ATOM 2487 N N . ALA A 1 323 ? -15.002 19.612 6.378 1.00 94.56 323 ALA A N 1
ATOM 2488 C CA . ALA A 1 323 ? -16.067 20.600 6.214 1.00 94.56 323 ALA A CA 1
ATOM 2489 C C . ALA A 1 323 ? -17.431 19.954 5.912 1.00 94.56 323 ALA A C 1
ATOM 2491 O O . ALA A 1 323 ? -18.466 20.507 6.283 1.00 94.56 323 ALA A O 1
ATOM 2492 N N . ARG A 1 324 ? -17.435 18.785 5.257 1.00 93.19 324 ARG A N 1
ATOM 2493 C CA . ARG A 1 324 ? -18.648 18.032 4.922 1.00 93.19 324 ARG A CA 1
ATOM 2494 C C . ARG A 1 324 ? -19.108 17.108 6.054 1.00 93.19 324 ARG A C 1
ATOM 2496 O O . ARG A 1 324 ? -20.300 17.069 6.339 1.00 93.19 324 ARG A O 1
ATOM 2503 N N . TYR A 1 325 ? -18.188 16.394 6.704 1.00 93.19 325 TYR A N 1
ATOM 2504 C CA . TYR A 1 325 ? -18.521 15.293 7.624 1.00 93.19 325 TYR A CA 1
ATOM 2505 C C . TYR A 1 325 ? -18.172 15.548 9.098 1.00 93.19 325 TYR A C 1
ATOM 2507 O O . TYR A 1 325 ? -18.653 14.833 9.973 1.00 93.19 325 TYR A O 1
ATOM 2515 N N . GLY A 1 326 ? -17.349 16.553 9.399 1.00 90.88 326 GLY A N 1
ATOM 2516 C CA . GLY A 1 326 ? -16.860 16.833 10.753 1.00 90.88 326 GLY A CA 1
ATOM 2517 C C . GLY A 1 326 ? -17.854 17.568 11.650 1.00 90.88 326 GLY A C 1
ATOM 2518 O O . GLY A 1 326 ? -17.685 17.589 12.862 1.00 90.88 326 GLY A O 1
ATOM 2519 N N . ASN A 1 327 ? -18.907 18.175 11.090 1.00 87.81 327 ASN A N 1
ATOM 2520 C CA . ASN A 1 327 ? -19.986 18.818 11.855 1.00 87.81 327 ASN A CA 1
ATOM 2521 C C . ASN A 1 327 ? -19.492 19.785 12.964 1.00 87.81 327 ASN A C 1
ATOM 2523 O O . ASN A 1 327 ? -20.002 19.793 14.084 1.00 87.81 327 ASN A O 1
ATOM 2527 N N . GLY A 1 328 ? -18.456 20.580 12.668 1.00 86.19 328 GLY A N 1
ATOM 2528 C CA . GLY A 1 328 ? -17.864 21.538 13.612 1.00 86.19 328 GLY A CA 1
ATOM 2529 C C . GLY A 1 328 ? -16.876 20.947 14.628 1.00 86.19 328 GLY A C 1
ATOM 2530 O O . GLY A 1 328 ? -16.378 21.689 15.474 1.00 86.19 328 GLY A O 1
ATOM 2531 N N . SER A 1 329 ? -16.561 19.650 14.550 1.00 93.31 329 SER A N 1
ATOM 2532 C CA . SER A 1 329 ? -15.475 19.034 15.319 1.00 93.31 329 SER A CA 1
ATOM 2533 C C . SER A 1 329 ? -14.111 19.637 14.944 1.00 93.31 329 SER A C 1
ATOM 2535 O O . SER A 1 329 ? -13.973 20.212 13.862 1.00 93.31 329 SER A O 1
ATOM 2537 N N . PRO A 1 330 ? -13.063 19.492 15.772 1.00 94.44 330 PRO A N 1
ATOM 2538 C CA . PRO A 1 330 ? -11.707 19.798 15.331 1.00 94.44 330 PRO A CA 1
ATOM 2539 C C . PRO A 1 330 ? -11.243 18.804 14.253 1.00 94.44 330 PRO A C 1
ATOM 2541 O O . PRO A 1 330 ? -11.600 17.624 14.288 1.00 94.44 330 PRO A O 1
ATOM 2544 N N . LEU A 1 331 ? -10.445 19.304 13.306 1.00 95.56 331 LEU A N 1
ATOM 2545 C CA . LEU A 1 331 ? -9.628 18.494 12.407 1.00 95.56 331 LEU A CA 1
ATOM 2546 C C . LEU A 1 331 ? -8.231 18.392 13.011 1.00 95.56 331 LEU A C 1
ATOM 2548 O O . LEU A 1 331 ? -7.547 19.405 13.166 1.00 95.56 331 LEU A O 1
ATOM 2552 N N . GLU A 1 332 ? -7.813 17.181 13.345 1.00 94.19 332 GLU A N 1
ATOM 2553 C CA . GLU A 1 332 ? -6.508 16.919 13.938 1.00 94.19 332 GLU A CA 1
ATOM 2554 C C . GLU A 1 332 ? -5.565 16.374 12.872 1.00 94.19 332 GLU A C 1
ATOM 2556 O O . GLU A 1 332 ? -5.904 15.431 12.162 1.00 94.19 332 GLU A O 1
ATOM 2561 N N . HIS A 1 333 ? -4.378 16.966 12.762 1.00 92.19 333 HIS A N 1
ATOM 2562 C CA . HIS A 1 333 ? -3.261 16.357 12.045 1.00 92.19 333 HIS A CA 1
ATOM 2563 C C . HIS A 1 333 ? -2.562 15.381 12.992 1.00 92.19 333 HIS A C 1
ATOM 2565 O O . HIS A 1 333 ? -2.216 15.757 14.114 1.00 92.19 333 HIS A O 1
ATOM 2571 N N . THR A 1 334 ? -2.396 14.134 12.565 1.00 86.94 334 THR A N 1
ATOM 2572 C CA . THR A 1 334 ? -1.859 13.051 13.390 1.00 86.94 334 THR A CA 1
ATOM 2573 C C . THR A 1 334 ? -0.501 12.599 12.869 1.00 86.94 334 THR A C 1
ATOM 2575 O O . THR A 1 334 ? -0.302 12.379 11.674 1.00 86.94 334 THR A O 1
ATOM 2578 N N . SER A 1 335 ? 0.449 12.449 13.791 1.00 77.31 335 SER A N 1
ATOM 2579 C CA . SER A 1 335 ? 1.766 11.877 13.518 1.00 77.31 335 SER A CA 1
ATOM 2580 C C . SER A 1 335 ? 1.772 10.452 14.040 1.00 77.31 335 SER A C 1
ATOM 2582 O O . SER A 1 335 ? 1.755 10.262 15.250 1.00 77.31 335 SER A O 1
ATOM 2584 N N . LEU A 1 336 ? 1.808 9.470 13.142 1.00 80.56 336 LEU A N 1
ATOM 2585 C CA . LEU A 1 336 ? 1.860 8.067 13.534 1.00 80.56 336 LEU A CA 1
ATOM 2586 C C . LEU A 1 336 ? 3.251 7.722 14.069 1.00 80.56 336 LEU A C 1
ATOM 2588 O O . LEU A 1 336 ? 4.261 7.868 13.380 1.00 80.56 336 LEU A O 1
ATOM 2592 N N . THR A 1 337 ? 3.293 7.269 15.311 1.00 80.44 337 THR A N 1
ATOM 2593 C CA . THR A 1 337 ? 4.431 6.583 15.916 1.00 80.44 337 THR A CA 1
ATOM 2594 C C . THR A 1 337 ? 4.171 5.080 15.924 1.00 80.44 337 THR A C 1
ATOM 2596 O O . THR A 1 337 ? 3.043 4.639 15.715 1.00 80.44 337 THR A O 1
ATOM 2599 N N . ASP A 1 338 ? 5.186 4.279 16.255 1.00 76.00 338 ASP A N 1
ATOM 2600 C CA . ASP A 1 338 ? 4.997 2.837 16.470 1.00 76.00 338 ASP A CA 1
ATOM 2601 C C . ASP A 1 338 ? 3.992 2.522 17.595 1.00 76.00 338 ASP A C 1
ATOM 2603 O O . ASP A 1 338 ? 3.611 1.368 17.752 1.00 76.00 338 ASP A O 1
ATOM 2607 N N . TYR A 1 339 ? 3.573 3.518 18.389 1.00 80.19 339 TYR A N 1
ATOM 2608 C CA . TYR A 1 339 ? 2.645 3.370 19.510 1.00 80.19 339 TYR A CA 1
ATOM 2609 C C . TYR A 1 339 ? 1.220 3.868 19.210 1.00 80.19 339 TYR A C 1
ATOM 2611 O O . TYR A 1 339 ? 0.316 3.663 20.030 1.00 80.19 339 TYR A O 1
ATOM 2619 N N . ASP A 1 340 ? 0.986 4.474 18.049 1.00 84.81 340 ASP A N 1
ATOM 2620 C CA . ASP A 1 340 ? -0.345 4.904 17.625 1.00 84.81 340 ASP A CA 1
ATOM 2621 C C . ASP A 1 340 ? -1.081 3.752 16.947 1.00 84.81 340 ASP A C 1
ATOM 2623 O O . ASP A 1 340 ? -0.533 3.093 16.076 1.00 84.81 340 ASP A O 1
ATOM 2627 N N . SER A 1 341 ? -2.336 3.507 17.341 1.00 85.38 341 SER A N 1
ATOM 2628 C CA . SER A 1 341 ? -3.094 2.329 16.868 1.00 85.38 341 SER A CA 1
ATOM 2629 C C . SER A 1 341 ? -4.114 2.646 15.771 1.00 85.38 341 SER A C 1
ATOM 2631 O O . SER A 1 341 ? -4.773 1.742 15.262 1.00 85.38 341 SER A O 1
ATOM 2633 N N . ASP A 1 342 ? -4.254 3.924 15.407 1.00 88.94 342 ASP A N 1
ATOM 2634 C CA . ASP A 1 342 ? -5.299 4.422 14.499 1.00 88.94 342 ASP A CA 1
ATOM 2635 C C . ASP A 1 342 ? -5.227 3.768 13.107 1.00 88.94 342 ASP A C 1
ATOM 2637 O O . ASP A 1 342 ? -6.250 3.544 12.466 1.00 88.94 342 ASP A O 1
ATOM 2641 N N . TRP A 1 343 ? -4.022 3.408 12.653 1.00 92.75 343 TRP A N 1
ATOM 2642 C CA . TRP A 1 343 ? -3.781 2.781 11.349 1.00 92.75 343 TRP A CA 1
ATOM 2643 C C . TRP A 1 343 ? -3.090 1.413 11.446 1.00 92.75 343 TRP A C 1
ATOM 2645 O O . TRP A 1 343 ? -2.523 0.950 10.454 1.00 92.75 343 TRP A O 1
ATOM 2655 N N . ASP A 1 344 ? -3.160 0.735 12.599 1.00 92.81 344 ASP A N 1
ATOM 2656 C CA . ASP A 1 344 ? -2.494 -0.563 12.812 1.00 92.81 344 ASP A CA 1
ATOM 2657 C C . ASP A 1 344 ? -2.930 -1.625 11.796 1.00 92.81 344 ASP A C 1
ATOM 2659 O O . ASP A 1 344 ? -2.096 -2.396 11.331 1.00 92.81 344 ASP A O 1
ATOM 2663 N N . VAL A 1 345 ? -4.186 -1.604 11.341 1.00 92.44 345 VAL A N 1
ATOM 2664 C CA . VAL A 1 345 ? -4.708 -2.489 10.279 1.00 92.44 345 VAL A CA 1
ATOM 2665 C C . VAL A 1 345 ? -3.877 -2.427 8.980 1.00 92.44 345 VAL A C 1
ATOM 2667 O O . VAL A 1 345 ? -3.759 -3.408 8.240 1.00 92.44 345 VAL A O 1
ATOM 2670 N N . MET A 1 346 ? -3.217 -1.290 8.727 1.00 90.38 346 MET A N 1
ATOM 2671 C CA . MET A 1 346 ? -2.326 -1.069 7.584 1.00 90.38 346 MET A CA 1
ATOM 2672 C C . MET A 1 346 ? -0.834 -1.193 7.924 1.00 90.38 346 MET A C 1
ATOM 2674 O O . MET A 1 346 ? 0.000 -0.970 7.046 1.00 90.38 346 MET A O 1
ATOM 2678 N N . TYR A 1 347 ? -0.460 -1.581 9.144 1.00 88.12 347 TYR A N 1
ATOM 2679 C CA . TYR A 1 347 ? 0.938 -1.787 9.526 1.00 88.12 347 TYR A CA 1
ATOM 2680 C C . TYR A 1 347 ? 1.619 -2.843 8.622 1.00 88.12 347 TYR A C 1
ATOM 2682 O O . TYR A 1 347 ? 0.971 -3.826 8.221 1.00 88.12 347 TYR A O 1
ATOM 2690 N N . PRO A 1 348 ? 2.908 -2.665 8.255 1.00 85.69 348 PRO A N 1
ATOM 2691 C CA . PRO A 1 348 ? 3.806 -1.538 8.571 1.00 85.69 348 PRO A CA 1
ATOM 2692 C C . PRO A 1 348 ? 3.701 -0.353 7.596 1.00 85.69 348 PRO A C 1
ATOM 2694 O O . PRO A 1 348 ? 4.466 0.602 7.683 1.00 85.69 348 PRO A O 1
ATOM 2697 N N . VAL A 1 349 ? 2.779 -0.402 6.630 1.00 83.81 349 VAL A N 1
ATOM 2698 C CA . VAL A 1 349 ? 2.627 0.662 5.624 1.00 83.81 349 VAL A CA 1
ATOM 2699 C C . VAL A 1 349 ? 2.146 1.966 6.273 1.00 83.81 349 VAL A C 1
ATOM 2701 O O . VAL A 1 349 ? 2.499 3.050 5.813 1.00 83.81 349 VAL A O 1
ATOM 2704 N N . SER A 1 350 ? 1.399 1.864 7.375 1.00 85.81 350 SER A N 1
ATOM 2705 C CA . SER A 1 350 ? 0.932 3.005 8.166 1.00 85.81 350 SER A CA 1
ATOM 2706 C C . SER A 1 350 ? 2.054 3.936 8.631 1.00 85.81 350 SER A C 1
ATOM 2708 O O . SER A 1 350 ? 1.845 5.144 8.664 1.00 85.81 350 SER A O 1
ATOM 2710 N N . SER A 1 351 ? 3.266 3.428 8.874 1.00 82.06 351 SER A N 1
ATOM 2711 C CA . SER A 1 351 ? 4.431 4.238 9.266 1.00 82.06 351 SER A CA 1
ATOM 2712 C C . SER A 1 351 ? 4.858 5.271 8.210 1.00 82.06 351 SER A C 1
ATOM 2714 O O . SER A 1 351 ? 5.650 6.164 8.506 1.00 82.06 351 SER A O 1
ATOM 2716 N N . PHE A 1 352 ? 4.355 5.167 6.975 1.00 80.88 352 PHE A N 1
ATOM 2717 C CA . PHE A 1 352 ? 4.633 6.113 5.891 1.00 80.88 352 PHE A CA 1
ATOM 2718 C C . PHE A 1 352 ? 3.508 7.129 5.659 1.00 80.88 352 PHE A C 1
ATOM 2720 O O . PHE A 1 352 ? 3.631 7.958 4.756 1.00 80.88 352 PHE A O 1
ATOM 2727 N N . PHE A 1 353 ? 2.407 7.061 6.415 1.00 87.62 353 PHE A N 1
ATOM 2728 C CA . PHE A 1 353 ? 1.255 7.924 6.174 1.00 87.62 353 PHE A CA 1
ATOM 2729 C C . PHE A 1 353 ? 1.420 9.302 6.804 1.00 87.62 353 PHE A C 1
ATOM 2731 O O . PHE A 1 353 ? 1.786 9.445 7.967 1.00 87.62 353 PHE A O 1
ATOM 2738 N N . ASP A 1 354 ? 1.038 10.315 6.035 1.00 88.38 354 ASP A N 1
ATOM 2739 C CA . ASP A 1 354 ? 0.632 11.608 6.570 1.00 88.38 354 ASP A CA 1
ATOM 2740 C C . ASP A 1 354 ? -0.873 11.557 6.853 1.00 88.38 354 ASP A C 1
ATOM 2742 O O . ASP A 1 354 ? -1.647 11.234 5.947 1.00 88.38 354 ASP A O 1
ATOM 2746 N N . THR A 1 355 ? -1.297 11.796 8.097 1.00 92.38 355 THR A N 1
ATOM 2747 C CA . THR A 1 355 ? -2.662 11.455 8.533 1.00 92.38 355 THR A CA 1
ATOM 2748 C C . THR A 1 355 ? -3.406 12.604 9.190 1.00 92.38 355 THR A C 1
ATOM 2750 O O . THR A 1 355 ? -2.827 13.492 9.810 1.00 92.38 355 THR A O 1
ATOM 2753 N N . TYR A 1 356 ? -4.724 12.570 9.043 1.00 94.19 356 TYR A N 1
ATOM 2754 C CA . TYR A 1 356 ? -5.665 13.467 9.688 1.00 94.19 356 TYR A CA 1
ATOM 2755 C C . TYR A 1 356 ? -6.812 12.657 10.267 1.00 94.19 356 TYR A C 1
ATOM 2757 O O . TYR A 1 356 ? -7.214 11.652 9.678 1.00 94.19 356 TYR A O 1
ATOM 2765 N N . ARG A 1 357 ? -7.405 13.135 11.356 1.00 95.31 357 ARG A N 1
ATOM 2766 C CA . ARG A 1 357 ? -8.622 12.544 11.906 1.00 95.31 357 ARG A CA 1
ATOM 2767 C C . ARG A 1 357 ? -9.598 13.586 12.417 1.00 95.31 357 ARG A C 1
ATOM 2769 O O . ARG A 1 357 ? -9.213 14.697 12.784 1.00 95.31 357 ARG A O 1
ATOM 2776 N N . PHE A 1 358 ? -10.868 13.212 12.455 1.00 96.31 358 PHE A N 1
ATOM 2777 C CA . PHE A 1 358 ? -11.915 14.012 13.076 1.00 96.31 358 PHE A CA 1
ATOM 2778 C C . PHE A 1 358 ? -13.090 13.134 13.544 1.00 96.31 358 PHE A C 1
ATOM 2780 O O . PHE A 1 358 ? -13.394 12.122 12.907 1.00 96.31 358 PHE A O 1
ATOM 2787 N N . PRO A 1 359 ? -13.768 13.492 14.649 1.00 95.94 359 PRO A N 1
ATOM 2788 C CA . PRO A 1 359 ? -14.996 12.824 15.078 1.00 95.94 359 PRO A CA 1
ATOM 2789 C C . PRO A 1 359 ? -16.105 12.889 14.021 1.00 95.94 359 PRO A C 1
ATOM 2791 O O . PRO A 1 359 ? -16.314 13.932 13.403 1.00 95.94 359 PRO A O 1
ATOM 2794 N N . ILE A 1 360 ? -16.850 11.796 13.853 1.00 92.75 360 ILE A N 1
ATOM 2795 C CA . ILE A 1 360 ? -18.016 11.745 12.962 1.00 92.75 360 ILE A CA 1
ATOM 2796 C C . ILE A 1 360 ? -19.281 11.933 13.795 1.00 92.75 360 ILE A C 1
ATOM 2798 O O . ILE A 1 360 ? -19.497 11.248 14.797 1.00 92.75 360 ILE A O 1
ATOM 2802 N N . ALA A 1 361 ? -20.163 12.831 13.358 1.00 86.00 361 ALA A N 1
ATOM 2803 C CA . ALA A 1 361 ? -21.498 12.923 13.930 1.00 86.00 361 ALA A CA 1
ATOM 2804 C C . ALA A 1 361 ? -22.341 11.722 13.478 1.00 86.00 361 ALA A C 1
ATOM 2806 O O . ALA A 1 361 ? -22.684 11.603 12.305 1.00 86.00 361 ALA A O 1
ATOM 2807 N N . VAL A 1 362 ? -22.675 10.837 14.417 1.00 87.69 362 VAL A N 1
ATOM 2808 C CA . VAL A 1 362 ? -23.463 9.630 14.142 1.00 87.69 362 VAL A CA 1
ATOM 2809 C C . VAL A 1 362 ? -24.934 9.797 14.498 1.00 87.69 362 VAL A C 1
ATOM 2811 O O . VAL A 1 362 ? -25.284 10.303 15.577 1.00 87.69 362 VAL A O 1
ATOM 2814 N N . ASP A 1 363 ? -25.786 9.342 13.582 1.00 88.50 363 ASP A N 1
ATOM 2815 C CA . ASP A 1 363 ? -27.227 9.242 13.766 1.00 88.50 363 ASP A CA 1
ATOM 2816 C C . ASP A 1 363 ? -27.600 8.058 14.675 1.00 88.50 363 ASP A C 1
ATOM 2818 O O . ASP A 1 363 ? -26.748 7.393 15.269 1.00 88.50 363 ASP A O 1
ATOM 2822 N N . ARG A 1 364 ? -28.902 7.828 14.853 1.00 88.75 364 ARG A N 1
ATOM 2823 C CA . ARG A 1 364 ? -29.386 6.740 15.706 1.00 88.75 364 ARG A CA 1
ATOM 2824 C C . ARG A 1 364 ? -29.079 5.362 15.116 1.00 88.75 364 ARG A C 1
ATOM 2826 O O . ARG A 1 364 ? -28.752 4.456 15.870 1.00 88.75 364 ARG A O 1
ATOM 2833 N N . GLU A 1 365 ? -29.166 5.216 13.796 1.00 89.25 365 GLU A N 1
ATOM 2834 C CA . GLU A 1 365 ? -28.919 3.943 13.117 1.00 89.25 365 GLU A CA 1
ATOM 2835 C C . GLU A 1 365 ? -27.473 3.483 13.331 1.00 89.25 365 GLU A C 1
ATOM 2837 O O . GLU A 1 365 ? -27.243 2.344 13.724 1.00 89.25 365 GLU A O 1
ATOM 2842 N N . ALA A 1 366 ? -26.506 4.389 13.175 1.00 89.19 366 ALA A N 1
ATOM 2843 C CA . ALA A 1 366 ? -25.091 4.107 13.390 1.00 89.19 366 ALA A CA 1
ATOM 2844 C C . ALA A 1 366 ? -24.742 3.754 14.845 1.00 89.19 366 ALA A C 1
ATOM 2846 O O . ALA A 1 366 ? -23.839 2.948 15.074 1.00 89.19 366 ALA A O 1
ATOM 2847 N N . ARG A 1 367 ? -25.456 4.332 15.822 1.00 90.00 367 ARG A N 1
ATOM 2848 C CA . ARG A 1 367 ? -25.283 4.022 17.255 1.00 90.00 367 ARG A CA 1
ATOM 2849 C C . ARG A 1 367 ? -25.867 2.669 17.642 1.00 90.00 367 ARG A C 1
ATOM 2851 O O . ARG A 1 367 ? -25.303 1.989 18.491 1.00 90.00 367 ARG A O 1
ATOM 2858 N N . ASP A 1 368 ? -26.996 2.309 17.039 1.00 92.88 368 ASP A N 1
ATOM 2859 C CA . ASP A 1 368 ? -27.703 1.056 17.315 1.00 92.88 368 ASP A CA 1
ATOM 2860 C C . ASP A 1 368 ? -27.150 -0.115 16.463 1.00 92.88 368 ASP A C 1
ATOM 2862 O O . ASP A 1 368 ? -27.528 -1.272 16.667 1.00 92.88 368 ASP A O 1
ATOM 2866 N N . PHE A 1 369 ? -26.248 0.163 15.513 1.00 95.75 369 PHE A N 1
ATOM 2867 C CA . PHE A 1 369 ? -25.630 -0.832 14.639 1.00 95.75 369 PHE A CA 1
ATOM 2868 C C . PHE A 1 369 ? -24.706 -1.785 15.408 1.00 95.75 369 PHE A C 1
ATOM 2870 O O . PHE A 1 369 ? -23.831 -1.371 16.170 1.00 95.75 369 PHE A O 1
ATOM 2877 N N . GLN A 1 370 ? -24.863 -3.087 15.162 1.00 95.19 370 GLN A N 1
ATOM 2878 C CA . GLN A 1 370 ? -23.990 -4.114 15.726 1.00 95.19 370 GLN A CA 1
ATOM 2879 C C . GLN A 1 370 ? -22.739 -4.283 14.865 1.00 95.19 370 GLN A C 1
ATOM 2881 O O . GLN A 1 370 ? -22.732 -5.035 13.892 1.00 95.19 370 GLN A O 1
ATOM 2886 N N . TRP A 1 371 ? -21.676 -3.581 15.247 1.00 95.88 371 TRP A N 1
ATOM 2887 C CA . TRP A 1 371 ? -20.372 -3.691 14.602 1.00 95.88 371 TRP A CA 1
ATOM 2888 C C . TRP A 1 371 ? -19.762 -5.086 14.800 1.00 95.88 371 TRP A C 1
ATOM 2890 O O . TRP A 1 371 ? -19.844 -5.628 15.911 1.00 95.88 371 TRP A O 1
ATOM 2900 N N . PRO A 1 372 ? -19.109 -5.669 13.773 1.00 95.12 372 PRO A N 1
ATOM 2901 C CA . PRO A 1 372 ? -18.366 -6.908 13.952 1.00 95.12 372 PRO A CA 1
ATOM 2902 C C . PRO A 1 372 ? -17.270 -6.695 14.998 1.00 95.12 372 PRO A C 1
ATOM 2904 O O . PRO A 1 372 ? -16.654 -5.630 15.086 1.00 95.12 372 PRO A O 1
ATOM 2907 N N . ASN A 1 373 ? -17.057 -7.705 15.832 1.00 95.56 373 ASN A N 1
ATOM 2908 C CA . ASN A 1 373 ? -16.134 -7.635 16.954 1.00 95.56 373 ASN A CA 1
ATOM 2909 C C . ASN A 1 373 ? -15.217 -8.857 16.936 1.00 95.56 373 ASN A C 1
ATOM 2911 O O . ASN A 1 373 ? -15.626 -9.937 16.511 1.00 95.56 373 ASN A O 1
ATOM 2915 N N . MET A 1 374 ? -13.992 -8.685 17.419 1.00 94.75 374 MET A N 1
ATOM 2916 C CA . MET A 1 374 ? -13.069 -9.788 17.626 1.00 94.75 374 MET A CA 1
ATOM 2917 C C . MET A 1 374 ? -13.525 -10.604 18.841 1.00 94.75 374 MET A C 1
ATOM 2919 O O . MET A 1 374 ? -13.431 -10.165 19.994 1.00 94.75 374 MET A O 1
ATOM 2923 N N . GLY A 1 375 ? -13.982 -11.830 18.590 1.00 94.88 375 GLY A N 1
ATOM 2924 C CA . GLY A 1 375 ? -14.168 -12.803 19.659 1.00 94.88 375 GLY A CA 1
ATOM 2925 C C . GLY A 1 375 ? -12.812 -13.148 20.269 1.00 94.88 375 GLY A C 1
ATOM 2926 O O . GLY A 1 375 ? -11.832 -13.312 19.546 1.00 94.88 375 GLY A O 1
ATOM 2927 N N . HIS A 1 376 ? -12.727 -13.255 21.592 1.00 95.31 376 HIS A N 1
ATOM 2928 C CA . HIS A 1 376 ? -11.486 -13.651 22.247 1.00 95.31 376 HIS A CA 1
ATOM 2929 C C . HIS A 1 376 ? -11.739 -14.547 23.452 1.00 95.31 376 HIS A C 1
ATOM 2931 O O . HIS A 1 376 ? -12.748 -14.436 24.149 1.00 95.31 376 HIS A O 1
ATOM 2937 N N . TYR A 1 377 ? -10.788 -15.438 23.692 1.00 95.81 377 TYR A N 1
ATOM 2938 C CA . TYR A 1 377 ? -10.723 -16.295 24.859 1.00 95.81 377 TYR A CA 1
ATOM 2939 C C . TYR A 1 377 ? -9.300 -16.280 25.406 1.00 95.81 377 TYR A C 1
ATOM 2941 O O . TYR A 1 377 ? -8.333 -16.450 24.663 1.00 95.81 377 TYR A O 1
ATOM 2949 N N . VAL A 1 378 ? -9.193 -16.079 26.716 1.00 93.62 378 VAL A N 1
ATOM 2950 C CA . VAL A 1 378 ? -7.929 -16.044 27.446 1.00 93.62 378 VAL A CA 1
ATOM 2951 C C . VAL A 1 378 ? -7.931 -17.178 28.454 1.00 93.62 378 VAL A C 1
ATOM 2953 O O . VAL A 1 378 ? -8.840 -17.287 29.278 1.00 93.62 378 VAL A O 1
ATOM 2956 N N . GLN A 1 379 ? -6.878 -17.984 28.427 1.00 92.88 379 GLN A N 1
ATOM 2957 C CA . GLN A 1 379 ? -6.572 -18.939 29.477 1.00 92.88 379 GLN A CA 1
ATOM 2958 C C . GLN A 1 379 ? -5.201 -18.618 30.070 1.00 92.88 379 GLN A C 1
ATOM 2960 O O . GLN A 1 379 ? -4.173 -18.756 29.404 1.00 92.88 379 GLN A O 1
ATOM 2965 N N . GLU A 1 380 ? -5.191 -18.234 31.345 1.00 86.44 380 GLU A N 1
ATOM 2966 C CA . GLU A 1 380 ? -3.961 -18.162 32.127 1.00 86.44 380 GLU A CA 1
ATOM 2967 C C . GLU A 1 380 ? -3.556 -19.575 32.545 1.00 86.44 380 GLU A C 1
ATOM 2969 O O . GLU A 1 380 ? -4.320 -20.300 33.187 1.00 86.44 380 GLU A O 1
ATOM 2974 N N . VAL A 1 381 ? -2.367 -19.992 32.118 1.00 86.88 381 VAL A N 1
ATOM 2975 C CA . VAL A 1 381 ? -1.840 -21.327 32.412 1.00 86.88 381 VAL A CA 1
ATOM 2976 C C . VAL A 1 381 ? -1.030 -21.295 33.699 1.00 86.88 381 VAL A C 1
ATOM 2978 O O . VAL A 1 381 ? -1.132 -22.217 34.510 1.00 86.88 381 VAL A O 1
ATOM 2981 N N . LYS A 1 382 ? -0.208 -20.254 33.873 1.00 85.50 382 LYS A N 1
ATOM 2982 C CA . LYS A 1 382 ? 0.761 -20.173 34.962 1.00 85.50 382 LYS A CA 1
ATOM 2983 C C . LYS A 1 382 ? 1.183 -18.731 35.242 1.00 85.50 382 LYS A C 1
ATOM 2985 O O . LYS A 1 382 ? 1.426 -17.972 34.307 1.00 85.50 382 LYS A O 1
ATOM 2990 N N . TRP A 1 383 ? 1.346 -18.392 36.521 1.00 86.94 383 TRP A N 1
ATOM 2991 C CA . TRP A 1 383 ? 2.003 -17.162 36.970 1.00 86.94 383 TRP A CA 1
ATOM 2992 C C . TRP A 1 383 ? 3.011 -17.495 38.073 1.00 86.94 383 TRP A C 1
ATOM 2994 O O . TRP A 1 383 ? 2.642 -17.672 39.233 1.00 86.94 383 TRP A O 1
ATOM 3004 N N . GLU A 1 384 ? 4.296 -17.594 37.736 1.00 84.25 384 GLU A N 1
ATOM 3005 C CA . GLU A 1 384 ? 5.355 -17.91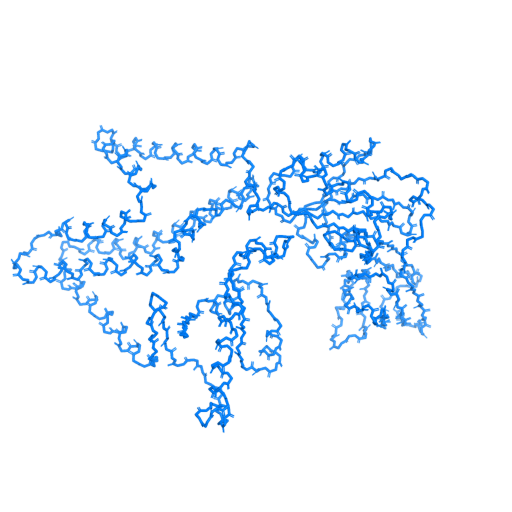8 38.703 1.00 84.25 384 GLU A CA 1
ATOM 3006 C C . GLU A 1 384 ? 6.659 -17.192 38.364 1.00 84.25 384 GLU A C 1
ATOM 3008 O O . GLU A 1 384 ? 7.006 -17.028 37.199 1.00 84.25 384 GLU A O 1
ATOM 3013 N N . TYR A 1 385 ? 7.416 -16.781 39.386 1.00 83.69 385 TYR A N 1
ATOM 3014 C CA . TYR A 1 385 ? 8.752 -16.179 39.231 1.00 83.69 385 TYR A CA 1
ATOM 3015 C C . TYR A 1 385 ? 8.817 -14.974 38.263 1.00 83.69 385 TYR A C 1
ATOM 3017 O O . TYR A 1 385 ? 9.816 -14.787 37.573 1.00 83.69 385 TYR A O 1
ATOM 3025 N N . GLY A 1 386 ? 7.755 -14.160 38.198 1.00 84.00 386 GLY A N 1
ATOM 3026 C CA . GLY A 1 386 ? 7.669 -13.010 37.281 1.00 84.00 386 GLY A CA 1
ATOM 3027 C C . GLY A 1 386 ? 7.412 -13.387 35.816 1.00 84.00 386 GLY A C 1
ATOM 3028 O O . GLY A 1 386 ? 7.586 -12.554 34.928 1.00 84.00 386 GLY A O 1
ATOM 3029 N N . MET A 1 387 ? 7.026 -14.641 35.559 1.00 89.56 387 MET A N 1
ATOM 3030 C CA . MET A 1 387 ? 6.643 -15.152 34.247 1.00 89.56 387 MET A CA 1
ATOM 3031 C C . MET A 1 387 ? 5.152 -15.477 34.218 1.00 89.56 387 MET A C 1
ATOM 3033 O O . MET A 1 387 ? 4.642 -16.150 35.119 1.00 89.56 387 MET A O 1
ATOM 3037 N N . ARG A 1 388 ? 4.474 -15.012 33.167 1.00 90.88 388 ARG A N 1
ATOM 3038 C CA . ARG A 1 388 ? 3.054 -15.249 32.913 1.00 90.88 388 ARG A CA 1
ATOM 3039 C C . ARG A 1 388 ? 2.879 -16.021 31.610 1.00 90.88 388 ARG A C 1
ATOM 3041 O O . ARG A 1 388 ? 3.245 -15.518 30.549 1.00 90.88 388 ARG A O 1
ATOM 3048 N N . ASP A 1 389 ? 2.296 -17.212 31.703 1.00 93.25 389 ASP A N 1
ATOM 3049 C CA . ASP A 1 389 ? 1.986 -18.077 30.566 1.00 93.25 389 ASP A CA 1
ATOM 3050 C C . ASP A 1 389 ? 0.515 -17.925 30.167 1.00 93.25 389 ASP A C 1
ATOM 3052 O O . ASP A 1 389 ? -0.398 -18.242 30.938 1.00 93.25 389 ASP A O 1
ATOM 3056 N N . LEU A 1 390 ? 0.289 -17.469 28.937 1.00 94.19 390 LEU A N 1
ATOM 3057 C CA . LEU A 1 390 ? -1.020 -17.170 28.371 1.00 94.19 390 LEU A CA 1
ATOM 3058 C C . LEU A 1 390 ? -1.282 -18.019 27.129 1.00 94.19 390 LEU A C 1
ATOM 3060 O O . LEU A 1 390 ? -0.437 -18.122 26.238 1.00 94.19 390 LEU A O 1
ATOM 3064 N N . LYS A 1 391 ? -2.492 -18.573 27.045 1.00 96.56 391 LYS A N 1
ATOM 3065 C CA . LYS A 1 391 ? -3.064 -19.112 25.808 1.00 96.56 391 LYS A CA 1
ATOM 3066 C C . LYS A 1 391 ? -4.212 -18.216 25.377 1.00 96.56 391 LYS A C 1
ATOM 3068 O O . LYS A 1 391 ? -5.198 -18.073 26.101 1.00 96.56 391 LYS A O 1
ATOM 3073 N N . LEU A 1 392 ? -4.063 -17.607 24.212 1.00 96.56 392 LEU A N 1
ATOM 3074 C CA . LEU A 1 392 ? -5.009 -16.667 23.636 1.00 96.56 392 LEU A CA 1
ATOM 3075 C C . LEU A 1 392 ? -5.603 -17.292 22.379 1.00 96.56 392 LEU A C 1
ATOM 3077 O O . LEU A 1 392 ? -4.873 -17.816 21.541 1.00 96.56 392 LEU A O 1
ATOM 3081 N N . ARG A 1 393 ? -6.924 -17.224 22.249 1.00 96.81 393 ARG A N 1
ATOM 3082 C CA . ARG A 1 393 ? -7.647 -17.602 21.035 1.00 96.81 393 ARG A CA 1
ATOM 3083 C C . ARG A 1 393 ? -8.474 -16.420 20.574 1.00 96.81 393 ARG A C 1
ATOM 3085 O O . ARG A 1 393 ? -9.246 -15.878 21.362 1.00 96.81 393 ARG A O 1
ATOM 3092 N N . PHE A 1 394 ? -8.342 -16.067 19.306 1.00 96.69 394 PHE A N 1
ATOM 3093 C CA . PHE A 1 394 ? -9.052 -14.970 18.665 1.00 96.69 394 PHE A CA 1
ATOM 3094 C C . PHE A 1 394 ? -9.937 -15.497 17.535 1.00 96.69 394 PHE A C 1
ATOM 3096 O O . PHE A 1 394 ? -9.565 -16.444 16.844 1.00 96.69 394 PHE A O 1
ATOM 3103 N N . ASP A 1 395 ? -11.106 -14.889 17.362 1.00 96.00 395 ASP A N 1
ATOM 3104 C CA . ASP A 1 395 ? -12.081 -15.185 16.315 1.00 96.00 395 ASP A CA 1
ATOM 3105 C C . ASP A 1 395 ? -12.378 -13.905 15.533 1.00 96.00 395 ASP A C 1
ATOM 3107 O O . ASP A 1 395 ? -12.969 -12.958 16.057 1.00 96.00 395 ASP A O 1
ATOM 3111 N N . PHE A 1 396 ? -11.944 -13.894 14.276 1.00 95.88 396 PHE A N 1
ATOM 3112 C CA . PHE A 1 396 ? -12.031 -12.761 13.363 1.00 95.88 396 PHE A CA 1
ATOM 3113 C C . PHE A 1 396 ? -13.145 -12.928 12.320 1.00 95.88 396 PHE A C 1
ATOM 3115 O O . PHE A 1 396 ? -13.058 -12.386 11.219 1.00 95.88 396 PHE A O 1
ATOM 3122 N N . ARG A 1 397 ? -14.210 -13.686 12.616 1.00 93.75 397 ARG A N 1
ATOM 3123 C CA . ARG A 1 397 ? -15.346 -13.824 11.689 1.00 93.75 397 ARG A CA 1
ATOM 3124 C C . ARG A 1 397 ? -15.931 -12.463 11.303 1.00 93.75 397 ARG A C 1
ATOM 3126 O O . ARG A 1 397 ? -16.335 -11.679 12.154 1.00 93.75 397 ARG A O 1
ATOM 3133 N N . GLY A 1 398 ? -16.016 -12.220 9.994 1.00 92.12 398 GLY A N 1
ATOM 3134 C CA . GLY A 1 398 ? -16.491 -10.949 9.432 1.00 92.12 398 GLY A CA 1
ATOM 3135 C C . GLY A 1 398 ? -15.441 -9.833 9.406 1.00 92.12 398 GLY A C 1
ATOM 3136 O O . GLY A 1 398 ? -15.759 -8.727 8.979 1.00 92.12 398 GLY A O 1
ATOM 3137 N N . LEU A 1 399 ? -14.204 -10.118 9.821 1.00 94.31 399 LEU A N 1
ATOM 3138 C CA . LEU A 1 399 ? -13.089 -9.178 9.842 1.00 94.31 399 LEU A CA 1
ATOM 3139 C C . LEU A 1 399 ? -11.985 -9.609 8.870 1.00 94.31 399 LEU A C 1
ATOM 3141 O O . LEU A 1 399 ? -11.768 -10.799 8.637 1.00 94.31 399 LEU A O 1
ATOM 3145 N N . VAL A 1 400 ? -11.278 -8.632 8.303 1.00 91.88 400 VAL A N 1
ATOM 3146 C CA . VAL A 1 400 ? -10.187 -8.848 7.341 1.00 91.88 400 VAL A CA 1
ATOM 3147 C C . VAL A 1 400 ? -8.957 -8.054 7.751 1.00 91.88 400 VAL A C 1
ATOM 3149 O O . VAL A 1 400 ? -9.058 -6.957 8.299 1.00 91.88 400 VAL A O 1
ATOM 3152 N N . TRP A 1 401 ? -7.789 -8.635 7.476 1.00 91.06 401 TRP A N 1
ATOM 3153 C CA . TRP A 1 401 ? -6.474 -8.107 7.850 1.00 91.06 401 TRP A CA 1
ATOM 3154 C C . TRP A 1 401 ? -6.366 -7.687 9.324 1.00 91.06 401 TRP A C 1
ATOM 3156 O O . TRP A 1 401 ? -5.895 -6.584 9.605 1.00 91.06 401 TRP A O 1
ATOM 3166 N N . PRO A 1 402 ? -6.790 -8.541 10.273 1.00 94.75 402 PRO A N 1
ATOM 3167 C CA . PRO A 1 402 ? -6.664 -8.219 11.679 1.00 94.75 402 PRO A CA 1
ATOM 3168 C C . PRO A 1 402 ? -5.206 -7.997 12.082 1.00 94.75 402 PRO A C 1
ATOM 3170 O O . PRO A 1 402 ? -4.294 -8.718 11.665 1.00 94.75 402 PRO A O 1
ATOM 3173 N N . VAL A 1 403 ? -4.999 -6.998 12.931 1.00 95.81 403 VAL A N 1
ATOM 3174 C CA . VAL A 1 403 ? -3.708 -6.687 13.536 1.00 95.81 403 VAL A CA 1
ATOM 3175 C C . VAL A 1 403 ? -3.872 -6.633 15.043 1.00 95.81 403 VAL A C 1
ATOM 3177 O O . VAL A 1 403 ? -4.785 -5.982 15.548 1.00 95.81 403 VAL A O 1
ATOM 3180 N N . LEU A 1 404 ? -2.979 -7.326 15.747 1.00 95.94 404 LEU A N 1
ATOM 3181 C CA . LEU A 1 404 ? -2.844 -7.288 17.199 1.00 95.94 404 LEU A CA 1
ATOM 3182 C C . LEU A 1 404 ? -1.570 -6.520 17.550 1.00 95.94 404 LEU A C 1
ATOM 3184 O O . LEU A 1 404 ? -0.499 -6.854 17.043 1.00 95.94 404 LEU A O 1
ATOM 3188 N N . ALA A 1 405 ? -1.671 -5.533 18.432 1.00 95.50 405 ALA A N 1
ATOM 3189 C CA . ALA A 1 405 ? -0.547 -4.741 18.903 1.00 95.50 405 ALA A CA 1
ATOM 3190 C C . ALA A 1 405 ? -0.502 -4.704 20.434 1.00 95.50 405 ALA A C 1
ATOM 3192 O O . ALA A 1 405 ? -1.495 -4.400 21.093 1.00 95.50 405 ALA A O 1
ATOM 3193 N N . PHE A 1 406 ? 0.646 -5.030 21.022 1.00 94.69 406 PHE A N 1
ATOM 3194 C CA . PHE A 1 406 ? 0.819 -5.033 22.477 1.00 94.69 406 PHE A CA 1
ATOM 3195 C C . PHE A 1 406 ? 2.267 -4.762 22.868 1.00 94.69 406 PHE A C 1
ATOM 3197 O O . PHE A 1 406 ? 3.198 -5.110 22.144 1.00 94.69 406 PHE A O 1
ATOM 3204 N N . GLU A 1 407 ? 2.468 -4.161 24.036 1.00 93.94 407 GLU A N 1
ATOM 3205 C CA . GLU A 1 407 ? 3.797 -3.912 24.590 1.00 93.94 407 GLU A CA 1
ATOM 3206 C C . GLU A 1 407 ? 4.119 -4.949 25.664 1.00 93.94 407 GLU A C 1
ATOM 3208 O O . GLU A 1 407 ? 3.416 -5.050 26.670 1.00 93.94 407 GLU A O 1
ATOM 3213 N N . ALA A 1 408 ? 5.177 -5.734 25.455 1.00 93.44 408 ALA A N 1
ATOM 3214 C CA . ALA A 1 408 ? 5.580 -6.759 26.411 1.00 93.44 408 ALA A CA 1
ATOM 3215 C C . ALA A 1 408 ? 7.047 -7.176 26.249 1.00 93.44 408 ALA A C 1
ATOM 3217 O O . ALA A 1 408 ? 7.634 -7.069 25.172 1.00 93.44 408 ALA A O 1
ATOM 3218 N N . SER A 1 409 ? 7.613 -7.722 27.330 1.00 93.94 409 SER A N 1
ATOM 3219 C CA . SER A 1 409 ? 8.848 -8.514 27.281 1.00 93.94 409 SER A CA 1
ATOM 3220 C C . SER A 1 409 ? 8.483 -9.970 26.983 1.00 93.94 409 SER A C 1
ATOM 3222 O O . SER A 1 409 ? 8.094 -10.709 27.894 1.00 93.94 409 SER A O 1
ATOM 3224 N N . VAL A 1 410 ? 8.559 -10.382 25.716 1.00 94.56 410 VAL A N 1
ATOM 3225 C CA . VAL A 1 410 ? 8.161 -11.732 25.286 1.00 94.56 410 VAL A CA 1
ATOM 3226 C C . VAL A 1 410 ? 9.344 -12.685 25.451 1.00 94.56 410 VAL A C 1
ATOM 3228 O O . VAL A 1 410 ? 10.380 -12.524 24.817 1.00 94.56 410 VAL A O 1
ATOM 3231 N N . LEU A 1 411 ? 9.202 -13.689 26.317 1.00 93.19 411 LEU A N 1
ATOM 3232 C CA . LEU A 1 411 ? 10.234 -14.704 26.554 1.00 93.19 411 LEU A CA 1
ATOM 3233 C C . LEU A 1 411 ? 10.086 -15.889 25.599 1.00 93.19 411 LEU A C 1
ATOM 3235 O O . LEU A 1 411 ? 11.085 -16.425 25.122 1.00 93.19 411 LEU A O 1
ATOM 3239 N N . GLN A 1 412 ? 8.844 -16.299 25.332 1.00 93.88 412 GLN A N 1
ATOM 3240 C CA . GLN A 1 412 ? 8.498 -17.349 24.372 1.00 93.88 412 GLN A CA 1
ATOM 3241 C C . GLN A 1 412 ? 7.157 -17.031 23.708 1.00 93.88 412 GLN A C 1
ATOM 3243 O O . GLN A 1 412 ? 6.294 -16.385 24.303 1.00 93.88 412 GLN A O 1
ATOM 3248 N N . TRP A 1 413 ? 6.981 -17.511 22.480 1.00 95.44 413 TRP A N 1
ATOM 3249 C CA . TRP A 1 413 ? 5.723 -17.430 21.740 1.00 95.44 413 TRP A CA 1
ATOM 3250 C C . TRP A 1 413 ? 5.537 -18.642 20.820 1.00 95.44 413 TRP A C 1
ATOM 3252 O O . TRP A 1 413 ? 6.464 -19.430 20.636 1.00 95.44 413 TRP A O 1
ATOM 3262 N N . SER A 1 414 ? 4.349 -18.802 20.239 1.00 94.31 414 SER A N 1
ATOM 3263 C CA . SER A 1 414 ? 4.014 -19.928 19.354 1.00 94.31 414 SER A CA 1
ATOM 3264 C C . SER A 1 414 ? 4.665 -19.892 17.962 1.00 94.31 414 SER A C 1
ATOM 3266 O O . SER A 1 414 ? 4.470 -20.832 17.194 1.00 94.31 414 SER A O 1
ATOM 3268 N N . PHE A 1 415 ? 5.432 -18.854 17.610 1.00 93.44 415 PHE A N 1
ATOM 3269 C CA . PHE A 1 415 ? 6.106 -18.770 16.310 1.00 93.44 415 PHE A CA 1
ATOM 3270 C C . PHE A 1 415 ? 7.437 -19.540 16.271 1.00 93.44 415 PHE A C 1
ATOM 3272 O O . PHE A 1 415 ? 8.125 -19.690 17.278 1.00 93.44 415 PHE A O 1
ATOM 3279 N N . ASN A 1 416 ? 7.849 -19.965 15.071 1.00 91.44 416 ASN A N 1
ATOM 3280 C CA . ASN A 1 416 ? 9.041 -20.801 14.838 1.00 91.44 416 ASN A CA 1
ATOM 3281 C C . ASN A 1 416 ? 10.382 -20.032 14.856 1.00 91.44 416 ASN A C 1
ATOM 3283 O O . ASN A 1 416 ? 11.363 -20.470 14.257 1.00 91.44 416 ASN A O 1
ATOM 3287 N N . PHE A 1 417 ? 10.435 -18.876 15.512 1.00 92.00 417 PHE A N 1
ATOM 3288 C CA . PHE A 1 417 ? 11.636 -18.051 15.646 1.00 92.00 417 PHE A CA 1
ATOM 3289 C C . PHE A 1 417 ? 11.681 -17.426 17.046 1.00 92.00 417 PHE A C 1
ATOM 3291 O O . PHE A 1 417 ? 10.633 -17.289 17.672 1.00 92.00 417 PHE A O 1
ATOM 3298 N N . PRO A 1 418 ? 12.859 -17.078 17.590 1.00 91.69 418 PRO A N 1
ATOM 3299 C CA . PRO A 1 418 ? 12.945 -16.517 18.937 1.00 91.69 418 PRO A CA 1
ATOM 3300 C C . PRO A 1 418 ? 12.332 -15.102 19.009 1.00 91.69 418 PRO A C 1
ATOM 3302 O O . PRO A 1 418 ? 12.521 -14.322 18.072 1.00 91.69 418 PRO A O 1
ATOM 3305 N N . PRO A 1 419 ? 11.629 -14.746 20.103 1.00 92.94 419 PRO A N 1
ATOM 3306 C CA . PRO A 1 419 ? 11.119 -13.393 20.299 1.00 92.94 419 PRO A CA 1
ATOM 3307 C C . PRO A 1 419 ? 12.232 -12.389 20.648 1.00 92.94 419 PRO A C 1
ATOM 3309 O O . PRO A 1 419 ? 13.278 -12.781 21.181 1.00 92.94 419 PRO A O 1
ATOM 3312 N N . PRO A 1 420 ? 12.011 -11.083 20.409 1.00 87.38 420 PRO A N 1
ATOM 3313 C CA . PRO A 1 420 ? 12.850 -10.031 20.972 1.00 87.38 420 PRO A CA 1
ATOM 3314 C C . PRO A 1 420 ? 12.760 -10.054 22.504 1.00 87.38 420 PRO A C 1
ATOM 3316 O O . PRO A 1 420 ? 11.666 -10.041 23.063 1.00 87.38 420 PRO A O 1
ATOM 3319 N N . VAL A 1 421 ? 13.908 -10.075 23.188 1.00 75.56 421 VAL A N 1
ATOM 3320 C CA . VAL A 1 421 ? 13.964 -10.196 24.661 1.00 75.56 421 VAL A CA 1
ATOM 3321 C C . VAL A 1 421 ? 13.644 -8.870 25.369 1.00 75.56 421 VAL A C 1
ATOM 3323 O O . VAL A 1 421 ? 13.261 -8.864 26.540 1.00 75.56 421 VAL A O 1
ATOM 3326 N N . GLU A 1 422 ? 13.817 -7.742 24.682 1.00 88.19 422 GLU A N 1
ATOM 3327 C CA . GLU A 1 422 ? 13.560 -6.406 25.223 1.00 88.19 422 GLU A CA 1
ATOM 3328 C C . GLU A 1 422 ? 12.058 -6.102 25.296 1.00 88.19 422 GLU A C 1
ATOM 3330 O O . GLU A 1 422 ? 11.267 -6.577 24.477 1.00 88.19 422 GLU A O 1
ATOM 3335 N N . LYS A 1 423 ? 11.658 -5.283 26.278 1.00 90.38 423 LYS A N 1
ATOM 3336 C CA . LYS A 1 423 ? 10.292 -4.756 26.330 1.00 90.38 423 LYS A CA 1
ATOM 3337 C C . LYS A 1 423 ? 10.110 -3.794 25.162 1.00 90.38 423 LYS A C 1
ATOM 3339 O O . LYS A 1 423 ? 10.746 -2.745 25.120 1.00 90.38 423 LYS A O 1
ATOM 3344 N N . MET A 1 424 ? 9.245 -4.163 24.231 1.00 92.44 424 MET A N 1
ATOM 3345 C CA . MET A 1 424 ? 8.919 -3.354 23.064 1.00 92.44 424 MET A CA 1
ATOM 3346 C C . MET A 1 424 ? 7.474 -3.598 22.638 1.00 92.44 424 MET A C 1
ATOM 3348 O O . MET A 1 424 ? 6.817 -4.522 23.131 1.00 92.44 424 MET A O 1
ATOM 3352 N N . ARG A 1 425 ? 6.982 -2.771 21.715 1.00 92.62 425 ARG A N 1
ATOM 3353 C CA . ARG A 1 425 ? 5.694 -2.987 21.064 1.00 92.62 425 ARG A CA 1
ATOM 3354 C C . ARG A 1 425 ? 5.831 -4.002 19.934 1.00 92.62 425 ARG A C 1
ATOM 3356 O O . ARG A 1 425 ? 6.659 -3.850 19.040 1.00 92.62 425 ARG A O 1
ATOM 3363 N N . HIS A 1 426 ? 4.998 -5.029 19.987 1.00 93.31 426 HIS A N 1
ATOM 3364 C CA . HIS A 1 426 ? 4.894 -6.085 18.988 1.00 93.31 426 HIS A CA 1
ATOM 3365 C C . HIS A 1 426 ? 3.656 -5.830 18.137 1.00 93.31 426 HIS A C 1
ATOM 3367 O O . HIS A 1 426 ? 2.602 -5.527 18.690 1.00 93.31 426 HIS A O 1
ATOM 3373 N N . HIS A 1 427 ? 3.775 -5.997 16.820 1.00 93.44 427 HIS A N 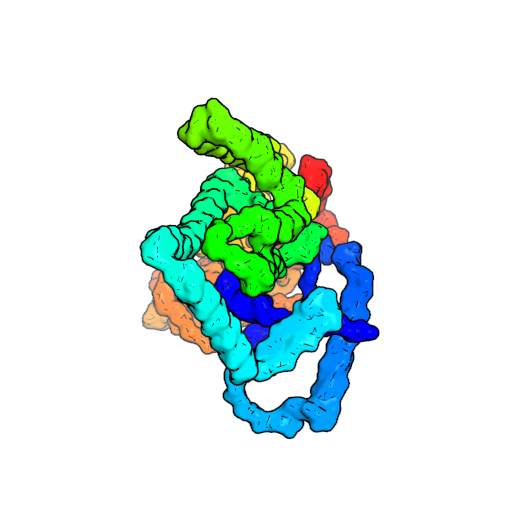1
ATOM 3374 C CA . HIS A 1 427 ? 2.649 -5.992 15.884 1.00 93.44 427 HIS A CA 1
ATOM 3375 C C . HIS A 1 427 ? 2.554 -7.367 15.224 1.00 93.44 427 HIS A C 1
ATOM 3377 O O . HIS A 1 427 ? 3.499 -7.821 14.578 1.00 93.44 427 HIS A O 1
ATOM 3383 N N . ILE A 1 428 ? 1.414 -8.034 15.380 1.00 93.81 428 ILE A N 1
ATOM 3384 C CA . ILE A 1 428 ? 1.119 -9.322 14.756 1.00 93.81 428 ILE A CA 1
ATOM 3385 C C . ILE A 1 428 ? 0.032 -9.090 13.718 1.00 93.81 428 ILE A C 1
ATOM 3387 O O . ILE A 1 428 ? -1.124 -8.843 14.061 1.00 93.81 428 ILE A O 1
ATOM 3391 N N . LYS A 1 429 ? 0.410 -9.188 12.442 1.00 92.31 429 LYS A N 1
ATOM 3392 C CA . LYS A 1 429 ? -0.540 -9.183 11.331 1.00 92.31 429 LYS A CA 1
ATOM 3393 C C . LYS A 1 429 ? -1.052 -10.594 11.107 1.00 92.31 429 LYS A C 1
ATOM 3395 O O . LYS A 1 429 ? -0.287 -11.495 10.768 1.00 92.31 429 LYS A O 1
ATOM 3400 N N . VAL A 1 430 ? -2.343 -10.782 11.323 1.00 90.81 430 VAL A N 1
ATOM 3401 C CA . VAL A 1 430 ? -2.987 -12.085 11.255 1.00 90.81 430 VAL A CA 1
ATOM 3402 C C . VAL A 1 430 ? -3.563 -12.267 9.849 1.00 90.81 430 VAL A C 1
ATOM 3404 O O . VAL A 1 430 ? -4.473 -11.558 9.425 1.00 90.81 430 VAL A O 1
ATOM 3407 N N . ALA A 1 431 ? -2.997 -13.217 9.105 1.00 83.19 431 ALA A N 1
ATOM 3408 C CA . ALA A 1 431 ? -3.419 -13.563 7.749 1.00 83.19 431 ALA A CA 1
ATOM 3409 C C . ALA A 1 431 ? -4.437 -14.716 7.773 1.00 83.19 431 ALA A C 1
ATOM 3411 O O . ALA A 1 431 ? -4.161 -15.811 7.292 1.00 83.19 431 ALA A O 1
ATOM 3412 N N . THR A 1 432 ? -5.599 -14.485 8.383 1.00 78.56 432 THR A N 1
ATOM 3413 C CA . THR A 1 432 ? -6.716 -15.442 8.368 1.00 78.56 432 THR A CA 1
ATOM 3414 C C . THR A 1 432 ? -7.471 -15.372 7.046 1.00 78.56 432 THR A C 1
ATOM 3416 O O . THR A 1 432 ? -7.631 -14.294 6.465 1.00 78.56 432 THR A O 1
ATOM 3419 N N . ALA A 1 433 ? -7.975 -16.513 6.590 1.00 74.75 433 ALA A N 1
ATOM 3420 C CA . ALA A 1 433 ? -8.896 -16.589 5.464 1.00 74.75 433 ALA A CA 1
ATOM 3421 C C . ALA A 1 433 ? -10.352 -16.591 5.964 1.00 74.75 433 ALA A C 1
ATOM 3423 O O . ALA A 1 433 ? -10.619 -16.795 7.149 1.00 74.75 433 ALA A O 1
ATOM 3424 N N . ALA A 1 434 ? -11.314 -16.340 5.071 1.00 71.94 434 ALA A N 1
ATOM 3425 C CA . ALA A 1 434 ? -12.731 -16.280 5.447 1.00 71.94 434 ALA A CA 1
ATOM 3426 C C . ALA A 1 434 ? -13.263 -17.618 6.007 1.00 71.94 434 ALA A C 1
ATOM 3428 O O . ALA A 1 434 ? -14.214 -17.632 6.787 1.00 71.94 434 ALA A O 1
ATOM 3429 N N . ASP A 1 435 ? -12.650 -18.728 5.604 1.00 80.94 435 ASP A N 1
ATOM 3430 C CA . ASP A 1 435 ? -12.910 -20.102 6.033 1.00 80.94 435 ASP A CA 1
ATOM 3431 C C . ASP A 1 435 ? -12.122 -20.521 7.285 1.00 80.94 435 ASP A C 1
ATOM 3433 O O . ASP A 1 435 ? -12.567 -21.412 8.010 1.00 80.94 435 ASP A O 1
ATOM 3437 N N . GLU A 1 436 ? -11.024 -19.833 7.607 1.00 87.81 436 GLU A N 1
ATOM 3438 C CA . GLU A 1 436 ? -10.205 -20.071 8.802 1.00 87.81 436 GLU A CA 1
ATOM 3439 C C . GLU A 1 436 ? -10.036 -18.780 9.629 1.00 87.81 436 GLU A C 1
ATOM 3441 O O . GLU A 1 436 ? -8.959 -18.184 9.653 1.00 87.81 436 GLU A O 1
ATOM 3446 N N . PRO A 1 437 ? -11.093 -18.322 10.331 1.00 92.12 437 PRO A N 1
ATOM 3447 C CA . PRO A 1 437 ? -11.097 -17.041 11.045 1.00 92.12 437 PRO A CA 1
ATOM 3448 C C . PRO A 1 437 ? -10.460 -17.104 12.442 1.00 92.12 437 PRO A C 1
ATOM 3450 O O . PRO A 1 437 ? -10.461 -16.106 13.162 1.00 92.12 437 PRO A O 1
ATOM 3453 N N . ILE A 1 438 ? -9.986 -18.278 12.868 1.00 95.00 438 ILE A N 1
ATOM 3454 C CA . ILE A 1 438 ? -9.469 -18.504 14.220 1.00 95.00 438 ILE A CA 1
ATOM 3455 C C . ILE A 1 438 ? -7.950 -18.368 14.228 1.00 95.00 438 ILE A C 1
ATOM 3457 O O . ILE A 1 438 ? -7.263 -18.963 13.401 1.00 95.00 438 ILE A O 1
ATOM 3461 N N . PHE A 1 439 ? -7.426 -17.644 15.213 1.00 95.38 439 PHE A N 1
ATOM 3462 C CA . PHE A 1 439 ? -5.993 -17.505 15.444 1.00 95.38 439 PHE A CA 1
ATOM 3463 C C . PHE A 1 439 ? -5.655 -17.804 16.904 1.00 95.38 439 PHE A C 1
ATOM 3465 O O . PHE A 1 439 ? -6.206 -17.185 17.816 1.00 95.38 439 PHE A O 1
ATOM 3472 N N . ASP A 1 440 ? -4.731 -18.739 17.118 1.00 95.75 440 ASP A N 1
ATOM 3473 C CA . ASP A 1 440 ? -4.247 -19.122 18.443 1.00 95.75 440 ASP A CA 1
ATOM 3474 C C . ASP A 1 440 ? -2.835 -18.564 18.674 1.00 95.75 440 ASP A C 1
ATOM 3476 O O . ASP A 1 440 ? -1.926 -18.755 17.863 1.00 95.75 440 ASP A O 1
ATOM 3480 N N . LEU A 1 441 ? -2.640 -17.904 19.814 1.00 95.75 441 LEU A N 1
ATOM 3481 C CA . LEU A 1 441 ? -1.378 -17.298 20.220 1.00 95.75 441 LEU A CA 1
ATOM 3482 C C . LEU A 1 441 ? -1.036 -17.719 21.648 1.00 95.75 441 LEU A C 1
ATOM 3484 O O . LEU A 1 441 ? -1.753 -17.405 22.597 1.00 95.75 441 LEU A O 1
ATOM 3488 N N . ASN A 1 442 ? 0.097 -18.397 21.804 1.00 96.19 442 ASN A N 1
ATOM 3489 C CA . ASN A 1 442 ? 0.634 -18.728 23.120 1.00 96.19 442 ASN A CA 1
ATOM 3490 C C . ASN A 1 442 ? 1.781 -17.774 23.427 1.00 96.19 442 ASN A C 1
ATOM 3492 O O . ASN A 1 442 ? 2.655 -17.604 22.578 1.00 96.19 442 ASN A O 1
ATOM 3496 N N . LEU A 1 443 ? 1.789 -17.181 24.619 1.00 95.31 443 LEU A N 1
ATOM 3497 C CA . LEU A 1 443 ? 2.810 -16.232 25.059 1.00 95.31 443 LEU A CA 1
ATOM 3498 C C . LEU A 1 443 ? 3.323 -16.609 26.446 1.00 95.31 443 LEU A C 1
ATOM 3500 O O . LEU A 1 443 ? 2.533 -16.877 27.346 1.00 95.31 443 LEU A O 1
ATOM 3504 N N . THR A 1 444 ? 4.635 -16.526 26.628 1.00 94.44 444 THR A N 1
ATOM 3505 C CA . THR A 1 444 ? 5.273 -16.461 27.944 1.00 94.44 444 THR A CA 1
ATOM 3506 C C . THR A 1 444 ? 5.888 -15.081 28.086 1.00 94.44 444 THR A C 1
ATOM 3508 O O . THR A 1 444 ? 6.799 -14.719 27.337 1.00 94.44 444 THR A O 1
ATOM 3511 N N . LEU A 1 445 ? 5.382 -14.299 29.032 1.00 93.81 445 LEU A N 1
ATOM 3512 C CA . LEU A 1 445 ? 5.744 -12.897 29.216 1.00 93.81 445 LEU A CA 1
ATOM 3513 C C . LEU A 1 445 ? 6.485 -12.697 30.533 1.00 93.81 445 LEU A C 1
ATOM 3515 O O . LEU A 1 445 ? 6.138 -13.315 31.537 1.00 93.81 445 LEU A O 1
ATOM 3519 N N . ARG A 1 446 ? 7.466 -11.791 30.551 1.00 92.50 446 ARG A N 1
ATOM 3520 C CA . ARG A 1 446 ? 7.999 -11.240 31.803 1.00 92.50 446 ARG A CA 1
ATOM 3521 C C . ARG A 1 446 ? 7.144 -10.044 32.211 1.00 92.50 446 ARG A C 1
ATOM 3523 O O . ARG A 1 446 ? 7.092 -9.070 31.462 1.00 92.50 446 ARG A O 1
ATOM 3530 N N . MET A 1 447 ? 6.495 -10.132 33.369 1.00 88.19 447 MET A N 1
ATOM 3531 C CA . MET A 1 447 ? 5.562 -9.115 33.866 1.00 88.19 447 MET A CA 1
ATOM 3532 C C . MET A 1 447 ? 5.733 -8.893 35.367 1.00 88.19 447 MET A C 1
ATOM 3534 O O . MET A 1 447 ? 5.985 -9.838 36.122 1.00 88.19 447 MET A O 1
ATOM 3538 N N . GLU A 1 448 ? 5.556 -7.647 35.797 1.00 85.94 448 GLU A N 1
ATOM 3539 C CA . GLU A 1 448 ? 5.529 -7.309 37.220 1.00 85.94 448 GLU A CA 1
ATOM 3540 C C . GLU A 1 448 ? 4.193 -7.731 37.864 1.00 85.94 448 GLU A C 1
ATOM 3542 O O . GLU A 1 448 ? 3.155 -7.765 37.192 1.00 85.94 448 GLU A O 1
ATOM 3547 N N . PRO A 1 449 ? 4.163 -8.048 39.173 1.00 78.12 449 PRO A N 1
ATOM 3548 C CA . PRO A 1 449 ? 2.918 -8.379 39.862 1.00 78.12 449 PRO A CA 1
ATOM 3549 C C . PRO A 1 449 ? 1.865 -7.265 39.720 1.00 78.12 449 PRO A C 1
ATOM 3551 O O . PRO A 1 449 ? 2.089 -6.131 40.140 1.00 78.12 449 PRO A O 1
ATOM 3554 N N . GLY A 1 450 ? 0.700 -7.597 39.154 1.00 78.00 450 GLY A N 1
ATOM 3555 C CA . GLY A 1 450 ? -0.407 -6.654 38.931 1.00 78.00 450 GLY A CA 1
ATOM 3556 C C . GLY A 1 450 ? -0.342 -5.863 37.617 1.00 78.00 450 GLY A C 1
ATOM 3557 O O . GLY A 1 450 ? -1.262 -5.097 37.332 1.00 78.00 450 GLY A O 1
ATOM 3558 N N . GLU A 1 451 ? 0.699 -6.050 36.801 1.00 85.75 451 GLU A N 1
ATOM 3559 C CA . GLU A 1 451 ? 0.738 -5.536 35.429 1.00 85.75 451 GLU A CA 1
ATOM 3560 C C . GLU A 1 451 ? -0.311 -6.266 34.568 1.00 85.75 451 GLU A C 1
ATOM 3562 O O . GLU A 1 451 ? -0.472 -7.483 34.660 1.00 85.75 451 GLU A O 1
ATOM 3567 N N . THR A 1 452 ? -1.038 -5.523 33.729 1.00 88.44 452 THR A N 1
ATOM 3568 C CA . THR A 1 452 ? -2.042 -6.069 32.797 1.00 88.44 452 THR A CA 1
ATOM 3569 C C . THR A 1 452 ? -1.533 -5.952 31.371 1.00 88.44 452 THR A C 1
ATOM 3571 O O . THR A 1 452 ? -0.926 -4.942 31.006 1.00 88.44 452 THR A O 1
ATOM 3574 N N . LEU A 1 453 ? -1.773 -6.978 30.555 1.00 92.31 453 LEU A N 1
ATOM 3575 C CA . LEU A 1 453 ? -1.388 -6.951 29.151 1.00 92.31 453 LEU A CA 1
ATOM 3576 C C . LEU A 1 453 ? -2.503 -6.270 28.358 1.00 92.31 453 LEU A C 1
ATOM 3578 O O . LEU A 1 453 ? -3.614 -6.786 28.256 1.00 92.31 453 LEU A O 1
ATOM 3582 N N . LYS A 1 454 ? -2.202 -5.114 27.771 1.00 94.81 454 LYS A N 1
ATOM 3583 C CA . LYS A 1 454 ? -3.124 -4.420 26.868 1.00 94.81 454 LYS A CA 1
ATOM 3584 C C . LYS A 1 454 ? -2.858 -4.861 25.441 1.00 94.81 454 LYS A C 1
ATOM 3586 O O . LYS A 1 454 ? -1.771 -4.617 24.921 1.00 94.81 454 LYS A O 1
ATOM 3591 N N . ILE A 1 455 ? -3.851 -5.488 24.818 1.00 96.00 455 ILE A N 1
ATOM 3592 C CA . ILE A 1 455 ? -3.794 -5.863 23.405 1.00 96.00 455 ILE A CA 1
ATOM 3593 C C . ILE A 1 455 ? -4.735 -4.939 22.642 1.00 96.00 455 ILE A C 1
ATOM 3595 O O . ILE A 1 455 ? -5.958 -5.041 22.750 1.00 96.00 455 ILE A O 1
ATOM 3599 N N . HIS A 1 456 ? -4.138 -4.024 21.891 1.00 96.56 456 HIS A N 1
ATOM 3600 C CA . HIS A 1 456 ? -4.817 -3.236 20.878 1.00 96.56 456 HIS A CA 1
ATOM 3601 C C . HIS A 1 456 ? -5.099 -4.142 19.686 1.00 96.56 456 HIS A C 1
ATOM 3603 O O . HIS A 1 456 ? -4.253 -4.942 19.290 1.00 96.56 456 HIS A O 1
ATOM 3609 N N . TRP A 1 457 ? -6.286 -4.030 19.112 1.00 96.44 457 TRP A N 1
ATOM 3610 C CA . TRP A 1 457 ? -6.635 -4.756 17.905 1.00 96.44 457 TRP A CA 1
ATOM 3611 C C . TRP A 1 457 ? -7.364 -3.841 16.933 1.00 96.44 457 TRP A C 1
ATOM 3613 O O . TRP A 1 457 ? -8.098 -2.938 17.338 1.00 96.44 457 TRP A O 1
ATOM 3623 N N . SER A 1 458 ? -7.149 -4.072 15.644 1.00 96.25 458 SER A N 1
ATOM 3624 C CA . SER A 1 458 ? -7.873 -3.400 14.567 1.00 96.25 458 SER A CA 1
ATOM 3625 C C . SER A 1 458 ? -8.058 -4.346 13.391 1.00 96.25 458 SER A C 1
ATOM 3627 O O . SER A 1 458 ? -7.238 -5.238 13.171 1.00 96.25 458 SER A O 1
ATOM 3629 N N . ALA A 1 459 ? -9.152 -4.183 12.657 1.00 95.88 459 ALA A N 1
ATOM 3630 C CA . ALA A 1 459 ? -9.427 -4.949 11.451 1.00 95.88 459 ALA A CA 1
ATOM 3631 C C . ALA A 1 459 ? -10.404 -4.199 10.544 1.00 95.88 459 ALA A C 1
ATOM 3633 O O . ALA A 1 459 ? -11.208 -3.387 11.010 1.00 95.88 459 ALA A O 1
ATOM 3634 N N . PHE A 1 460 ? -10.372 -4.510 9.252 1.00 95.19 460 PHE A N 1
ATOM 3635 C CA . PHE A 1 460 ? -11.403 -4.050 8.331 1.00 95.19 460 PHE A CA 1
ATOM 3636 C C . PHE A 1 460 ? -12.673 -4.877 8.493 1.00 95.19 460 PHE A C 1
ATOM 3638 O O . PHE A 1 460 ? -12.618 -6.102 8.604 1.00 95.19 460 PHE A O 1
ATOM 3645 N N . ASP A 1 461 ? -13.821 -4.205 8.472 1.00 95.62 461 ASP A N 1
ATOM 3646 C CA . ASP A 1 461 ? -15.111 -4.866 8.318 1.00 95.62 461 ASP A CA 1
ATOM 3647 C C . ASP A 1 461 ? -15.230 -5.372 6.878 1.00 95.62 461 ASP A C 1
ATOM 3649 O O . ASP A 1 461 ? -15.267 -4.581 5.929 1.00 95.62 461 ASP A O 1
ATOM 3653 N N . LEU A 1 462 ? -15.319 -6.698 6.720 1.00 93.62 462 LEU A N 1
ATOM 3654 C CA . LEU A 1 462 ? -15.405 -7.365 5.421 1.00 93.62 462 LEU A CA 1
ATOM 3655 C C . LEU A 1 462 ? -16.520 -6.792 4.540 1.00 93.62 462 LEU A C 1
ATOM 3657 O O . LEU A 1 462 ? -16.401 -6.842 3.320 1.00 93.62 462 LEU A O 1
ATOM 3661 N N . ASN A 1 463 ? -17.602 -6.267 5.115 1.00 96.19 463 ASN A N 1
ATOM 3662 C CA . ASN A 1 463 ? -18.778 -5.821 4.370 1.00 96.19 463 ASN A CA 1
ATOM 3663 C C . ASN A 1 463 ? -18.758 -4.334 3.999 1.00 96.19 463 ASN A C 1
ATOM 3665 O O . ASN A 1 463 ? -19.652 -3.906 3.273 1.00 96.19 463 ASN A O 1
ATOM 3669 N N . GLN A 1 464 ? -17.775 -3.556 4.467 1.00 96.62 464 GLN A N 1
ATOM 3670 C CA . GLN A 1 464 ? -17.770 -2.090 4.350 1.00 96.62 464 GLN A CA 1
ATOM 3671 C C . GLN A 1 464 ? -16.485 -1.538 3.697 1.00 96.62 464 GLN A C 1
ATOM 3673 O O . GLN A 1 464 ? -16.024 -0.453 4.049 1.00 96.62 464 GLN A O 1
ATOM 3678 N N . MET A 1 465 ? -15.895 -2.264 2.737 1.00 95.00 465 MET A N 1
ATOM 3679 C CA . MET A 1 465 ? -14.669 -1.856 2.023 1.00 95.00 465 MET A CA 1
ATOM 3680 C C . MET A 1 465 ? -14.965 -1.231 0.649 1.00 95.00 465 MET A C 1
ATOM 3682 O O . MET A 1 465 ? -15.810 -1.734 -0.098 1.00 95.00 465 MET A O 1
ATOM 3686 N N . ILE A 1 466 ? -14.226 -0.179 0.282 1.00 93.12 466 ILE A N 1
ATOM 3687 C CA . ILE A 1 466 ? -14.302 0.508 -1.017 1.00 93.12 466 ILE A CA 1
ATOM 3688 C C . ILE A 1 466 ? -12.898 0.657 -1.635 1.00 93.12 466 ILE A C 1
ATOM 3690 O O . ILE A 1 466 ? -12.007 1.222 -1.007 1.00 93.12 466 ILE A O 1
ATOM 3694 N N . PRO A 1 467 ? -12.677 0.226 -2.887 1.00 89.00 467 PRO A N 1
ATOM 3695 C CA . PRO A 1 467 ? -13.619 -0.513 -3.725 1.00 89.00 467 PRO A CA 1
ATOM 3696 C C . PRO A 1 467 ? -13.878 -1.915 -3.150 1.00 89.00 467 PRO A C 1
ATOM 3698 O O . PRO A 1 467 ? -13.081 -2.436 -2.374 1.00 89.00 467 PRO A O 1
ATOM 3701 N N . GLY A 1 468 ? -14.970 -2.553 -3.568 1.00 88.44 468 GLY A N 1
ATOM 3702 C CA . GLY A 1 468 ? -15.193 -3.969 -3.284 1.00 88.44 468 GLY A CA 1
ATOM 3703 C C . GLY A 1 468 ? -16.535 -4.258 -2.635 1.00 88.44 468 GLY A C 1
ATOM 3704 O O . GLY A 1 468 ? -17.542 -4.399 -3.325 1.00 88.44 468 GLY A O 1
ATOM 3705 N N . THR A 1 469 ? -16.537 -4.475 -1.325 1.00 93.81 469 THR A N 1
ATOM 3706 C CA . THR A 1 469 ? -17.655 -5.123 -0.636 1.00 93.81 469 THR A CA 1
ATOM 3707 C C . THR A 1 469 ? -18.748 -4.170 -0.187 1.00 93.81 469 THR A C 1
ATOM 3709 O O . THR A 1 469 ? -19.896 -4.601 -0.181 1.00 93.81 469 THR A O 1
ATOM 3712 N N . ALA A 1 470 ? -18.453 -2.898 0.096 1.00 95.38 470 ALA A N 1
ATOM 3713 C CA . ALA A 1 470 ? -19.440 -1.945 0.612 1.00 95.38 470 ALA A CA 1
ATOM 3714 C C . ALA A 1 470 ? -20.687 -1.857 -0.274 1.00 95.38 470 ALA A C 1
ATOM 3716 O O . ALA A 1 470 ? -21.793 -2.064 0.204 1.00 95.38 470 ALA A O 1
ATOM 3717 N N . SER A 1 471 ? -20.524 -1.650 -1.584 1.00 93.88 471 SER A N 1
ATOM 3718 C CA . SER A 1 471 ? -21.654 -1.496 -2.514 1.00 93.88 471 SER A CA 1
ATOM 3719 C C . SER A 1 471 ? -22.454 -2.782 -2.754 1.00 93.88 471 SER A C 1
ATOM 3721 O O . SER A 1 471 ? -23.583 -2.717 -3.234 1.00 93.88 471 SER A O 1
ATOM 3723 N N . ARG A 1 472 ? -21.886 -3.956 -2.444 1.00 94.81 472 ARG A N 1
ATOM 3724 C CA . ARG A 1 472 ? -22.477 -5.269 -2.755 1.00 94.81 472 ARG A CA 1
ATOM 3725 C C . ARG A 1 472 ? -23.003 -6.013 -1.530 1.00 94.81 472 ARG A C 1
ATOM 3727 O O . ARG A 1 472 ? -24.008 -6.706 -1.638 1.00 94.81 472 ARG A O 1
ATOM 3734 N N . LEU A 1 473 ? -22.285 -5.948 -0.414 1.00 94.00 473 LEU A N 1
ATOM 3735 C CA . LEU A 1 473 ? -22.540 -6.734 0.794 1.00 94.00 473 LEU A CA 1
ATOM 3736 C C . LEU A 1 473 ? -23.168 -5.906 1.912 1.00 94.00 473 LEU A C 1
ATOM 3738 O O . LEU A 1 473 ? -23.995 -6.434 2.650 1.00 94.00 473 LEU A O 1
ATOM 3742 N N . GLY A 1 474 ? -22.800 -4.631 2.035 1.00 93.06 474 GLY A N 1
ATOM 3743 C CA . GLY A 1 474 ? -23.281 -3.775 3.114 1.00 93.06 474 GLY A CA 1
ATOM 3744 C C . GLY A 1 474 ? -23.577 -2.340 2.693 1.00 93.06 474 GLY A C 1
ATOM 3745 O O . GLY A 1 474 ? -23.117 -1.450 3.402 1.00 93.06 474 GLY A O 1
ATOM 3746 N N . PRO A 1 475 ? -24.317 -2.071 1.595 1.00 95.50 475 PRO A N 1
ATOM 3747 C CA . PRO A 1 475 ? -24.492 -0.706 1.083 1.00 95.50 475 PRO A CA 1
ATOM 3748 C C . PRO A 1 475 ? -25.206 0.214 2.079 1.00 95.50 475 PRO A C 1
ATOM 3750 O O . PRO A 1 475 ? -24.912 1.404 2.135 1.00 95.50 475 PRO A O 1
ATOM 3753 N N . ASP A 1 476 ? -26.084 -0.353 2.908 1.00 94.75 476 ASP A N 1
ATOM 3754 C CA . ASP A 1 476 ? -26.869 0.386 3.897 1.00 94.75 476 ASP A CA 1
ATOM 3755 C C . ASP A 1 476 ? -26.208 0.470 5.283 1.00 94.75 476 ASP A C 1
ATOM 3757 O O . ASP A 1 476 ? -26.773 1.071 6.198 1.00 94.75 476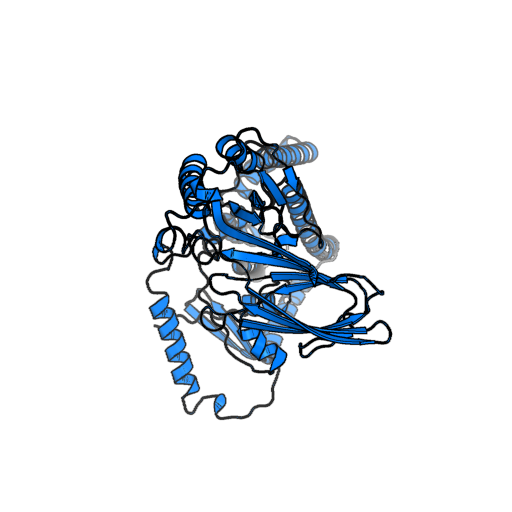 ASP A O 1
ATOM 3761 N N . MET A 1 477 ? -25.024 -0.127 5.465 1.00 96.06 477 MET A N 1
ATOM 3762 C CA . MET A 1 477 ? -24.319 -0.091 6.746 1.00 96.06 477 MET A CA 1
ATOM 3763 C C . MET A 1 477 ? -23.732 1.308 7.028 1.00 96.06 477 MET A C 1
ATOM 3765 O O . MET A 1 477 ? -23.432 2.050 6.086 1.00 96.06 477 MET A O 1
ATOM 3769 N N . PRO A 1 478 ? -23.539 1.693 8.306 1.00 95.69 478 PRO A N 1
ATOM 3770 C CA . PRO A 1 478 ? -23.177 3.064 8.668 1.00 95.69 478 PRO A CA 1
ATOM 3771 C C . PRO A 1 478 ? -21.892 3.599 8.024 1.00 95.69 478 PRO A C 1
ATOM 3773 O O . PRO A 1 478 ? -21.884 4.737 7.553 1.00 95.69 478 PRO A O 1
ATOM 3776 N N . ALA A 1 479 ? -20.814 2.805 7.978 1.00 96.38 479 ALA A N 1
ATOM 3777 C CA . ALA A 1 479 ? -19.583 3.238 7.319 1.00 96.38 479 ALA A CA 1
ATOM 3778 C C . ALA A 1 479 ? -19.771 3.270 5.802 1.00 96.38 479 ALA A C 1
ATOM 3780 O O . ALA A 1 479 ? -19.403 4.259 5.176 1.00 96.38 479 ALA A O 1
ATOM 3781 N N . SER A 1 480 ? -20.390 2.243 5.214 1.00 97.19 480 SER A N 1
ATOM 3782 C CA . SER A 1 480 ? -20.643 2.192 3.768 1.00 97.19 480 SER A CA 1
ATOM 3783 C C . SER A 1 480 ? -21.411 3.408 3.259 1.00 97.19 480 SER A C 1
ATOM 3785 O O . SER A 1 480 ? -20.999 3.986 2.259 1.00 97.19 480 SER A O 1
ATOM 3787 N N . LYS A 1 481 ? -22.471 3.843 3.955 1.00 95.44 481 LYS A N 1
ATOM 3788 C CA . LYS A 1 481 ? -23.250 5.037 3.586 1.00 95.44 481 LYS A CA 1
ATOM 3789 C C . LYS A 1 481 ? -22.367 6.282 3.469 1.00 95.44 481 LYS A C 1
ATOM 3791 O O . LYS A 1 481 ? -22.406 6.968 2.452 1.00 95.44 481 LYS A O 1
ATOM 3796 N N . LEU A 1 482 ? -21.543 6.548 4.487 1.00 95.12 482 LEU A N 1
ATOM 3797 C CA . LEU A 1 482 ? -20.637 7.700 4.490 1.00 95.12 482 LEU A CA 1
ATOM 3798 C C . LEU A 1 482 ? -19.541 7.560 3.430 1.00 95.12 482 LEU A C 1
ATOM 3800 O O . LEU A 1 482 ? -19.244 8.517 2.723 1.00 95.12 482 LEU A O 1
ATOM 3804 N N . LEU A 1 483 ? -18.928 6.381 3.326 1.00 96.75 483 LEU A N 1
ATOM 3805 C CA . LEU A 1 483 ? -17.798 6.152 2.431 1.00 96.75 483 LEU A CA 1
ATOM 3806 C C . LEU A 1 483 ? -18.220 6.151 0.954 1.00 96.75 483 LEU A C 1
ATOM 3808 O O . LEU A 1 483 ? -17.453 6.627 0.125 1.00 96.75 483 LEU A O 1
ATOM 3812 N N . LEU A 1 484 ? -19.421 5.667 0.619 1.00 96.62 484 LEU A N 1
ATOM 3813 C CA . LEU A 1 484 ? -19.976 5.728 -0.739 1.00 96.62 484 LEU A CA 1
ATOM 3814 C C . LEU A 1 484 ? -20.343 7.170 -1.133 1.00 96.62 484 LEU A C 1
ATOM 3816 O O . LEU A 1 484 ? -19.967 7.590 -2.225 1.00 96.62 484 LEU A O 1
ATOM 3820 N N . ASP A 1 485 ? -20.984 7.946 -0.243 1.00 95.88 485 ASP A N 1
ATOM 3821 C CA . ASP A 1 485 ? -21.239 9.386 -0.478 1.00 95.88 485 ASP A CA 1
ATOM 3822 C C . ASP A 1 485 ? -19.921 10.154 -0.658 1.00 95.88 485 ASP A C 1
ATOM 3824 O O . ASP A 1 485 ? -19.784 10.978 -1.562 1.00 95.88 485 ASP A O 1
ATOM 3828 N N . LEU A 1 486 ? -18.913 9.844 0.164 1.00 95.88 486 LEU A N 1
ATOM 3829 C CA . LEU A 1 486 ? -17.576 10.420 0.049 1.00 95.88 486 LEU A CA 1
ATOM 3830 C C . LEU A 1 486 ? -16.908 10.069 -1.284 1.00 95.88 486 LEU A C 1
ATOM 3832 O O . LEU A 1 486 ? -16.288 10.950 -1.874 1.00 95.88 486 LEU A O 1
ATOM 3836 N N . ASP A 1 487 ? -17.033 8.827 -1.755 1.00 95.19 487 ASP A N 1
ATOM 3837 C CA . ASP A 1 487 ? -16.465 8.370 -3.027 1.00 95.19 487 ASP A CA 1
ATOM 3838 C C . ASP A 1 487 ? -17.044 9.138 -4.221 1.00 95.19 487 ASP A C 1
ATOM 3840 O O . ASP A 1 487 ? -16.301 9.639 -5.071 1.00 95.19 487 ASP A O 1
ATOM 3844 N N . GLU A 1 488 ? -18.373 9.256 -4.265 1.00 95.44 488 GLU A N 1
ATOM 3845 C CA . GLU A 1 488 ? -19.101 9.955 -5.324 1.00 95.44 488 GLU A CA 1
ATOM 3846 C C . GLU A 1 488 ? -18.758 11.448 -5.310 1.00 95.44 488 GLU A C 1
ATOM 3848 O O . GLU A 1 488 ? -18.271 11.992 -6.305 1.00 95.44 488 GLU A O 1
ATOM 3853 N N . TRP A 1 489 ? -18.881 12.090 -4.145 1.00 96.25 489 TRP A N 1
ATOM 3854 C CA . TRP A 1 489 ? -18.557 13.504 -3.977 1.00 96.25 489 TRP A CA 1
ATOM 3855 C C . TRP A 1 489 ? -17.096 13.823 -4.317 1.00 96.25 489 TRP A C 1
ATOM 3857 O O . TRP A 1 489 ? -16.814 14.831 -4.972 1.00 96.25 489 TRP A O 1
ATOM 3867 N N . ALA A 1 490 ? -16.145 12.989 -3.888 1.00 94.12 490 ALA A N 1
ATOM 3868 C CA . ALA A 1 490 ? -14.733 13.210 -4.179 1.00 94.12 490 ALA A CA 1
ATOM 3869 C C . ALA A 1 490 ? -14.435 13.020 -5.673 1.00 94.12 490 ALA A C 1
ATOM 3871 O O . ALA A 1 490 ? -13.672 13.794 -6.262 1.00 94.12 490 ALA A O 1
ATOM 3872 N N . THR A 1 491 ? -15.073 12.038 -6.309 1.00 92.19 491 THR A N 1
ATOM 3873 C CA . THR A 1 491 ? -14.956 11.825 -7.755 1.00 92.19 491 THR A CA 1
ATOM 3874 C C . THR A 1 491 ? -15.435 13.049 -8.531 1.00 92.19 491 THR A C 1
ATOM 3876 O O . THR A 1 491 ? -14.752 13.474 -9.464 1.00 92.19 491 THR A O 1
ATOM 3879 N N . GLU A 1 492 ? -16.547 13.664 -8.128 1.00 93.94 492 GLU A N 1
ATOM 3880 C CA . GLU A 1 492 ? -17.043 14.902 -8.736 1.00 93.94 492 GLU A CA 1
ATOM 3881 C C . GLU A 1 492 ? -16.115 16.093 -8.467 1.00 93.94 492 GLU A C 1
ATOM 3883 O O . GLU A 1 492 ? -15.704 16.787 -9.401 1.00 93.94 492 GLU A O 1
ATOM 3888 N N . LYS A 1 493 ? -15.743 16.318 -7.200 1.00 92.50 493 LYS A N 1
ATOM 3889 C CA . LYS A 1 493 ? -14.955 17.486 -6.783 1.00 92.50 493 LYS A CA 1
ATOM 3890 C C . LYS A 1 493 ? -13.566 17.521 -7.422 1.00 92.50 493 LYS A C 1
ATOM 3892 O O . LYS A 1 493 ? -13.110 18.592 -7.820 1.00 92.50 493 LYS A O 1
ATOM 3897 N N . TRP A 1 494 ? -12.900 16.373 -7.519 1.00 90.31 494 TRP A N 1
ATOM 3898 C CA . TRP A 1 494 ? -11.554 16.262 -8.089 1.00 90.31 494 TRP A CA 1
ATOM 3899 C C . TRP A 1 494 ? -11.544 15.621 -9.476 1.00 90.31 494 TRP A C 1
ATOM 3901 O O . TRP A 1 494 ? -10.488 15.205 -9.933 1.00 90.31 494 TRP A O 1
ATOM 3911 N N . ASN A 1 495 ? -12.695 15.520 -10.155 1.00 89.88 495 ASN A N 1
ATOM 3912 C CA . ASN A 1 495 ? -12.810 14.931 -11.495 1.00 89.88 495 ASN A CA 1
ATOM 3913 C C . ASN A 1 495 ? -12.084 13.571 -11.606 1.00 89.88 495 ASN A C 1
ATOM 3915 O O . ASN A 1 495 ? -11.434 13.285 -12.605 1.00 89.88 495 ASN A O 1
ATOM 3919 N N . GLY A 1 496 ? -12.152 12.733 -10.570 1.00 86.50 496 GLY A N 1
ATOM 3920 C CA . GLY A 1 496 ? -11.482 11.430 -10.519 1.00 86.50 496 GLY A CA 1
ATOM 3921 C C . GLY A 1 496 ? -9.949 11.456 -10.408 1.00 86.50 496 GLY A C 1
ATOM 3922 O O . GLY A 1 496 ? -9.326 10.417 -10.611 1.00 86.50 496 GLY A O 1
ATOM 3923 N N . ASP A 1 497 ? -9.321 12.587 -10.084 1.00 87.38 497 ASP A N 1
ATOM 3924 C CA . ASP A 1 497 ? -7.862 12.683 -9.898 1.00 87.38 497 ASP A CA 1
ATOM 3925 C C . ASP A 1 497 ? -7.380 12.061 -8.567 1.00 87.38 497 ASP A C 1
ATOM 3927 O O . ASP A 1 497 ? -6.178 11.992 -8.303 1.00 87.38 497 ASP A O 1
ATOM 3931 N N . LEU A 1 498 ? -8.303 11.592 -7.719 1.00 89.88 498 LEU A N 1
ATOM 3932 C CA . LEU A 1 498 ? -8.013 10.838 -6.499 1.00 89.88 498 LEU A CA 1
ATOM 3933 C C . LEU A 1 498 ? -8.291 9.345 -6.714 1.00 89.88 498 LEU A C 1
ATOM 3935 O O . LEU A 1 498 ? -9.315 8.973 -7.284 1.00 89.88 498 LEU A O 1
ATOM 3939 N N . ASP A 1 499 ? -7.397 8.494 -6.217 1.00 89.94 499 ASP A N 1
ATOM 3940 C CA . ASP A 1 499 ? -7.616 7.054 -6.083 1.00 89.94 499 ASP A CA 1
ATOM 3941 C C . ASP A 1 499 ? -7.777 6.743 -4.598 1.00 89.94 499 ASP A C 1
ATOM 3943 O O . ASP A 1 499 ? -6.824 6.816 -3.814 1.00 89.94 499 ASP A O 1
ATOM 3947 N N . MET A 1 500 ? -9.024 6.492 -4.204 1.00 91.25 500 MET A N 1
ATOM 3948 C CA . MET A 1 500 ? -9.397 6.332 -2.807 1.00 91.25 500 MET A CA 1
ATOM 3949 C C . MET A 1 500 ? -9.504 4.854 -2.446 1.00 91.25 500 MET A C 1
ATOM 3951 O O . MET A 1 500 ? -10.281 4.110 -3.050 1.00 91.25 500 MET A O 1
ATOM 3955 N N . VAL A 1 501 ? -8.778 4.434 -1.416 1.00 91.88 501 VAL A N 1
ATOM 3956 C CA . VAL A 1 501 ? -8.980 3.137 -0.762 1.00 91.88 501 VAL A CA 1
ATOM 3957 C C . VAL A 1 501 ? -9.583 3.415 0.598 1.00 91.88 501 VAL A C 1
ATOM 3959 O O . VAL A 1 501 ? -9.002 4.135 1.408 1.00 91.88 501 VAL A O 1
ATOM 3962 N N . MET A 1 502 ? -10.777 2.891 0.832 1.00 95.50 502 MET A N 1
ATOM 3963 C CA . MET A 1 502 ? -11.565 3.217 2.004 1.00 95.50 502 MET A CA 1
ATOM 3964 C C . MET A 1 502 ? -12.116 1.974 2.674 1.00 95.50 502 MET A C 1
ATOM 3966 O O . MET A 1 502 ? -12.397 0.979 2.011 1.00 95.50 502 MET A O 1
ATOM 3970 N N . SER A 1 503 ? -12.295 2.027 3.987 1.00 96.25 503 SER A N 1
ATOM 3971 C CA . SER A 1 503 ? -12.912 0.920 4.709 1.00 96.25 503 SER A CA 1
ATOM 3972 C C . SER A 1 503 ? -13.622 1.381 5.969 1.00 96.25 503 SER A C 1
ATOM 3974 O O . SER A 1 503 ? -13.176 2.307 6.649 1.00 96.25 503 SER A O 1
ATOM 3976 N N . GLY A 1 504 ? -14.702 0.683 6.310 1.00 97.12 504 GLY A N 1
ATOM 3977 C CA . GLY A 1 504 ? -15.105 0.531 7.699 1.00 97.12 504 GLY A CA 1
ATOM 3978 C C . GLY A 1 504 ? -14.023 -0.250 8.442 1.00 97.12 504 GLY A C 1
ATOM 3979 O O . GLY A 1 504 ? -13.634 -1.341 8.020 1.00 97.12 504 GLY A O 1
ATOM 3980 N N . THR A 1 505 ? -13.520 0.326 9.520 1.00 97.19 505 THR A N 1
ATOM 3981 C CA . THR A 1 505 ? -12.550 -0.272 10.431 1.00 97.19 505 THR A CA 1
ATOM 3982 C C . THR A 1 505 ? -13.206 -0.385 11.795 1.00 97.19 505 THR A C 1
ATOM 3984 O O . THR A 1 505 ? -13.900 0.528 12.247 1.00 97.19 505 THR A O 1
ATOM 3987 N N . VAL A 1 506 ? -12.977 -1.508 12.459 1.00 97.12 506 VAL A N 1
ATOM 3988 C CA . VAL A 1 506 ? -13.293 -1.669 13.874 1.00 97.12 506 VAL A CA 1
ATOM 3989 C C . VAL A 1 506 ? -12.001 -1.862 14.645 1.00 97.12 506 VAL A C 1
ATOM 3991 O O . VAL A 1 506 ? -11.080 -2.540 14.182 1.00 97.12 506 VAL A O 1
ATOM 3994 N N . CYS A 1 507 ? -11.925 -1.266 15.826 1.00 97.19 507 CYS A N 1
ATOM 3995 C CA . CYS A 1 507 ? -10.787 -1.429 16.712 1.00 97.19 507 CYS A CA 1
ATOM 3996 C C . CYS A 1 507 ? -11.218 -1.526 18.171 1.00 97.19 507 CYS A C 1
ATOM 3998 O O . CYS A 1 507 ? -12.372 -1.280 18.525 1.00 97.19 507 CYS A O 1
ATOM 4000 N N . GLY A 1 508 ? -10.281 -1.888 19.035 1.00 96.38 508 GLY A N 1
ATOM 4001 C CA . GLY A 1 508 ? -10.495 -1.880 20.470 1.00 96.38 508 GLY A CA 1
ATOM 4002 C C . GLY A 1 508 ? -9.248 -2.285 21.235 1.00 96.38 508 GLY A C 1
ATOM 4003 O O . GLY A 1 508 ? -8.201 -2.593 20.669 1.00 96.38 508 GLY A O 1
ATOM 4004 N N . VAL A 1 509 ? -9.378 -2.286 22.552 1.00 96.19 509 VAL A N 1
ATOM 4005 C CA . VAL A 1 509 ? -8.359 -2.730 23.496 1.00 96.19 509 VAL A CA 1
ATOM 4006 C C . VAL A 1 509 ? -8.983 -3.765 24.416 1.00 96.19 509 VAL A C 1
ATOM 4008 O O . VAL A 1 509 ? -10.006 -3.501 25.054 1.00 96.19 509 VAL A O 1
ATOM 4011 N N . ILE A 1 510 ? -8.351 -4.932 24.503 1.00 95.00 510 ILE A N 1
ATOM 4012 C CA . ILE A 1 510 ? -8.656 -5.926 25.531 1.00 95.00 510 ILE A CA 1
ATOM 4013 C C . ILE A 1 510 ? -7.576 -5.877 26.612 1.00 95.00 510 ILE A C 1
ATOM 4015 O O . ILE A 1 510 ? -6.392 -5.697 26.319 1.00 95.00 510 ILE A O 1
ATOM 4019 N N . ASN A 1 511 ? -7.996 -6.015 27.869 1.00 93.06 511 ASN A N 1
ATOM 4020 C CA . ASN A 1 511 ? -7.090 -6.130 29.007 1.00 93.06 511 ASN A CA 1
ATOM 4021 C C . ASN A 1 511 ? -7.037 -7.600 29.410 1.00 93.06 511 ASN A C 1
ATOM 4023 O O . ASN A 1 511 ? -8.071 -8.181 29.747 1.00 93.06 511 ASN A O 1
ATOM 4027 N N . VAL A 1 512 ? -5.842 -8.174 29.340 1.00 85.50 512 VAL A N 1
ATOM 4028 C CA . VAL A 1 512 ? -5.559 -9.582 29.611 1.00 85.50 512 VAL A CA 1
ATOM 4029 C C . VAL A 1 512 ? -4.801 -9.727 30.912 1.00 85.50 512 VAL A C 1
ATOM 4031 O O . VAL A 1 512 ? -3.803 -8.997 31.137 1.00 85.50 512 VAL A O 1
#